Protein 3RTA (pdb70)

Sequence (496 aa):
MKEIDELTIKEYGVDSRILMERAGISVVLAMEEELGNLSDYRFLVLCGGGNNGGDGFVVARNLLGVVKDVLVVFLGKKKTPDCEYNYGLYKKFGGKVVEQFEPSILNEFDVVVDAIFGTGLRGEITGEYAEIINLVNKSGKVVVSVDVPSGIDSNTGKVLRTAVKADLTVTFGVPKIGHILFPGRDLTGKLKVANIGHPVHLINSINRYVITREMVRSLLPERPRDSHKGTYGKVLIIAGSRLYSGAPVLSGMGSLKVGTGLVKLAVPFPQNLIATSRFPELISVPIDTEKGFFSLQNLQECLELSKDVDVVAIGPGLGNNEHVREFVNEFLKTLEKPAVIDADAINVLDTSVLKERKSPAVLTPHPGEMARLVKKTVGDVKYNYELAEEFAKENDDCVLVLKSATTIVTDGEKTLFNITGNTGLSKGGSGDVLTGMIAGFIAQGLSPLEASTVSVYLHGFAAELFEQDERGLTASELLRLIPEAIRRLKAAWLFEA

Foldseek 3Di:
DVVLLVCCCPVVPDPNLLLLLLLLVLLVVVCCVVPPQQAAFAEEEEAEQESLSLSSLSNQQVCPPRHDYYEYAYAYDHHDPSSVVSVVSCVVSPYYYHPDDDLCVLVVGQEYEASHDALPDDAADDDVRQVVLVSQQVSPHAYEYRAFFPQANQAFLDGRNHTHQHQAYEHELDRTNNCFDPPRVRSHRHYDYGYSPRDVVSSVVDQEAAQDLVNLLVLQDDDDPPDALLLQWEEEEEEAW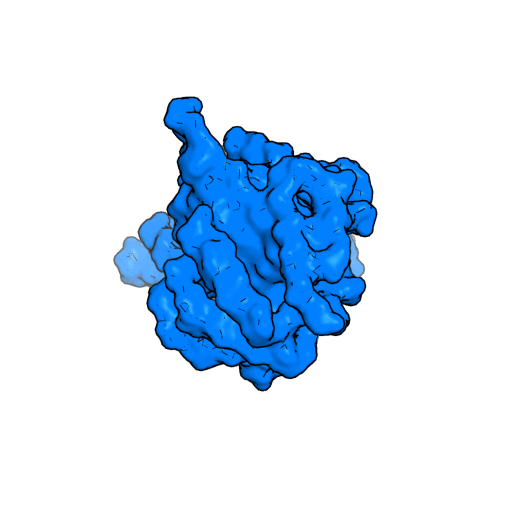PVALCLQLLLQLLLVLSPHRAYEYEFAPPSLVVNCVVPVRHHRHHDHDDHGADFVVCLVVVLVVLVPGAEYEYAYHRDADPRNLHNLLVNLLPRQHEYEYEHNSLLSDDLVSLQNHPYEYEYEEELVSVCNNVVHDSVCPPSPQQVLLVSLCNSQYWYWHDDCWIWTYNNRHIYIYNAADCLCVDPSLSSSLSSQLRSSVRNPRDSRSSNSNSSNLLRQLLVPDDDDSVPDDSVSSSVSSNVSVVVSD/DPPPDDD

Nearest PDB structures (foldseek):
  3rss-assembly1_A  TM=1.002E+00  e=1.118E-88  Thermotoga maritima MSB8
  3k5w-assembly1_A  TM=8.829E-01  e=1.648E-32  Helicobacter pylori
  2r3b-assembly1_B  TM=8.874E-01  e=1.261E-17  Enterococcus faecalis V583
  3bgk-assembly1_A  TM=8.749E-01  e=2.575E-17  Streptococcus mutans
  2dg2-assembly1_A  TM=8.025E-01  e=5.285E-11  Mus musculus

CATH classification: 3.40.50.10260 (+1 more: 3.40.1190.20)

InterPro domains:
  IPR000631 ATP/ADP-dependent (S)-NAD(P)H-hydrate dehydratase [MF_01965] (212-490)
  IPR000631 ATP/ADP-dependent (S)-NAD(P)H-hydrate dehydratase [PF01256] (235-482)
  IPR000631 ATP/ADP-dependent (S)-NAD(P)H-hydrate dehydratase [PS51383] (212-488)
  IPR000631 ATP/ADP-dependent (S)-NAD(P)H-hydrate dehydratase [TIGR00196] (212-487)
  IPR000631 ATP/ADP-dependent (S)-NAD(P)H-hydrate dehydratase [cd01171] (225-482)
  IPR004443 YjeF N-terminal domain [MF_01966] (1-199)
  IPR004443 YjeF N-terminal domain [PF03853] (17-178)
  IPR004443 YjeF N-terminal domain [PS51385] (1-204)
  IPR004443 YjeF N-terminal domain [TIGR00197] (3-198)
  IPR017953 Carbohydrate kinase, predicted, conserved site [PS01049] (311-321)
  IPR017953 Carbohydrate kinase, predicted, conserved site [PS01050] (427-437)
  IPR029056 Ribokinase-like [G3DSA:3.40.1190.20] (207-490)
  IPR029056 Ribokinase-like [SSF53613] (213-487)
  IPR030677 Bifunctional NAD(P)H-hydrate repair enzyme Nnr [PIRSF017184] (1-488)
  IPR036652 YjeF N-terminal domain superfamily [G3DSA:3.40.50.10260] (1-206)
  IPR036652 YjeF N-terminal domain superfamily [SSF64153] (1-206)

Structure (mmCIF, N/CA/C/O backbone):
data_3RTA
#
_entry.id   3RTA
#
_cell.length_a   122.507
_cell.length_b   122.507
_cell.length_c   154.904
_cell.angle_alpha   90.000
_cell.angle_beta   90.000
_cell.angle_gamma   90.000
#
_symmetry.space_group_name_H-M   'I 4 2 2'
#
loop_
_entity.id
_entity.type
_entity.pdbx_description
1 polymer 'Putative uncharacterized protein'
2 polymer 'Unknown peptide, probably from expression host'
3 non-polymer 'POTASSIUM ION'
4 non-polymer 'ACETYL COENZYME *A'
5 water water
#
loop_
_atom_site.group_PDB
_atom_site.id
_atom_site.type_symbol
_atom_site.label_atom_id
_atom_site.label_alt_id
_atom_site.label_comp_id
_atom_site.label_asym_id
_atom_site.label_entity_id
_atom_site.label_seq_id
_atom_site.pdbx_PDB_ins_code
_atom_site.Cartn_x
_atom_site.Cartn_y
_atom_site.Cartn_z
_atom_site.occupancy
_atom_site.B_iso_or_equiv
_atom_site.auth_seq_id
_atom_site.auth_comp_id
_atom_site.auth_asym_id
_atom_site.auth_atom_id
_atom_site.pdbx_PDB_model_num
ATOM 1 N N . MET A 1 13 ? -0.142 -48.693 -20.348 1.00 86.13 1 MET A N 1
ATOM 2 C CA . MET A 1 13 ? -0.019 -48.790 -18.865 1.00 73.48 1 MET A CA 1
ATOM 3 C C . MET A 1 13 ? -0.527 -50.132 -18.310 1.00 64.71 1 MET A C 1
ATOM 4 O O . MET A 1 13 ? -0.154 -50.559 -17.207 1.00 54.69 1 MET A O 1
ATOM 9 N N . LYS A 1 14 ? -1.380 -50.802 -19.069 1.00 70.88 2 LYS A N 1
ATOM 10 C CA . LYS A 1 14 ? -1.809 -52.144 -18.695 1.00 68.26 2 LYS A CA 1
ATOM 11 C C . LYS A 1 14 ? -0.551 -53.002 -18.460 1.00 58.71 2 LYS A C 1
ATOM 12 O O . LYS A 1 14 ? -0.445 -53.729 -17.451 1.00 52.69 2 LYS A O 1
ATOM 18 N N . GLU A 1 15 ? 0.419 -52.866 -19.368 1.00 60.14 3 GLU A N 1
ATOM 19 C CA . GLU A 1 15 ? 1.683 -53.606 -19.284 1.00 56.03 3 GLU A CA 1
ATOM 20 C C . GLU A 1 15 ? 2.579 -53.050 -18.191 1.00 46.54 3 GLU A C 1
ATOM 21 O O . GLU A 1 15 ? 3.375 -53.789 -17.634 1.00 42.71 3 GLU A O 1
ATOM 27 N N . ILE A 1 16 ? 2.438 -51.764 -17.879 1.00 45.97 4 ILE A N 1
ATOM 28 C CA . ILE A 1 16 ? 3.227 -51.146 -16.815 1.00 42.02 4 ILE A CA 1
ATOM 29 C C . ILE A 1 16 ? 2.801 -51.675 -15.458 1.00 35.86 4 ILE A C 1
ATOM 30 O O . ILE A 1 16 ? 3.643 -52.010 -14.654 1.00 34.59 4 ILE A O 1
ATOM 35 N N . ASP A 1 17 ? 1.501 -51.740 -15.197 1.00 36.45 5 ASP A N 1
ATOM 36 C CA . ASP A 1 17 ? 1.014 -52.400 -13.990 1.00 35.10 5 ASP A CA 1
ATOM 37 C C . ASP A 1 17 ? 1.584 -53.826 -13.903 1.00 33.58 5 ASP A C 1
ATOM 38 O O . ASP A 1 17 ? 2.101 -54.207 -12.848 1.00 32.23 5 ASP A O 1
ATOM 43 N N . GLU A 1 18 ? 1.447 -54.602 -14.994 1.00 35.72 6 GLU A N 1
ATOM 44 C CA . GLU A 1 18 ? 1.822 -56.020 -14.992 1.00 38.82 6 GLU A CA 1
ATOM 45 C C . GLU A 1 18 ? 3.287 -56.237 -14.689 1.00 35.86 6 GLU A C 1
ATOM 46 O O . GLU A 1 18 ? 3.641 -57.109 -13.861 1.00 37.75 6 GLU A O 1
ATOM 52 N N . LEU A 1 19 ? 4.148 -55.461 -15.339 1.00 27.44 7 LEU A N 1
ATOM 53 C CA . LEU A 1 19 ? 5.580 -55.618 -15.153 1.00 28.81 7 LEU A CA 1
ATOM 54 C C . LEU A 1 19 ? 5.959 -55.207 -13.718 1.00 27.30 7 LEU A C 1
ATOM 55 O O . LEU A 1 19 ? 6.804 -55.846 -13.088 1.00 27.36 7 LEU A O 1
ATOM 60 N N . THR A 1 20 ? 5.298 -54.175 -13.206 1.00 25.82 8 THR A N 1
ATOM 61 C CA . THR A 1 20 ? 5.633 -53.655 -11.870 1.00 25.17 8 THR A CA 1
ATOM 62 C C . THR A 1 20 ? 5.305 -54.754 -10.843 1.00 24.74 8 THR A C 1
ATOM 63 O O . THR A 1 20 ? 6.057 -54.984 -9.897 1.00 24.24 8 THR A O 1
ATOM 67 N N . ILE A 1 21 ? 4.191 -55.462 -11.067 1.00 24.87 9 ILE A N 1
ATOM 68 C CA . ILE A 1 21 ? 3.798 -56.582 -10.201 1.00 25.61 9 ILE A CA 1
ATOM 69 C C . ILE A 1 21 ? 4.665 -57.836 -10.459 1.00 27.45 9 ILE A C 1
ATOM 70 O O . ILE A 1 21 ? 5.334 -58.358 -9.584 1.00 25.34 9 ILE A O 1
ATOM 75 N N . LYS A 1 22 ? 4.711 -58.280 -11.707 1.00 28.38 10 LYS A N 1
ATOM 76 C CA . LYS A 1 22 ? 5.299 -59.556 -12.019 1.00 30.38 10 LYS A CA 1
ATOM 77 C C . LYS A 1 22 ? 6.822 -59.584 -12.067 1.00 30.58 10 LYS A C 1
ATOM 78 O O . LYS A 1 22 ? 7.429 -60.592 -11.708 1.00 28.79 10 LYS A O 1
ATOM 84 N N . GLU A 1 23 ? 7.442 -58.508 -12.537 1.00 29.87 11 GLU A N 1
ATOM 85 C CA . GLU A 1 23 ? 8.888 -58.480 -12.650 1.00 32.66 11 GLU A CA 1
ATOM 86 C C . GLU A 1 23 ? 9.527 -57.791 -11.462 1.00 30.50 11 GLU A C 1
ATOM 87 O O . GLU A 1 23 ? 10.532 -58.258 -10.955 1.00 31.73 11 GLU A O 1
ATOM 93 N N . TYR A 1 24 ? 8.965 -56.681 -11.019 1.00 28.16 12 TYR A N 1
ATOM 94 C CA . TYR A 1 24 ? 9.545 -55.935 -9.907 1.00 27.17 12 TYR A CA 1
ATOM 95 C C . TYR A 1 24 ? 9.061 -56.431 -8.551 1.00 26.61 12 TYR A C 1
ATOM 96 O O . TYR A 1 24 ? 9.715 -56.175 -7.554 1.00 27.93 12 TYR A O 1
ATOM 105 N N . GLY A 1 25 ? 7.935 -57.112 -8.491 1.00 25.05 13 GLY A N 1
ATOM 106 C CA . GLY A 1 25 ? 7.505 -57.735 -7.239 1.00 25.93 13 GLY A CA 1
ATOM 107 C C . GLY A 1 25 ? 6.636 -56.881 -6.340 1.00 25.16 13 GLY A C 1
ATOM 108 O O . GLY A 1 25 ? 6.405 -57.243 -5.182 1.00 24.33 13 GLY A O 1
ATOM 109 N N . VAL A 1 26 ? 6.131 -55.751 -6.851 1.00 24.04 14 VAL A N 1
ATOM 110 C CA . VAL A 1 26 ? 5.214 -54.900 -6.043 1.00 22.57 14 VAL A CA 1
ATOM 111 C C . VAL A 1 26 ? 3.857 -55.599 -5.991 1.00 23.31 14 VAL A C 1
ATOM 112 O O . VAL A 1 26 ? 3.278 -55.907 -7.031 1.00 23.15 14 VAL A O 1
ATOM 116 N N . ASP A 1 27 ? 3.356 -55.886 -4.802 1.00 23.09 15 ASP A N 1
ATOM 117 C CA . ASP A 1 27 ? 2.016 -56.497 -4.642 1.00 24.27 15 ASP A CA 1
ATOM 118 C C . ASP A 1 27 ? 0.959 -55.602 -5.309 1.00 23.32 15 ASP A C 1
ATOM 119 O O . ASP A 1 27 ? 0.977 -54.351 -5.161 1.00 21.13 15 ASP A O 1
ATOM 124 N N . SER A 1 28 ? 0.046 -56.237 -6.055 1.00 22.18 16 SER A N 1
ATOM 125 C CA . SER A 1 28 ? -1.047 -55.517 -6.726 1.00 22.31 16 SER A CA 1
ATOM 126 C C . SER A 1 28 ? -1.870 -54.665 -5.733 1.00 20.82 16 SER A C 1
ATOM 127 O O . SER A 1 28 ? -2.375 -53.593 -6.065 1.00 20.23 16 SER A O 1
ATOM 130 N N . ARG A 1 29 ? -2.016 -55.155 -4.512 1.00 20.48 17 ARG A N 1
ATOM 131 C CA . ARG A 1 29 ? -2.785 -54.458 -3.504 1.00 20.71 17 ARG A CA 1
ATOM 132 C C . ARG A 1 29 ? -2.122 -53.136 -3.068 1.00 19.85 17 ARG A C 1
ATOM 133 O O . ARG A 1 29 ? -2.823 -52.224 -2.705 1.00 19.57 17 ARG A O 1
ATOM 141 N N . ILE A 1 30 ? -0.795 -53.074 -3.128 1.00 19.39 18 ILE A N 1
ATOM 142 C CA . ILE A 1 30 ? -0.036 -51.852 -2.842 1.00 20.76 18 ILE A CA 1
ATOM 143 C C . ILE A 1 30 ? -0.293 -50.767 -3.897 1.00 19.47 18 ILE A C 1
ATOM 144 O O . ILE A 1 30 ? -0.528 -49.594 -3.570 1.00 18.91 18 ILE A O 1
ATOM 149 N N . LEU A 1 31 ? -0.250 -51.161 -5.173 1.00 20.06 19 LEU A N 1
ATOM 150 C CA . LEU A 1 31 ? -0.543 -50.274 -6.284 1.00 19.89 19 LEU A CA 1
ATOM 151 C C . LEU A 1 31 ? -1.949 -49.735 -6.135 1.00 19.88 19 LEU A C 1
ATOM 152 O O . LEU A 1 31 ? -2.157 -48.534 -6.288 1.00 18.60 19 LEU A O 1
ATOM 157 N N . MET A 1 32 ? -2.904 -50.616 -5.831 1.00 19.95 20 MET A N 1
ATOM 158 C CA . MET A 1 32 ? -4.307 -50.197 -5.708 1.00 19.45 20 MET A CA 1
ATOM 159 C C . MET A 1 32 ? -4.509 -49.244 -4.495 1.00 18.70 20 MET A C 1
ATOM 160 O O . MET A 1 32 ? -5.207 -48.237 -4.580 1.00 17.77 20 MET A O 1
ATOM 165 N N . GLU A 1 33 ? -3.888 -49.540 -3.383 1.00 17.08 21 GLU A N 1
ATOM 166 C CA . GLU A 1 33 ? -3.966 -48.629 -2.241 1.00 17.55 21 GLU A CA 1
ATOM 167 C C . GLU A 1 33 ? -3.397 -47.271 -2.573 1.00 17.75 21 GLU A C 1
ATOM 168 O O . GLU A 1 33 ? -4.023 -46.262 -2.236 1.00 17.44 21 GLU A O 1
ATOM 174 N N . ARG A 1 34 ? -2.213 -47.233 -3.181 1.00 17.55 22 ARG A N 1
ATOM 175 C CA . ARG A 1 34 ? -1.590 -45.954 -3.559 1.00 17.92 22 ARG A CA 1
ATOM 176 C C . ARG A 1 34 ? -2.490 -45.185 -4.549 1.00 18.45 22 ARG A C 1
ATOM 177 O O . ARG A 1 34 ? -2.594 -43.948 -4.460 1.00 18.76 22 ARG A O 1
ATOM 185 N N . ALA A 1 35 ? -3.142 -45.916 -5.485 1.00 17.81 23 ALA A N 1
ATOM 186 C CA . ALA A 1 35 ? -4.081 -45.278 -6.401 1.00 18.26 23 ALA A CA 1
ATOM 187 C C . ALA A 1 35 ? -5.205 -44.587 -5.658 1.00 18.76 23 ALA A C 1
ATOM 188 O O . ALA A 1 35 ? -5.475 -43.369 -5.865 1.00 19.81 23 ALA A O 1
ATOM 190 N N . GLY A 1 36 ? -5.855 -45.307 -4.768 1.00 17.85 24 GLY A N 1
ATOM 191 C CA . GLY A 1 36 ? -6.975 -44.719 -4.024 1.00 19.25 24 GLY A CA 1
ATOM 192 C C . GLY A 1 36 ? -6.599 -43.559 -3.123 1.00 19.23 24 GLY A C 1
ATOM 193 O O . GLY A 1 36 ? -7.313 -42.546 -3.076 1.00 18.69 24 GLY A O 1
ATOM 194 N N . ILE A 1 37 ? -5.503 -43.696 -2.375 1.00 18.19 25 ILE A N 1
ATOM 195 C CA . ILE A 1 37 ? -5.124 -42.583 -1.519 1.00 20.01 25 ILE A CA 1
ATOM 196 C C . ILE A 1 37 ? -4.732 -41.348 -2.353 1.00 19.63 25 ILE A C 1
ATOM 197 O O . ILE A 1 37 ? -4.960 -40.224 -1.908 1.00 20.03 25 ILE A O 1
ATOM 202 N N . SER A 1 38 ? -4.233 -41.543 -3.575 1.00 20.24 26 SER A N 1
ATOM 203 C CA . SER A 1 38 ? -3.896 -40.412 -4.474 1.00 20.20 26 SER A CA 1
ATOM 204 C C . SER A 1 38 ? -5.160 -39.652 -4.816 1.00 19.38 26 SER A C 1
ATOM 205 O O . SER A 1 38 ? -5.171 -38.415 -4.889 1.00 19.39 26 SER A O 1
ATOM 208 N N . VAL A 1 39 ? -6.242 -40.383 -5.046 1.00 18.71 27 VAL A N 1
ATOM 209 C CA . VAL A 1 39 ? -7.539 -39.726 -5.349 1.00 17.59 27 VAL A CA 1
ATOM 210 C C . VAL A 1 39 ? -7.993 -38.884 -4.166 1.00 18.95 27 VAL A C 1
ATOM 211 O O . VAL A 1 39 ? -8.436 -37.765 -4.333 1.00 19.16 27 VAL A O 1
ATOM 215 N N . VAL A 1 40 ? -7.847 -39.418 -2.955 1.00 19.13 28 VAL A N 1
ATOM 216 C CA . VAL A 1 40 ? -8.253 -38.673 -1.762 1.00 20.10 28 VAL A CA 1
ATOM 217 C C . VAL A 1 40 ? -7.437 -37.385 -1.629 1.00 20.88 28 VAL A C 1
ATOM 218 O O . VAL A 1 40 ? -8.009 -36.297 -1.374 1.00 21.34 28 VAL A O 1
ATOM 222 N N . LEU A 1 41 ? -6.118 -37.496 -1.766 1.00 20.56 29 LEU A N 1
ATOM 223 C CA . LEU A 1 41 ? -5.241 -36.314 -1.652 1.00 21.97 29 LEU A CA 1
ATOM 224 C C . LEU A 1 41 ? -5.544 -35.282 -2.747 1.00 21.57 29 LEU A C 1
ATOM 225 O O . LEU A 1 41 ? -5.489 -34.080 -2.528 1.00 21.79 29 LEU A O 1
ATOM 230 N N . ALA A 1 42 ? -5.871 -35.757 -3.940 1.00 20.17 30 ALA A N 1
ATOM 231 C CA . ALA A 1 42 ? -6.140 -34.880 -5.047 1.00 21.39 30 ALA A CA 1
ATOM 232 C C . ALA A 1 42 ? -7.447 -34.105 -4.769 1.00 23.78 30 ALA A C 1
ATOM 233 O O . ALA A 1 42 ? -7.532 -32.882 -5.025 1.00 26.05 30 ALA A O 1
ATOM 235 N N . MET A 1 43 ? -8.434 -34.790 -4.179 1.00 23.15 31 MET A N 1
ATOM 236 C CA . MET A 1 43 ? -9.705 -34.148 -3.849 1.00 24.98 31 MET A CA 1
ATOM 237 C C . MET A 1 43 ? -9.553 -33.066 -2.788 1.00 26.79 31 MET A C 1
ATOM 238 O O . MET A 1 43 ? -10.196 -31.959 -2.838 1.00 26.43 31 MET A O 1
ATOM 243 N N . GLU A 1 44 ? -8.707 -33.362 -1.815 1.00 27.11 32 GLU A N 1
ATOM 244 C CA . GLU A 1 44 ? -8.444 -32.410 -0.762 1.00 30.25 32 GLU A CA 1
ATOM 245 C C . GLU A 1 44 ? -7.765 -31.139 -1.324 1.00 31.98 32 GLU A C 1
ATOM 246 O O . GLU A 1 44 ? -8.079 -30.010 -0.923 1.00 32.97 32 GLU A O 1
ATOM 252 N N . GLU A 1 45 ? -6.824 -31.333 -2.231 1.00 32.79 33 GLU A N 1
ATOM 253 C CA . GLU A 1 45 ? -6.139 -30.256 -2.937 1.00 36.03 33 GLU A CA 1
ATOM 254 C C . GLU A 1 45 ? -7.124 -29.356 -3.701 1.00 37.53 33 GLU A C 1
ATOM 255 O O . GLU A 1 45 ? -6.943 -28.148 -3.761 1.00 38.21 33 GLU A O 1
ATOM 261 N N . GLU A 1 46 ? -8.190 -29.929 -4.234 1.00 37.20 34 GLU A N 1
ATOM 262 C CA . GLU A 1 46 ? -9.161 -29.170 -4.990 1.00 38.65 34 GLU A CA 1
ATOM 263 C C . GLU A 1 46 ? -10.330 -28.717 -4.137 1.00 39.84 34 GLU A C 1
ATOM 264 O O . GLU A 1 46 ? -10.906 -27.675 -4.404 1.00 41.22 34 GLU A O 1
ATOM 270 N N . LEU A 1 47 ? -10.717 -29.478 -3.128 1.00 38.66 35 LEU A N 1
ATOM 271 C CA . LEU A 1 47 ? -11.929 -29.127 -2.390 1.00 39.38 35 LEU A CA 1
ATOM 272 C C . LEU A 1 47 ? -11.622 -28.503 -1.044 1.00 40.38 35 LEU A C 1
ATOM 273 O O . LEU A 1 47 ? -12.511 -27.971 -0.412 1.00 41.44 35 LEU A O 1
ATOM 278 N N . GLY A 1 48 ? -10.365 -28.527 -0.623 1.00 39.14 36 GLY A N 1
ATOM 279 C CA . GLY A 1 48 ? -10.044 -28.159 0.731 1.00 40.06 36 GLY A CA 1
ATOM 280 C C . GLY A 1 48 ? -10.436 -29.308 1.663 1.00 40.01 36 GLY A C 1
ATOM 281 O O . GLY A 1 48 ? -10.597 -30.488 1.247 1.00 38.48 36 GLY A O 1
ATOM 282 N N . ASN A 1 49 ? -10.617 -28.969 2.916 1.00 40.07 37 ASN A N 1
ATOM 283 C CA . ASN A 1 49 ? -11.024 -29.922 3.925 1.00 40.90 37 ASN A CA 1
ATOM 284 C C . ASN A 1 49 ? -12.252 -30.708 3.473 1.00 39.57 37 ASN A C 1
ATOM 285 O O . ASN A 1 49 ? -13.236 -30.129 3.042 1.00 40.93 37 ASN A O 1
ATOM 290 N N . LEU A 1 50 ? -12.151 -32.037 3.546 1.00 36.92 38 LEU A N 1
ATOM 291 C CA . LEU A 1 50 ? -13.171 -32.935 3.051 1.00 35.74 38 LEU A CA 1
ATOM 292 C C . LEU A 1 50 ? -14.239 -33.249 4.097 1.00 35.78 38 LEU A C 1
ATOM 293 O O . LEU A 1 50 ? -15.247 -33.865 3.793 1.00 34.03 38 LEU A O 1
ATOM 298 N N . SER A 1 51 ? -14.031 -32.827 5.327 1.00 36.61 39 SER A N 1
ATOM 299 C CA . SER A 1 51 ? -14.834 -33.363 6.401 1.00 38.44 39 SER A CA 1
ATOM 300 C C . SER A 1 51 ? -16.324 -32.962 6.306 1.00 40.19 39 SER A C 1
ATOM 301 O O . SER A 1 51 ? -17.163 -33.675 6.810 1.00 40.70 39 SER A O 1
ATOM 304 N N . ASP A 1 52 ? -16.650 -31.859 5.639 1.00 41.58 40 ASP A N 1
ATOM 305 C CA . ASP A 1 52 ? -18.046 -31.432 5.530 1.00 44.27 40 ASP A CA 1
ATOM 306 C C . ASP A 1 52 ? -18.808 -32.062 4.355 1.00 42.71 40 ASP A C 1
ATOM 307 O O . ASP A 1 52 ? -20.005 -31.854 4.240 1.00 43.47 40 ASP A O 1
ATOM 312 N N . TYR A 1 53 ? -18.134 -32.799 3.474 1.00 39.13 41 TYR A N 1
ATOM 313 C CA . TYR A 1 53 ? -18.782 -33.310 2.267 1.00 38.06 41 TYR A CA 1
ATOM 314 C C . TYR A 1 53 ? -19.330 -34.757 2.405 1.00 36.01 41 TYR A C 1
ATOM 315 O O . TYR A 1 53 ? -18.848 -35.570 3.203 1.00 35.02 41 TYR A O 1
ATOM 324 N N . ARG A 1 54 ? -20.363 -35.042 1.631 1.00 33.99 42 ARG A N 1
ATOM 325 C CA . ARG A 1 54 ? -20.949 -36.353 1.585 1.00 32.96 42 ARG A CA 1
ATOM 326 C C . ARG A 1 54 ? -20.574 -36.936 0.222 1.00 30.55 42 ARG A C 1
ATOM 327 O O . ARG A 1 54 ? -20.823 -36.315 -0.791 1.00 29.45 42 ARG A O 1
ATOM 335 N N . PHE A 1 55 ? -19.982 -38.121 0.231 1.00 29.06 43 PHE A N 1
ATOM 336 C CA . PHE A 1 55 ? -19.486 -38.786 -0.980 1.00 27.98 43 PHE A CA 1
ATOM 337 C C . PHE A 1 55 ? -20.282 -40.006 -1.429 1.00 27.49 43 PHE A C 1
ATOM 338 O O . PHE A 1 55 ? -20.523 -40.922 -0.646 1.00 27.52 43 PHE A O 1
ATOM 346 N N . LEU A 1 56 ? -20.647 -40.011 -2.714 1.00 26.35 44 LEU A N 1
ATOM 347 C CA . LEU A 1 56 ? -21.209 -41.182 -3.398 1.00 25.87 44 LEU A CA 1
ATOM 348 C C . LEU A 1 56 ? -20.174 -41.785 -4.317 1.00 23.49 44 LEU A C 1
ATOM 349 O O . LEU A 1 56 ? -19.680 -41.112 -5.247 1.00 23.96 44 LEU A O 1
ATOM 354 N N . VAL A 1 57 ? -19.816 -43.031 -4.063 1.00 22.89 45 VAL A N 1
ATOM 355 C CA . VAL A 1 57 ? -18.722 -43.664 -4.817 1.00 22.08 45 VAL A CA 1
ATOM 356 C C . VAL A 1 57 ? -19.325 -44.771 -5.677 1.00 22.44 45 VAL A C 1
ATOM 357 O O . VAL A 1 57 ? -19.923 -45.764 -5.167 1.00 24.51 45 VAL A O 1
ATOM 361 N N . LEU A 1 58 ? -19.202 -44.600 -6.979 1.00 21.53 46 LEU A N 1
ATOM 362 C CA . LEU A 1 58 ? -19.765 -45.536 -7.931 1.00 22.30 46 LEU A CA 1
ATOM 363 C C . LEU A 1 58 ? -18.687 -46.502 -8.395 1.00 23.41 46 LEU A C 1
ATOM 364 O O . LEU A 1 58 ? -17.737 -46.100 -9.079 1.00 24.11 46 LEU A O 1
ATOM 369 N N . CYS A 1 59 ? -18.825 -47.777 -8.021 1.00 23.70 47 CYS A N 1
ATOM 370 C CA . CYS A 1 59 ? -17.795 -48.770 -8.273 1.00 23.30 47 CYS A CA 1
ATOM 371 C C . CYS A 1 59 ? -18.243 -49.853 -9.223 1.00 24.31 47 CYS A C 1
ATOM 372 O O . CYS A 1 59 ? -19.288 -50.503 -9.026 1.00 25.02 47 CYS A O 1
ATOM 375 N N . GLY A 1 60 ? -17.414 -50.079 -10.240 1.00 23.90 48 GLY A N 1
ATOM 376 C CA . GLY A 1 60 ? -17.572 -51.207 -11.133 1.00 24.19 48 GLY A CA 1
ATOM 377 C C . GLY A 1 60 ? -16.926 -52.438 -10.507 1.00 25.07 48 GLY A C 1
ATOM 378 O O . GLY A 1 60 ? -16.322 -52.398 -9.403 1.00 24.83 48 GLY A O 1
ATOM 379 N N . GLY A 1 61 ? -17.018 -53.527 -11.228 1.00 24.86 49 GLY A N 1
ATOM 380 C CA . GLY A 1 61 ? -16.449 -54.799 -10.755 1.00 25.89 49 GLY A CA 1
ATOM 381 C C . GLY A 1 61 ? -14.991 -55.010 -11.092 1.00 25.34 49 GLY A C 1
ATOM 382 O O . GLY A 1 61 ? -14.421 -56.028 -10.695 1.00 26.78 49 GLY A O 1
ATOM 383 N N . GLY A 1 62 ? -14.382 -54.080 -11.838 1.00 24.30 50 GLY A N 1
ATOM 384 C CA . GLY A 1 62 ? -12.977 -54.220 -12.226 1.00 23.31 50 GLY A CA 1
ATOM 385 C C . GLY A 1 62 ? -12.030 -53.576 -11.265 1.00 21.46 50 GLY A C 1
ATOM 386 O O . GLY A 1 62 ? -12.421 -53.183 -10.174 1.00 21.41 50 GLY A O 1
ATOM 387 N N . ASN A 1 63 ? -10.789 -53.395 -11.683 1.00 20.83 51 ASN A N 1
ATOM 388 C CA . ASN A 1 63 ? -9.805 -52.806 -10.834 1.00 21.13 51 ASN A CA 1
ATOM 389 C C . ASN A 1 63 ? -10.038 -51.309 -10.628 1.00 20.72 51 ASN A C 1
ATOM 390 O O . ASN A 1 63 ? -9.657 -50.759 -9.600 1.00 18.59 51 ASN A O 1
ATOM 395 N N . ASN A 1 64 ? -10.733 -50.632 -11.569 1.00 19.76 52 ASN A N 1
ATOM 396 C CA . ASN A 1 64 ? -11.127 -49.261 -11.344 1.00 21.14 52 ASN A CA 1
ATOM 397 C C . ASN A 1 64 ? -12.092 -49.184 -10.121 1.00 20.35 52 ASN A C 1
ATOM 398 O O . ASN A 1 64 ? -11.959 -48.337 -9.261 1.00 18.62 52 ASN A O 1
ATOM 403 N N . GLY A 1 65 ? -13.059 -50.088 -10.075 1.00 20.75 53 GLY A N 1
ATOM 404 C CA . GLY A 1 65 ? -13.976 -50.106 -8.944 1.00 20.51 53 GLY A CA 1
ATOM 405 C C . GLY A 1 65 ? -13.220 -50.442 -7.673 1.00 20.27 53 GLY A C 1
ATOM 406 O O . GLY A 1 65 ? -13.503 -49.887 -6.627 1.00 20.55 53 GLY A O 1
ATOM 407 N N . GLY A 1 66 ? -12.233 -51.350 -7.778 1.00 21.37 54 GLY A N 1
ATOM 408 C CA . GLY A 1 66 ? -11.314 -51.648 -6.649 1.00 21.46 54 GLY A CA 1
ATOM 409 C C . GLY A 1 66 ? -10.627 -50.391 -6.094 1.00 20.31 54 GLY A C 1
ATOM 410 O O . GLY A 1 66 ? -10.546 -50.180 -4.883 1.00 19.21 54 GLY A O 1
ATOM 411 N N . ASP A 1 67 ? -10.078 -49.578 -6.986 1.00 19.99 55 ASP A N 1
ATOM 412 C CA . ASP A 1 67 ? -9.555 -48.251 -6.600 1.00 20.11 55 ASP A CA 1
ATOM 413 C C . ASP A 1 67 ? -10.634 -47.420 -5.854 1.00 19.73 55 ASP A C 1
ATOM 414 O O . ASP A 1 67 ? -10.352 -46.774 -4.833 1.00 20.10 55 ASP A O 1
ATOM 419 N N . GLY A 1 68 ? -11.859 -47.470 -6.369 1.00 20.55 56 GLY A N 1
ATOM 420 C CA . GLY A 1 68 ? -13.004 -46.803 -5.755 1.00 21.02 56 GLY A CA 1
ATOM 421 C C . GLY A 1 68 ? -13.270 -47.259 -4.330 1.00 20.62 56 GLY A C 1
ATOM 422 O O . GLY A 1 68 ? -13.516 -46.438 -3.443 1.00 21.82 56 GLY A O 1
ATOM 423 N N . PHE A 1 69 ? -13.239 -48.569 -4.102 1.00 20.53 57 PHE A N 1
ATOM 424 C CA . PHE A 1 69 ? -13.339 -49.074 -2.747 1.00 20.69 57 PHE A CA 1
ATOM 425 C C . PHE A 1 69 ? -12.242 -48.557 -1.823 1.00 19.00 57 PHE A C 1
ATOM 426 O O . PHE A 1 69 ? -12.519 -48.307 -0.660 1.00 20.46 57 PHE A O 1
ATOM 434 N N . VAL A 1 70 ? -11.037 -48.358 -2.335 1.00 18.39 58 VAL A N 1
ATOM 435 C CA . VAL A 1 70 ? -9.971 -47.826 -1.522 1.00 17.45 58 VAL A CA 1
ATOM 436 C C . VAL A 1 70 ? -10.284 -46.395 -1.151 1.00 18.07 58 VAL A C 1
ATOM 437 O O . VAL A 1 70 ? -10.092 -46.007 0.016 1.00 18.12 58 VAL A O 1
ATOM 441 N N . VAL A 1 71 ? -10.748 -45.609 -2.128 1.00 18.90 59 VAL A N 1
ATOM 442 C CA . VAL A 1 71 ? -11.172 -44.226 -1.877 1.00 19.21 59 VAL A CA 1
ATOM 443 C C . VAL A 1 71 ? -12.227 -44.211 -0.759 1.00 19.97 59 VAL A C 1
ATOM 444 O O . VAL A 1 71 ? -12.070 -43.516 0.245 1.00 20.74 59 VAL A O 1
ATOM 448 N N . ALA A 1 72 ? -13.274 -45.014 -0.923 1.00 20.47 60 ALA A N 1
ATOM 449 C CA . ALA A 1 72 ? -14.388 -45.021 0.002 1.00 20.81 60 ALA A CA 1
ATOM 450 C C . ALA A 1 72 ? -13.954 -45.397 1.399 1.00 20.92 60 ALA A C 1
ATOM 451 O O . ALA A 1 72 ? -14.301 -44.711 2.354 1.00 21.15 60 ALA A O 1
ATOM 453 N N . ARG A 1 73 ? -13.142 -46.429 1.503 1.00 20.15 61 ARG A N 1
ATOM 454 C CA . ARG A 1 73 ? -12.667 -46.867 2.793 1.00 21.43 61 ARG A CA 1
ATOM 455 C C . ARG A 1 73 ? -11.840 -45.801 3.505 1.00 21.80 61 ARG A C 1
ATOM 456 O O . ARG A 1 73 ? -12.028 -45.584 4.666 1.00 21.13 61 ARG A O 1
ATOM 464 N N . ASN A 1 74 ? -10.959 -45.127 2.778 1.00 20.49 62 ASN A N 1
ATOM 465 C CA . ASN A 1 74 ? -10.151 -44.048 3.326 1.00 21.76 62 ASN A CA 1
ATOM 466 C C . ASN A 1 74 ? -10.898 -42.767 3.741 1.00 23.54 62 ASN A C 1
ATOM 467 O O . ASN A 1 74 ? -10.355 -41.945 4.460 1.00 23.36 62 ASN A O 1
ATOM 472 N N . LEU A 1 75 ? -12.118 -42.585 3.244 1.00 23.48 63 LEU A N 1
ATOM 473 C CA . LEU A 1 75 ? -12.988 -41.496 3.714 1.00 24.90 63 LEU A CA 1
ATOM 474 C C . LEU A 1 75 ? -13.840 -41.834 4.941 1.00 27.47 63 LEU A C 1
ATOM 475 O O . LEU A 1 75 ? -14.354 -40.903 5.627 1.00 28.23 63 LEU A O 1
ATOM 480 N N . LEU A 1 76 ? -13.997 -43.132 5.229 1.00 27.55 64 LEU A N 1
ATOM 481 C CA . LEU A 1 76 ? -14.767 -43.583 6.391 1.00 29.87 64 LEU A CA 1
ATOM 482 C C . LEU A 1 76 ? -14.325 -42.921 7.673 1.00 31.60 64 LEU A C 1
ATOM 483 O O . LEU A 1 76 ? -13.151 -42.924 8.004 1.00 32.04 64 LEU A O 1
ATOM 488 N N . GLY A 1 77 ? -15.268 -42.305 8.370 1.00 33.95 65 GLY A N 1
ATOM 489 C CA . GLY A 1 77 ? -14.962 -41.723 9.658 1.00 36.67 65 GLY A CA 1
ATOM 490 C C . GLY A 1 77 ? -14.373 -40.336 9.595 1.00 37.81 65 GLY A C 1
ATOM 491 O O . GLY A 1 77 ? -14.268 -39.708 10.637 1.00 40.10 65 GLY A O 1
ATOM 492 N N . VAL A 1 78 ? -14.025 -39.849 8.401 1.00 36.74 66 VAL A N 1
ATOM 493 C CA . VAL A 1 78 ? -13.377 -38.542 8.224 1.00 38.17 66 VAL A CA 1
ATOM 494 C C . VAL A 1 78 ? -14.280 -37.517 7.531 1.00 36.97 66 VAL A C 1
ATOM 495 O O . VAL A 1 78 ? -14.093 -36.329 7.689 1.00 38.40 66 VAL A O 1
ATOM 499 N N . VAL A 1 79 ? -15.259 -37.969 6.761 1.00 34.86 67 VAL A N 1
ATOM 500 C CA . VAL A 1 79 ? -16.171 -37.078 6.045 1.00 33.97 67 VAL A CA 1
ATOM 501 C C . VAL A 1 79 ? -17.589 -37.264 6.593 1.00 35.41 67 VAL A C 1
ATOM 502 O O . VAL A 1 79 ? -17.820 -38.160 7.373 1.00 35.34 67 VAL A O 1
ATOM 506 N N . LYS A 1 80 ? -18.527 -36.455 6.123 1.00 35.62 68 LYS A N 1
ATOM 507 C CA . LYS A 1 80 ? -19.884 -36.453 6.633 1.00 37.64 68 LYS A CA 1
ATOM 508 C C . LYS A 1 80 ? -20.617 -37.762 6.370 1.00 36.60 68 LYS A C 1
ATOM 509 O O . LYS A 1 80 ? -21.292 -38.299 7.252 1.00 36.40 68 LYS A O 1
ATOM 515 N N . ASP A 1 81 ? -20.487 -38.277 5.158 1.00 34.06 69 ASP A N 1
ATOM 516 C CA . ASP A 1 81 ? -21.124 -39.521 4.780 1.00 34.15 69 ASP A CA 1
ATOM 517 C C . ASP A 1 81 ? -20.388 -40.067 3.562 1.00 32.37 69 ASP A C 1
ATOM 518 O O . ASP A 1 81 ? -19.898 -39.297 2.712 1.00 30.51 69 ASP A O 1
ATOM 523 N N . VAL A 1 82 ? -20.345 -41.392 3.495 1.00 31.80 70 VAL A N 1
ATOM 524 C CA . VAL A 1 82 ? -19.826 -42.129 2.347 1.00 30.67 70 VAL A CA 1
ATOM 525 C C . VAL A 1 82 ? -20.804 -43.250 2.038 1.00 29.95 70 VAL A C 1
ATOM 526 O O . VAL A 1 82 ? -21.246 -43.939 2.926 1.00 29.90 70 VAL A O 1
ATOM 530 N N . LEU A 1 83 ? -21.148 -43.428 0.780 1.00 28.73 71 LEU A N 1
ATOM 531 C CA . LEU A 1 83 ? -21.913 -44.581 0.349 1.00 28.73 71 LEU A CA 1
ATOM 532 C C . LEU A 1 83 ? -21.303 -45.095 -0.960 1.00 27.04 71 LEU A C 1
ATOM 533 O O . LEU A 1 83 ? -20.907 -44.291 -1.803 1.00 25.89 71 LEU A O 1
ATOM 538 N N . VAL A 1 84 ? -21.193 -46.409 -1.091 1.00 25.37 72 VAL A N 1
ATOM 539 C CA . VAL A 1 84 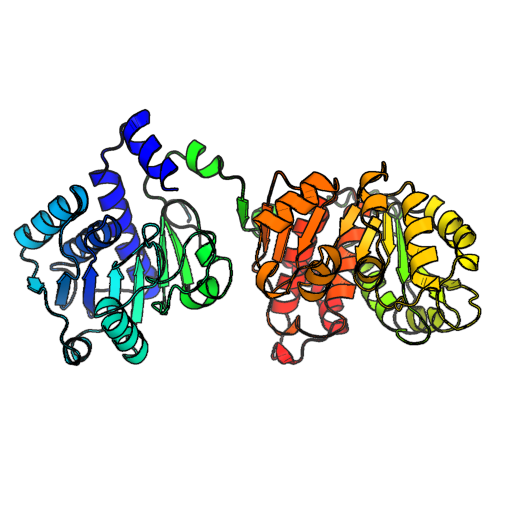? -20.753 -47.040 -2.328 1.00 24.87 72 VAL A CA 1
ATOM 540 C C . VAL A 1 84 ? -21.968 -47.656 -3.033 1.00 25.64 72 VAL A C 1
ATOM 541 O O . VAL A 1 84 ? -22.749 -48.340 -2.405 1.00 26.24 72 VAL A O 1
ATOM 545 N N . VAL A 1 85 ? -22.139 -47.375 -4.318 1.00 27.03 73 VAL A N 1
ATOM 546 C CA . VAL A 1 85 ? -23.080 -48.131 -5.130 1.00 27.45 73 VAL A CA 1
ATOM 547 C C . VAL A 1 85 ? -22.241 -49.053 -5.969 1.00 26.97 73 VAL A C 1
ATOM 548 O O . VAL A 1 85 ? -21.421 -48.576 -6.781 1.00 25.88 73 VAL A O 1
ATOM 552 N N . PHE A 1 86 ? -22.393 -50.359 -5.739 1.00 27.16 74 PHE A N 1
ATOM 553 C CA . PHE A 1 86 ? -21.664 -51.370 -6.512 1.00 27.28 74 PHE A CA 1
ATOM 554 C C . PHE A 1 86 ? -22.509 -51.776 -7.728 1.00 29.81 74 PHE A C 1
ATOM 555 O O . PHE A 1 86 ? -23.599 -52.274 -7.568 1.00 31.02 74 PHE A O 1
ATOM 563 N N . LEU A 1 87 ? -21.962 -51.546 -8.922 1.00 30.08 75 LEU A N 1
ATOM 564 C CA . LEU A 1 87 ? -22.681 -51.631 -10.191 1.00 32.97 75 LEU A CA 1
ATOM 565 C C . LEU A 1 87 ? -22.325 -52.840 -11.033 1.00 34.75 75 LEU A C 1
ATOM 566 O O . LEU A 1 87 ? -22.954 -53.055 -12.077 1.00 38.05 75 LEU A O 1
ATOM 571 N N . GLY A 1 88 ? -21.377 -53.649 -10.590 1.00 35.30 76 GLY A N 1
ATOM 572 C CA . GLY A 1 88 ? -20.984 -54.853 -11.327 1.00 36.40 76 GLY A CA 1
ATOM 573 C C . GLY A 1 88 ? -21.677 -56.151 -10.979 1.00 37.66 76 GLY A C 1
ATOM 574 O O . GLY A 1 88 ? -22.585 -56.198 -10.123 1.00 38.81 76 GLY A O 1
ATOM 575 N N . LYS A 1 89 ? -21.244 -57.214 -11.661 1.00 41.36 77 LYS A N 1
ATOM 576 C CA . LYS A 1 89 ? -21.811 -58.554 -11.497 1.00 44.34 77 LYS A CA 1
ATOM 577 C C . LYS A 1 89 ? -20.816 -59.565 -10.919 1.00 42.74 77 LYS A C 1
ATOM 578 O O . LYS A 1 89 ? -21.198 -60.690 -10.592 1.00 45.44 77 LYS A O 1
ATOM 584 N N . LYS A 1 90 ? -19.550 -59.192 -10.864 1.00 38.22 78 LYS A N 1
ATOM 585 C CA . LYS A 1 90 ? -18.514 -59.980 -10.276 1.00 37.44 78 LYS A CA 1
ATOM 586 C C . LYS A 1 90 ? -17.372 -59.014 -9.989 1.00 33.62 78 LYS A C 1
ATOM 587 O O . LYS A 1 90 ? -17.442 -57.848 -10.409 1.00 31.35 78 LYS A O 1
ATOM 593 N N . LYS A 1 91 ? -16.360 -59.472 -9.250 1.00 30.45 79 LYS A N 1
ATOM 594 C CA . LYS A 1 91 ? -15.269 -58.576 -8.838 1.00 28.28 79 LYS A CA 1
ATOM 595 C C . LYS A 1 91 ? -13.931 -59.231 -9.139 1.00 27.79 79 LYS A C 1
ATOM 596 O O . LYS A 1 91 ? -13.765 -60.433 -8.933 1.00 28.68 79 LYS A O 1
ATOM 602 N N . THR A 1 92 ? -12.980 -58.457 -9.640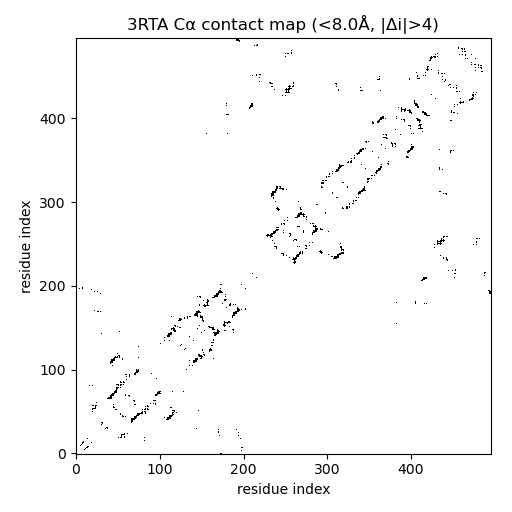 1.00 24.61 80 THR A N 1
ATOM 603 C CA . THR A 1 92 ? -11.623 -58.948 -9.774 1.00 25.58 80 THR A CA 1
ATOM 604 C C . THR A 1 92 ? -11.106 -59.261 -8.349 1.00 25.24 80 THR A C 1
ATOM 605 O O . THR A 1 92 ? -11.669 -58.786 -7.341 1.00 24.29 80 THR A O 1
ATOM 609 N N . PRO A 1 93 ? -10.008 -60.006 -8.251 1.00 26.22 81 PRO A N 1
ATOM 610 C CA . PRO A 1 93 ? -9.446 -60.320 -6.912 1.00 26.28 81 PRO A CA 1
ATOM 611 C C . PRO A 1 93 ? -9.165 -59.051 -6.039 1.00 25.64 81 PRO A C 1
ATOM 612 O O . PRO A 1 93 ? -9.485 -59.009 -4.856 1.00 25.51 81 PRO A O 1
ATOM 616 N N . ASP A 1 94 ? -8.562 -58.037 -6.633 1.00 25.30 82 ASP A N 1
ATOM 617 C CA . ASP A 1 94 ? -8.207 -56.840 -5.871 1.00 24.93 82 ASP A CA 1
ATOM 618 C C . ASP A 1 94 ? -9.435 -56.029 -5.566 1.00 23.80 82 ASP A C 1
ATOM 619 O O . ASP A 1 94 ? -9.522 -55.429 -4.475 1.00 21.85 82 ASP A O 1
ATOM 624 N N . CYS A 1 95 ? -10.407 -56.015 -6.486 1.00 21.87 83 CYS A N 1
ATOM 625 C CA . CYS A 1 95 ? -11.651 -55.350 -6.177 1.00 21.11 83 CYS A CA 1
ATOM 626 C C . CYS A 1 95 ? -12.388 -56.067 -5.007 1.00 22.44 83 CYS A C 1
ATOM 627 O O . CYS A 1 95 ? -12.873 -55.406 -4.078 1.00 22.15 83 CYS A O 1
ATOM 630 N N . GLU A 1 96 ? -12.378 -57.405 -5.003 1.00 22.41 84 GLU A N 1
ATOM 631 C CA . GLU A 1 96 ? -12.997 -58.173 -3.939 1.00 24.34 84 GLU A CA 1
ATOM 632 C C . GLU A 1 96 ? -12.306 -57.889 -2.583 1.00 23.34 84 GLU A C 1
ATOM 633 O O . GLU A 1 96 ? -12.979 -57.729 -1.556 1.00 22.15 84 GLU A O 1
ATOM 639 N N . TYR A 1 97 ? -10.976 -57.868 -2.600 1.00 22.05 85 TYR A N 1
ATOM 640 C CA . TYR A 1 97 ? -10.201 -57.588 -1.400 1.00 22.05 85 TYR A CA 1
ATOM 641 C C . TYR A 1 97 ? -10.629 -56.257 -0.792 1.00 19.63 85 TYR A C 1
ATOM 642 O O . TYR A 1 97 ? -10.911 -56.165 0.404 1.00 19.62 85 TYR A O 1
ATOM 651 N N . ASN A 1 98 ? -10.627 -55.212 -1.615 1.00 19.29 86 ASN A N 1
ATOM 652 C CA . ASN A 1 98 ? -10.918 -53.877 -1.139 1.00 19.92 86 ASN A CA 1
ATOM 653 C C . ASN A 1 98 ? -12.397 -53.609 -0.800 1.00 21.36 86 ASN A C 1
ATOM 654 O O . ASN A 1 98 ? -12.722 -52.853 0.116 1.00 22.38 86 ASN A O 1
ATOM 659 N N . TYR A 1 99 ? -13.286 -54.309 -1.473 1.00 21.16 87 TYR A N 1
ATOM 660 C CA . TYR A 1 99 ? -14.707 -54.374 -1.063 1.00 22.86 87 TYR A CA 1
ATOM 661 C C . TYR A 1 99 ? -14.840 -54.983 0.305 1.00 22.83 87 TYR A C 1
ATOM 662 O O . TYR A 1 99 ? -15.532 -54.456 1.152 1.00 24.27 87 TYR A O 1
ATOM 671 N N . GLY A 1 100 ? -14.130 -56.076 0.525 1.00 23.40 88 GLY A N 1
ATOM 672 C CA . GLY A 1 100 ? -14.043 -56.693 1.838 1.00 24.33 88 GLY A CA 1
ATOM 673 C C . GLY A 1 100 ? -13.529 -55.774 2.929 1.00 23.94 88 GLY A C 1
ATOM 674 O O . GLY A 1 100 ? -14.114 -55.715 4.024 1.00 22.28 88 GLY A O 1
ATOM 675 N N . LEU A 1 101 ? -12.448 -55.051 2.659 1.00 22.79 89 LEU A N 1
ATOM 676 C CA . LEU A 1 101 ? -11.958 -54.082 3.660 1.00 23.23 89 LEU A CA 1
ATOM 677 C C . LEU A 1 101 ? -12.949 -52.937 3.954 1.00 22.49 89 LEU A C 1
ATOM 678 O O . LEU A 1 101 ? -13.168 -52.571 5.114 1.00 23.34 89 LEU A O 1
ATOM 683 N N . TYR A 1 102 ? -13.532 -52.389 2.898 1.00 20.95 90 TYR A N 1
ATOM 684 C CA . TYR A 1 102 ? -14.535 -51.363 3.027 1.00 22.07 90 TYR A CA 1
ATOM 685 C C . TYR A 1 102 ? -15.660 -51.800 3.970 1.00 23.85 90 TYR A C 1
ATOM 686 O O . TYR A 1 102 ? -15.992 -51.082 4.929 1.00 25.21 90 TYR A O 1
ATOM 695 N N . LYS A 1 103 ? -16.194 -52.999 3.771 1.00 25.33 91 LYS A N 1
ATOM 696 C CA . LYS A 1 103 ? -17.237 -53.507 4.667 1.00 27.58 91 LYS A CA 1
ATOM 697 C C . LYS A 1 103 ? -16.715 -53.785 6.086 1.00 28.27 91 LYS A C 1
ATOM 698 O O . LYS A 1 103 ? -17.402 -53.515 7.027 1.00 27.56 91 LYS A O 1
ATOM 704 N N . LYS A 1 104 ? -15.504 -54.323 6.214 1.00 27.96 92 LYS A N 1
ATOM 705 C CA . LYS A 1 104 ? -14.921 -54.596 7.549 1.00 30.28 92 LYS A CA 1
ATOM 706 C C . LYS A 1 104 ? -14.736 -53.302 8.374 1.00 29.18 92 LYS A C 1
ATOM 707 O O . LYS A 1 104 ? -14.814 -53.331 9.579 1.00 28.40 92 LYS A O 1
ATOM 713 N N . PHE A 1 105 ? -14.431 -52.200 7.689 1.00 27.02 93 PHE A N 1
ATOM 714 C CA . PHE A 1 105 ? -14.239 -50.898 8.302 1.00 27.26 93 PHE A CA 1
ATOM 715 C C . PHE A 1 105 ? -15.594 -50.219 8.595 1.00 29.10 93 PHE A C 1
ATOM 716 O O . PHE A 1 105 ? -15.616 -49.071 8.959 1.00 29.14 93 PHE A O 1
ATOM 724 N N . GLY A 1 106 ? -16.712 -50.893 8.365 1.00 29.68 94 GLY A N 1
ATOM 725 C CA . GLY A 1 106 ? -18.048 -50.327 8.615 1.00 31.82 94 GLY A CA 1
ATOM 726 C C . GLY A 1 106 ? -18.724 -49.639 7.421 1.00 30.41 94 GLY A C 1
ATOM 727 O O . GLY A 1 106 ? -19.752 -49.025 7.577 1.00 30.56 94 GLY A O 1
ATOM 728 N N . GLY A 1 107 ? -18.194 -49.772 6.218 1.00 29.05 95 GLY A N 1
ATOM 729 C CA . GLY A 1 107 ? -18.771 -49.056 5.065 1.00 28.46 95 GLY A CA 1
ATOM 730 C C . GLY A 1 107 ? -20.059 -49.653 4.539 1.00 29.92 95 GLY A C 1
ATOM 731 O O . GLY A 1 107 ? -20.230 -50.874 4.561 1.00 31.01 95 GLY A O 1
ATOM 732 N N . LYS A 1 108 ? -20.929 -48.802 4.000 1.00 30.65 96 LYS A N 1
ATOM 733 C CA . LYS A 1 108 ? -22.231 -49.244 3.447 1.00 33.53 96 LYS A CA 1
ATOM 734 C C . LYS A 1 108 ? -22.134 -49.354 1.902 1.00 31.87 96 LYS A C 1
ATOM 735 O O . LYS A 1 108 ? -21.612 -48.442 1.233 1.00 29.37 96 LYS A O 1
ATOM 741 N N . VAL A 1 109 ? -22.611 -50.485 1.378 1.00 31.63 97 VAL A N 1
ATOM 742 C CA . VAL A 1 109 ? -22.671 -50.757 -0.057 1.00 31.69 97 VAL A CA 1
ATOM 743 C C . VAL A 1 109 ? -24.091 -51.039 -0.422 1.00 33.58 97 VAL A C 1
ATOM 744 O O . VAL A 1 109 ? -24.760 -51.790 0.297 1.00 35.97 97 VAL A O 1
ATOM 748 N N . VAL A 1 110 ? -24.593 -50.422 -1.481 1.00 33.31 98 VAL A N 1
ATOM 749 C CA . VAL A 1 110 ? -25.905 -50.852 -2.036 1.00 35.85 98 VAL A CA 1
ATOM 750 C C . VAL A 1 110 ? -25.605 -51.262 -3.463 1.00 37.36 98 VAL A C 1
ATOM 751 O O . VAL A 1 110 ? -24.588 -50.798 -4.029 1.00 33.83 98 VAL A O 1
ATOM 755 N N . GLU A 1 111 ? -26.458 -52.124 -4.018 1.00 41.17 99 GLU A N 1
ATOM 756 C CA . GLU A 1 111 ? -26.305 -52.664 -5.358 1.00 44.62 99 GLU A CA 1
ATOM 757 C C . GLU A 1 111 ? -27.371 -52.188 -6.328 1.00 48.23 99 GLU A C 1
ATOM 758 O O . GLU A 1 111 ? -27.460 -52.707 -7.418 1.00 49.75 99 GLU A O 1
ATOM 764 N N . GLN A 1 112 ? -28.176 -51.216 -5.929 1.00 51.43 100 GLN A N 1
ATOM 765 C CA . GLN A 1 112 ? -29.179 -50.620 -6.800 1.00 55.58 100 GLN A CA 1
ATOM 766 C C . GLN A 1 112 ? -29.017 -49.101 -6.778 1.00 55.95 100 GLN A C 1
ATOM 767 O O . GLN A 1 112 ? -28.891 -48.508 -5.703 1.00 55.92 100 GLN A O 1
ATOM 773 N N . PHE A 1 113 ? -28.973 -48.498 -7.974 1.00 57.13 101 PHE A N 1
ATOM 774 C CA . PHE A 1 113 ? -28.844 -47.058 -8.135 1.00 57.13 101 PHE A CA 1
ATOM 775 C C . PHE A 1 113 ? -30.233 -46.445 -8.169 1.00 60.30 101 PHE A C 1
ATOM 776 O O . PHE A 1 113 ? -31.035 -46.721 -9.077 1.00 61.83 101 PHE A O 1
ATOM 784 N N . GLU A 1 114 ? -30.524 -45.614 -7.176 1.00 60.96 102 GLU A N 1
ATOM 785 C CA . GLU A 1 114 ? -31.820 -44.921 -7.125 1.00 63.93 102 GLU A CA 1
ATOM 786 C C . GLU A 1 114 ? -31.674 -43.429 -7.516 1.00 63.17 102 GLU A C 1
ATOM 787 O O . GLU A 1 114 ? -30.933 -42.697 -6.855 1.00 62.14 102 GLU A O 1
ATOM 793 N N . PRO A 1 115 ? -32.375 -42.977 -8.582 1.00 64.25 103 PRO A N 1
ATOM 794 C CA . PRO A 1 115 ? -32.216 -41.599 -9.105 1.00 64.14 103 PRO A CA 1
ATOM 795 C C . PRO A 1 115 ? -32.156 -40.500 -8.035 1.00 63.63 103 PRO A C 1
ATOM 796 O O . PRO A 1 115 ? -31.308 -39.609 -8.120 1.00 62.84 103 PRO A O 1
ATOM 800 N N . SER A 1 116 ? -32.993 -40.607 -7.010 1.00 63.76 104 SER A N 1
ATOM 801 C CA . SER A 1 116 ? -33.025 -39.626 -5.924 1.00 63.61 104 SER A CA 1
ATOM 802 C C . SER A 1 116 ? -31.843 -39.712 -4.951 1.00 60.80 104 SER A C 1
ATOM 803 O O . SER A 1 116 ? -31.691 -38.838 -4.086 1.00 60.11 104 SER A O 1
ATOM 806 N N . ILE A 1 117 ? -31.014 -40.755 -5.071 1.00 58.05 105 ILE A N 1
ATOM 807 C CA . ILE A 1 117 ? -29.870 -40.906 -4.161 1.00 55.84 105 ILE A CA 1
ATOM 808 C C . ILE A 1 117 ? -28.895 -39.736 -4.350 1.00 53.93 105 ILE A C 1
ATOM 809 O O . ILE A 1 117 ? -28.333 -39.243 -3.371 1.00 53.99 105 ILE A O 1
ATOM 814 N N . LEU A 1 118 ? -28.764 -39.256 -5.587 1.00 52.87 106 LEU A N 1
ATOM 815 C CA . LEU A 1 118 ? -27.912 -38.112 -5.894 1.00 52.04 106 LEU A CA 1
ATOM 816 C C . LEU A 1 118 ? -28.218 -36.904 -5.018 1.00 53.06 106 LEU A C 1
ATOM 817 O O . LEU A 1 118 ? -27.309 -36.180 -4.655 1.00 52.32 106 LEU A O 1
ATOM 822 N N . ASN A 1 119 ? -29.487 -36.720 -4.658 1.00 55.14 107 ASN A N 1
ATOM 823 C CA . ASN A 1 119 ? -29.916 -35.624 -3.777 1.00 56.94 107 ASN A CA 1
ATOM 824 C C . ASN A 1 119 ? -29.196 -35.461 -2.455 1.00 55.06 107 ASN A C 1
ATOM 825 O O . ASN A 1 119 ? -29.084 -34.345 -1.968 1.00 56.51 107 ASN A O 1
ATOM 830 N N . GLU A 1 120 ? -28.761 -36.557 -1.851 1.00 51.93 108 GLU A N 1
ATOM 831 C CA . GLU A 1 120 ? -28.137 -36.491 -0.526 1.00 50.86 108 GLU A CA 1
ATOM 832 C C . GLU A 1 120 ? -26.609 -36.546 -0.518 1.00 45.83 108 GLU A C 1
ATOM 833 O O . GLU A 1 120 ? -26.012 -36.789 0.530 1.00 44.47 108 GLU A O 1
ATOM 839 N N . PHE A 1 121 ? -25.981 -36.320 -1.673 1.00 41.29 109 PHE A N 1
ATOM 840 C CA . PHE A 1 121 ? -24.533 -36.320 -1.746 1.00 37.60 109 PHE A CA 1
ATOM 841 C C . PHE A 1 121 ? -24.033 -35.044 -2.418 1.00 36.46 109 PHE A C 1
ATOM 842 O O . PHE A 1 121 ? -24.782 -34.364 -3.113 1.00 36.84 109 PHE A O 1
ATOM 850 N N . ASP A 1 122 ? -22.789 -34.686 -2.128 1.00 34.31 110 ASP A N 1
ATOM 851 C CA . ASP A 1 122 ? -22.159 -33.475 -2.638 1.00 33.53 110 ASP A CA 1
ATOM 852 C C . ASP A 1 122 ? -21.138 -33.791 -3.737 1.00 31.91 110 ASP A C 1
ATOM 853 O O . ASP A 1 122 ? -20.954 -33.021 -4.677 1.00 31.71 110 ASP A O 1
ATOM 858 N N . VAL A 1 123 ? -20.451 -34.913 -3.583 1.00 30.47 111 VAL A N 1
ATOM 859 C CA . VAL A 1 123 ? -19.393 -35.320 -4.503 1.00 28.47 111 VAL A CA 1
ATOM 860 C C . VAL A 1 123 ? -19.724 -36.709 -4.986 1.00 27.37 111 VAL A C 1
ATOM 861 O O . VAL A 1 123 ? -20.049 -37.564 -4.177 1.00 27.76 111 VAL A O 1
ATOM 865 N N . VAL A 1 124 ? -19.703 -36.900 -6.307 1.00 26.46 112 VAL A N 1
ATOM 866 C CA . VAL A 1 124 ? -19.712 -38.248 -6.919 1.00 25.60 112 VAL A CA 1
ATOM 867 C C . VAL A 1 124 ? -18.324 -38.684 -7.362 1.00 24.13 112 VAL A C 1
ATOM 868 O O . VAL A 1 124 ? -17.663 -37.979 -8.143 1.00 23.34 112 VAL A O 1
ATOM 872 N N . VAL A 1 125 ? -17.866 -39.834 -6.840 1.00 23.81 113 VAL A N 1
ATOM 873 C CA . VAL A 1 125 ? -16.602 -40.428 -7.227 1.00 21.92 113 VAL A CA 1
ATOM 874 C C . VAL A 1 125 ? -16.924 -41.499 -8.251 1.00 21.53 113 VAL A C 1
ATOM 875 O O . VAL A 1 125 ? -17.511 -42.532 -7.945 1.00 22.53 113 VAL A O 1
ATOM 879 N N . ASP A 1 126 ? -16.477 -41.272 -9.469 1.00 21.17 114 ASP A N 1
ATOM 880 C CA . ASP A 1 126 ? -16.741 -42.162 -10.616 1.00 21.22 114 ASP A CA 1
ATOM 881 C C . ASP A 1 126 ? -15.615 -43.210 -10.757 1.00 20.66 114 ASP A C 1
ATOM 882 O O . ASP A 1 126 ? -14.519 -42.924 -11.300 1.00 19.82 114 ASP A O 1
ATOM 887 N N . ALA A 1 127 ? -15.883 -44.412 -10.274 1.00 20.90 115 ALA A N 1
ATOM 888 C CA . ALA A 1 127 ? -14.945 -45.528 -10.340 1.00 19.80 115 ALA A CA 1
ATOM 889 C C . ALA A 1 127 ? -15.627 -46.703 -11.027 1.00 20.70 115 ALA A C 1
ATOM 890 O O . ALA A 1 127 ? -15.414 -47.886 -10.688 1.00 19.04 115 ALA A O 1
ATOM 892 N N . ILE A 1 128 ? -16.385 -46.405 -12.087 1.00 20.78 116 ILE A N 1
ATOM 893 C CA . ILE A 1 128 ? -17.135 -47.448 -12.748 1.00 22.72 116 ILE A CA 1
ATOM 894 C C . ILE A 1 128 ? -16.234 -48.219 -13.724 1.00 23.87 116 ILE A C 1
ATOM 895 O O . ILE A 1 128 ? -16.099 -49.451 -13.611 1.00 24.58 116 ILE A O 1
ATOM 900 N N . PHE A 1 129 ? -15.690 -47.507 -14.718 1.00 24.09 117 PHE A N 1
ATOM 901 C CA . PHE A 1 129 ? -14.767 -48.105 -15.726 1.00 25.48 117 PHE A CA 1
ATOM 902 C C . PHE A 1 129 ? -13.512 -47.268 -15.868 1.00 24.75 117 PHE A C 1
ATOM 903 O O . PHE A 1 129 ? -13.548 -46.027 -15.855 1.00 25.37 117 PHE A O 1
ATOM 911 N N . GLY A 1 130 ? -12.390 -47.930 -16.070 1.00 25.06 118 GLY A N 1
ATOM 912 C CA . GLY A 1 130 ? -11.169 -47.204 -16.365 1.00 26.01 118 GLY A CA 1
ATOM 913 C C . GLY A 1 130 ? -10.722 -47.490 -17.782 1.00 26.28 118 GLY A C 1
ATOM 914 O O . GLY A 1 130 ? -11.512 -47.424 -18.726 1.00 27.50 118 GLY A O 1
ATOM 915 N N . THR A 1 131 ? -9.465 -47.876 -17.900 1.00 26.42 119 THR A N 1
ATOM 916 C CA . THR A 1 131 ? -8.853 -48.222 -19.188 1.00 28.60 119 THR A CA 1
ATOM 917 C C . THR A 1 131 ? -9.328 -49.611 -19.679 1.00 28.66 119 THR A C 1
ATOM 918 O O . THR A 1 131 ? -9.067 -49.976 -20.787 1.00 31.68 119 THR A O 1
ATOM 922 N N . GLY A 1 132 ? -10.029 -50.375 -18.857 1.00 29.12 120 GLY A N 1
ATOM 923 C CA . GLY A 1 132 ? -10.607 -51.661 -19.298 1.00 31.43 120 GLY A CA 1
ATOM 924 C C . GLY A 1 132 ? -11.954 -51.573 -20.015 1.00 32.38 120 GLY A C 1
ATOM 925 O O . GLY A 1 132 ? -12.548 -52.595 -20.372 1.00 32.46 120 GLY A O 1
ATOM 926 N N . LEU A 1 133 ? -12.481 -50.372 -20.210 1.00 32.56 121 LEU A N 1
ATOM 927 C CA . LEU A 1 133 ? -13.714 -50.229 -21.003 1.00 34.11 121 LEU A CA 1
ATOM 928 C C . LEU A 1 133 ? -13.528 -50.787 -22.408 1.00 35.78 121 LEU A C 1
ATOM 929 O O . LEU A 1 133 ? -12.611 -50.406 -23.073 1.00 35.33 121 LEU A O 1
ATOM 934 N N . ARG A 1 134 ? -14.420 -51.670 -22.851 1.00 38.04 122 ARG A N 1
ATOM 935 C CA . ARG A 1 134 ? -14.422 -52.166 -24.226 1.00 40.76 122 ARG A CA 1
ATOM 936 C C . ARG A 1 134 ? -15.850 -52.049 -24.729 1.00 40.47 122 ARG A C 1
ATOM 937 O O . ARG A 1 134 ? -16.765 -52.604 -24.126 1.00 42.04 122 ARG A O 1
ATOM 945 N N . GLY A 1 135 ? -16.049 -51.313 -25.795 1.00 38.88 123 GLY A N 1
ATOM 946 C CA . GLY A 1 135 ? -17.359 -51.267 -26.396 1.00 38.97 123 GLY A CA 1
ATOM 947 C C . GLY A 1 135 ? -18.290 -50.268 -25.742 1.00 37.30 123 GLY A C 1
ATOM 948 O O . GLY A 1 135 ? -18.031 -49.707 -24.639 1.00 34.15 123 GLY A O 1
ATOM 949 N N . GLU A 1 136 ? -19.376 -50.033 -26.459 1.00 36.38 124 GLU A N 1
ATOM 950 C CA . GLU A 1 136 ? -20.355 -49.053 -26.111 1.00 36.77 124 GLU A CA 1
ATOM 951 C C . GLU A 1 136 ? -20.907 -49.412 -24.744 1.00 37.57 124 GLU A C 1
ATOM 952 O O . GLU A 1 136 ? -21.177 -50.587 -24.479 1.00 37.14 124 GLU A O 1
ATOM 958 N N . ILE A 1 137 ? -21.064 -48.399 -23.906 1.00 37.30 125 ILE A N 1
ATOM 959 C CA . ILE A 1 137 ? -21.797 -48.514 -22.646 1.00 39.73 125 ILE A CA 1
ATOM 960 C C . ILE A 1 137 ? -23.318 -48.485 -22.857 1.00 43.52 125 ILE A C 1
ATOM 961 O O . ILE A 1 137 ? -23.866 -47.537 -23.404 1.00 44.74 125 ILE A O 1
ATOM 966 N N . THR A 1 138 ? -24.026 -49.458 -22.321 1.00 47.20 126 THR A N 1
ATOM 967 C CA . THR A 1 138 ? -25.465 -49.387 -22.414 1.00 50.47 126 THR A CA 1
ATOM 968 C C . THR A 1 138 ? -26.137 -49.697 -21.108 1.00 51.76 126 THR A C 1
ATOM 969 O O . THR A 1 138 ? -25.492 -49.745 -20.039 1.00 51.27 126 THR A O 1
ATOM 973 N N . GLY A 1 139 ? -27.457 -49.851 -21.217 1.00 53.42 127 GLY A N 1
ATOM 974 C CA . GLY A 1 139 ? -28.254 -50.448 -20.181 1.00 54.95 127 GLY A CA 1
ATOM 975 C C . GLY A 1 139 ? -28.249 -49.516 -19.017 1.00 53.95 127 GLY A C 1
ATOM 976 O O . GLY A 1 139 ? -28.293 -48.280 -19.179 1.00 52.82 127 GLY A O 1
ATOM 977 N N . GLU A 1 140 ? -28.134 -50.114 -17.841 1.00 54.14 128 GLU A N 1
ATOM 978 C CA . GLU A 1 140 ? -28.242 -49.367 -16.625 1.00 53.64 128 GLU A CA 1
ATOM 979 C C . GLU A 1 140 ? -27.003 -48.541 -16.390 1.00 50.09 128 GLU A C 1
ATOM 980 O O . GLU A 1 140 ? -27.116 -47.465 -15.830 1.00 50.64 128 GLU A O 1
ATOM 986 N N . TYR A 1 141 ? -25.826 -48.990 -16.844 1.00 47.32 129 TYR A N 1
ATOM 987 C CA . TYR A 1 141 ? -24.612 -48.135 -16.766 1.00 43.15 129 TYR A CA 1
ATOM 988 C C . TYR A 1 141 ? -24.843 -46.773 -17.428 1.00 40.89 129 TYR A C 1
ATOM 989 O O . TYR A 1 141 ? -24.499 -45.744 -16.861 1.00 39.23 129 TYR A O 1
ATOM 998 N N . ALA A 1 142 ? -25.434 -46.775 -18.619 1.00 40.63 130 ALA A N 1
ATOM 999 C CA . ALA A 1 142 ? -25.677 -45.549 -19.347 1.00 39.85 130 ALA A CA 1
ATOM 1000 C C . ALA A 1 142 ? -26.678 -44.613 -18.612 1.00 40.99 130 ALA A C 1
ATOM 1001 O O . ALA A 1 142 ? -26.435 -43.419 -18.488 1.00 39.07 130 ALA A O 1
ATOM 1003 N N . GLU A 1 143 ? -27.766 -45.171 -18.089 1.00 42.83 131 GLU A N 1
ATOM 1004 C CA . GLU A 1 143 ? -28.768 -44.365 -17.351 1.00 44.41 131 GLU A CA 1
ATOM 1005 C C . GLU A 1 143 ? -28.120 -43.706 -16.164 1.00 41.80 131 GLU A C 1
ATOM 1006 O O . GLU A 1 143 ? -28.304 -42.513 -15.911 1.00 41.52 131 GLU A O 1
ATOM 1012 N N . ILE A 1 144 ? -27.291 -44.471 -15.470 1.00 39.34 132 ILE A N 1
ATOM 1013 C CA . ILE A 1 144 ? -26.621 -43.968 -14.310 1.00 36.88 132 ILE A CA 1
ATOM 1014 C C . ILE A 1 144 ? -25.666 -42.781 -14.632 1.00 34.63 132 ILE A C 1
ATOM 1015 O O . ILE A 1 144 ? -25.669 -41.734 -13.950 1.00 33.38 132 ILE A O 1
ATOM 1020 N N . ILE A 1 145 ? -24.805 -42.988 -15.618 1.00 31.85 133 ILE A N 1
ATOM 1021 C 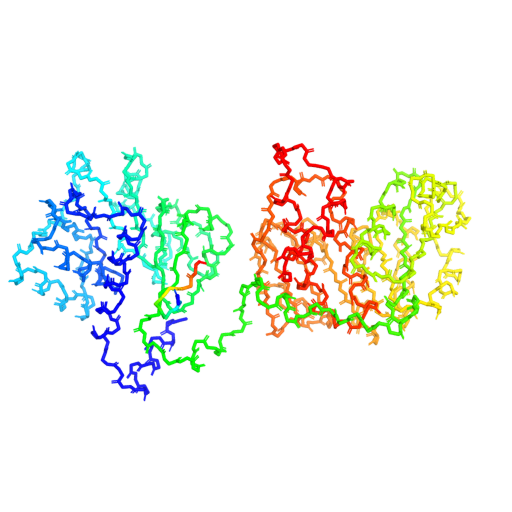CA . ILE A 1 145 ? -23.889 -41.972 -16.074 1.00 29.56 133 ILE A CA 1
ATOM 1022 C C . ILE A 1 145 ? -24.684 -40.711 -16.506 1.00 30.22 133 ILE A C 1
ATOM 1023 O O . ILE A 1 145 ? -24.299 -39.599 -16.146 1.00 29.26 133 ILE A O 1
ATOM 1028 N N . ASN A 1 146 ? -25.788 -40.888 -17.247 1.00 31.93 134 ASN A N 1
ATOM 1029 C CA . ASN A 1 146 ? -26.617 -39.748 -17.658 1.00 33.92 134 ASN A CA 1
ATOM 1030 C C . ASN A 1 146 ? -27.227 -38.971 -16.474 1.00 35.01 134 ASN A C 1
ATOM 1031 O O . ASN A 1 146 ? -27.215 -37.737 -16.486 1.00 35.37 134 ASN A O 1
ATOM 1036 N N . LEU A 1 147 ? -27.688 -39.696 -15.455 1.00 35.52 135 LEU A N 1
ATOM 1037 C CA . LEU A 1 147 ? -28.159 -39.103 -14.199 1.00 36.61 135 LEU A CA 1
ATOM 1038 C C . LEU A 1 147 ? -27.055 -38.318 -13.485 1.00 34.30 135 LEU A C 1
ATOM 1039 O O . LEU A 1 147 ? -27.312 -37.214 -13.051 1.00 34.08 135 LEU A O 1
ATOM 1044 N N . VAL A 1 148 ? -25.833 -38.864 -13.376 1.00 31.86 136 VAL A N 1
ATOM 1045 C CA . VAL A 1 148 ? -24.716 -38.137 -12.795 1.00 30.61 136 VAL A CA 1
ATOM 1046 C C . VAL A 1 148 ? -24.417 -36.820 -13.557 1.00 30.44 136 VAL A C 1
ATOM 1047 O O . VAL A 1 148 ? -24.214 -35.783 -12.950 1.00 30.50 136 VAL A O 1
ATOM 1051 N N . ASN A 1 149 ? -24.433 -36.864 -14.881 1.00 30.00 137 ASN A N 1
ATOM 1052 C CA . ASN A 1 149 ? -24.186 -35.680 -15.682 1.00 30.70 137 ASN A CA 1
ATOM 1053 C C . ASN A 1 149 ? -25.279 -34.622 -15.575 1.00 33.59 137 ASN A C 1
ATOM 1054 O O . ASN A 1 149 ? -24.998 -33.466 -15.803 1.00 34.57 137 ASN A O 1
ATOM 1059 N N . LYS A 1 150 ? -26.504 -34.998 -15.224 1.00 35.54 138 LYS A N 1
ATOM 1060 C CA . LYS A 1 150 ? -27.572 -33.992 -15.017 1.00 39.03 138 LYS A CA 1
ATOM 1061 C C . LYS A 1 150 ? -27.674 -33.509 -13.579 1.00 39.57 138 LYS A C 1
ATOM 1062 O O . LYS A 1 150 ? -28.480 -32.634 -13.283 1.00 41.48 138 LYS A O 1
ATOM 1068 N N . SER A 1 151 ? -26.868 -34.049 -12.685 1.00 38.42 139 SER A N 1
ATOM 1069 C CA . SER A 1 151 ? -27.086 -33.850 -11.249 1.00 39.72 139 SER A CA 1
ATOM 1070 C C . SER A 1 151 ? -26.575 -32.529 -10.721 1.00 40.66 139 SER A C 1
ATOM 1071 O O . SER A 1 151 ? -26.988 -32.097 -9.658 1.00 43.14 139 SER A O 1
ATOM 1074 N N . GLY A 1 152 ? -25.611 -31.942 -11.421 1.00 40.24 140 GLY A N 1
ATOM 1075 C CA . GLY A 1 152 ? -24.895 -30.752 -10.928 1.00 40.07 140 GLY A CA 1
ATOM 1076 C C . GLY A 1 152 ? -23.964 -30.929 -9.727 1.00 38.96 140 GLY A C 1
ATOM 1077 O O . GLY A 1 152 ? -23.568 -29.946 -9.088 1.00 38.41 140 GLY A O 1
ATOM 1078 N N . LYS A 1 153 ? -23.613 -32.169 -9.397 1.00 36.84 141 LYS A N 1
ATOM 1079 C CA . LYS A 1 153 ? -22.697 -32.428 -8.293 1.00 35.31 141 LYS A CA 1
ATOM 1080 C C . LYS A 1 153 ? -21.273 -32.345 -8.788 1.00 32.73 141 LYS A C 1
ATOM 1081 O O . LYS A 1 153 ? -21.013 -32.419 -9.984 1.00 32.99 141 LYS A O 1
ATOM 1087 N N . VAL A 1 154 ? -20.356 -32.191 -7.865 1.00 30.94 142 VAL A N 1
ATOM 1088 C CA . VAL A 1 154 ? -18.948 -32.286 -8.161 1.00 30.17 142 VAL A CA 1
ATOM 1089 C C . VAL A 1 154 ? -18.566 -33.715 -8.519 1.00 28.31 142 VAL A C 1
ATOM 1090 O O . VAL A 1 154 ? -18.831 -34.634 -7.737 1.00 29.42 142 VAL A O 1
ATOM 1094 N N . VAL A 1 155 ? -17.954 -33.900 -9.693 1.00 25.83 143 VAL A N 1
ATOM 1095 C CA . VAL A 1 155 ? -17.589 -35.231 -10.169 1.00 25.34 143 VAL A CA 1
ATOM 1096 C C . VAL A 1 155 ? -16.077 -35.428 -10.254 1.00 23.66 143 VAL A C 1
ATOM 1097 O O . VAL A 1 155 ? -15.377 -34.667 -10.919 1.00 22.72 143 VAL A O 1
ATOM 1101 N N . VAL A 1 156 ? -15.605 -36.458 -9.550 1.00 22.73 144 VAL A N 1
ATOM 1102 C CA . VAL A 1 156 ? -14.220 -36.871 -9.543 1.00 21.46 144 VAL A CA 1
ATOM 1103 C C . VAL A 1 156 ? -14.157 -38.241 -10.187 1.00 21.66 144 VAL A C 1
ATOM 1104 O O . VAL A 1 156 ? -14.773 -39.193 -9.689 1.00 22.82 144 VAL A O 1
ATOM 1108 N N . SER A 1 157 ? -13.429 -38.346 -11.309 1.00 20.77 145 SER A N 1
ATOM 1109 C CA . SER A 1 157 ? -13.235 -39.612 -11.988 1.00 19.26 145 SER A CA 1
ATOM 1110 C C . SER A 1 157 ? -11.907 -40.234 -11.648 1.00 19.86 145 SER A C 1
ATOM 1111 O O . SER A 1 157 ? -10.828 -39.579 -11.632 1.00 19.14 145 SER A O 1
ATOM 1114 N N . VAL A 1 158 ? -11.994 -41.526 -11.375 1.00 20.26 146 VAL A N 1
ATOM 1115 C CA . VAL A 1 158 ? -10.836 -42.349 -11.099 1.00 20.21 146 VAL A CA 1
ATOM 1116 C C . VAL A 1 158 ? -10.294 -42.893 -12.407 1.00 20.65 146 VAL A C 1
ATOM 1117 O O . VAL A 1 158 ? -11.001 -43.576 -13.116 1.00 20.94 146 VAL A O 1
ATOM 1121 N N . ASP A 1 159 ? -9.033 -42.547 -12.698 1.00 22.27 147 ASP A N 1
ATOM 1122 C CA . ASP A 1 159 ? -8.292 -42.976 -13.881 1.00 23.93 147 ASP A CA 1
ATOM 1123 C C . ASP A 1 159 ? -8.713 -42.263 -15.189 1.00 23.86 147 ASP A C 1
ATOM 1124 O O . ASP A 1 159 ? -7.929 -41.562 -15.778 1.00 23.76 147 ASP A O 1
ATOM 1129 N N . VAL A 1 160 ? -9.913 -42.504 -15.648 1.00 23.11 148 VAL A N 1
ATOM 1130 C CA . VAL A 1 160 ? -10.428 -41.871 -16.871 1.00 24.48 148 VAL A CA 1
ATOM 1131 C C . VAL A 1 160 ? -11.923 -41.752 -16.616 1.00 23.55 148 VAL A C 1
ATOM 1132 O O . VAL A 1 160 ? -12.508 -42.649 -16.001 1.00 23.61 148 VAL A O 1
ATOM 1136 N N . PRO A 1 161 ? -12.566 -40.658 -17.037 1.00 22.28 149 PRO A N 1
ATOM 1137 C CA . PRO A 1 161 ? -14.030 -40.606 -16.931 1.00 22.55 149 PRO A CA 1
ATOM 1138 C C . PRO A 1 161 ? -14.669 -41.801 -17.619 1.00 23.36 149 PRO A C 1
ATOM 1139 O O . PRO A 1 161 ? -14.329 -42.110 -18.764 1.00 23.10 149 PRO A O 1
ATOM 1143 N N . SER A 1 162 ? -15.600 -42.477 -16.941 1.00 23.25 150 SER A N 1
ATOM 1144 C CA . SER A 1 162 ? -16.136 -43.711 -17.450 1.00 22.07 150 SER A CA 1
ATOM 1145 C C . SER A 1 162 ? -16.882 -43.476 -18.727 1.00 23.10 150 SER A C 1
ATOM 1146 O O . SER A 1 162 ? -17.717 -42.604 -18.768 1.00 22.57 150 SER A O 1
ATOM 1149 N N . GLY A 1 163 ? -16.612 -44.283 -19.759 1.00 22.05 151 GLY A N 1
ATOM 1150 C CA . GLY A 1 163 ? -17.220 -44.052 -21.062 1.00 23.43 151 GLY A CA 1
ATOM 1151 C C . GLY A 1 163 ? -16.257 -43.468 -22.090 1.00 23.41 151 GLY A C 1
ATOM 1152 O O . GLY A 1 163 ? -16.549 -43.494 -23.272 1.00 23.98 151 GLY A O 1
ATOM 1153 N N . ILE A 1 164 ? -15.097 -42.976 -21.649 1.00 22.77 152 ILE A N 1
ATOM 1154 C CA . ILE A 1 164 ? -14.063 -42.564 -22.598 1.00 23.45 152 ILE A CA 1
ATOM 1155 C C . ILE A 1 164 ? -13.148 -43.732 -22.912 1.00 24.36 152 ILE A C 1
ATOM 1156 O O . ILE A 1 164 ? -12.693 -44.412 -21.998 1.00 25.74 152 ILE A O 1
ATOM 1161 N N . ASP A 1 165 ? -12.871 -43.966 -24.195 1.00 24.62 153 ASP A N 1
ATOM 1162 C CA . ASP A 1 165 ? -11.863 -44.948 -24.646 1.00 25.75 153 ASP A CA 1
ATOM 1163 C C . ASP A 1 165 ? -10.501 -44.329 -24.376 1.00 25.67 153 ASP A C 1
ATOM 1164 O O . ASP A 1 165 ? -10.158 -43.268 -24.942 1.00 22.86 153 ASP A O 1
ATOM 1169 N N . SER A 1 166 ? -9.725 -44.967 -23.499 1.00 25.77 154 SER A N 1
ATOM 1170 C CA . SER A 1 166 ? -8.508 -44.366 -23.018 1.00 26.23 154 SER A CA 1
ATOM 1171 C C . SER A 1 166 ? -7.429 -44.329 -24.108 1.00 27.33 154 SER A C 1
ATOM 1172 O O . SER A 1 166 ? -6.453 -43.593 -23.986 1.00 26.89 154 SER A O 1
ATOM 1175 N N . ASN A 1 167 ? -7.615 -45.094 -25.182 1.00 28.09 155 ASN A N 1
ATOM 1176 C CA . ASN A 1 167 ? -6.662 -45.107 -26.293 1.00 30.19 155 ASN A CA 1
ATOM 1177 C C . ASN A 1 167 ? -6.951 -44.089 -27.363 1.00 28.91 155 ASN A C 1
ATOM 1178 O O . ASN A 1 167 ? -6.068 -43.783 -28.162 1.00 31.66 155 ASN A O 1
ATOM 1183 N N . THR A 1 168 ? -8.172 -43.584 -27.426 1.00 26.67 156 THR A N 1
ATOM 1184 C CA . THR A 1 168 ? -8.520 -42.672 -28.494 1.00 26.71 156 THR A CA 1
ATOM 1185 C C . THR A 1 168 ? -9.145 -41.329 -28.042 1.00 25.18 156 THR A C 1
ATOM 1186 O O . THR A 1 168 ? -9.178 -40.387 -28.818 1.00 26.08 156 THR A O 1
ATOM 1190 N N . GLY A 1 169 ? -9.735 -41.272 -26.857 1.00 23.62 157 GLY A N 1
ATOM 1191 C CA . GLY A 1 169 ? -10.510 -40.089 -26.455 1.00 23.95 157 GLY A CA 1
ATOM 1192 C C . GLY A 1 169 ? -11.947 -40.054 -26.931 1.00 24.25 157 GLY A C 1
ATOM 1193 O O . GLY A 1 169 ? -12.672 -39.104 -26.637 1.00 23.79 157 GLY A O 1
ATOM 1194 N N . LYS A 1 170 ? -12.378 -41.073 -27.667 1.00 24.35 158 LYS A N 1
ATOM 1195 C CA . LYS A 1 170 ? -13.776 -41.134 -28.134 1.00 26.22 158 LYS A CA 1
ATOM 1196 C C . LYS A 1 170 ? -14.716 -41.551 -27.039 1.00 26.60 158 LYS A C 1
ATOM 1197 O O . LYS A 1 170 ? -14.303 -42.201 -26.061 1.00 25.78 158 LYS A O 1
ATOM 1203 N N . VAL A 1 171 ? -15.967 -41.105 -27.144 1.00 26.91 159 VAL A N 1
ATOM 1204 C CA . VAL A 1 171 ? -16.988 -41.437 -26.163 1.00 27.49 159 VAL A CA 1
ATOM 1205 C C . VAL A 1 171 ? -17.670 -42.735 -26.593 1.00 29.52 159 VAL A C 1
ATOM 1206 O O . VAL A 1 171 ? -18.118 -42.864 -27.709 1.00 28.97 159 VAL A O 1
ATOM 1210 N N . LEU A 1 172 ? -17.756 -43.695 -25.687 1.00 30.68 160 LEU A N 1
ATOM 1211 C CA . LEU A 1 172 ? -18.344 -44.982 -26.023 1.00 32.52 160 LEU A CA 1
ATOM 1212 C C . LEU A 1 172 ? -19.861 -45.004 -25.632 1.00 33.40 160 LEU A C 1
ATOM 1213 O O . LEU A 1 172 ? -20.259 -45.566 -24.587 1.00 31.90 160 LEU A O 1
ATOM 1218 N N . ARG A 1 173 ? -20.650 -44.341 -26.511 1.00 33.10 161 ARG A N 1
ATOM 1219 C CA . ARG A 1 173 ? -22.080 -44.017 -26.363 1.00 35.12 161 ARG A CA 1
ATOM 1220 C C . ARG A 1 173 ? -22.401 -42.902 -25.376 1.00 33.80 161 ARG A C 1
ATOM 1221 O O . ARG A 1 173 ? -23.096 -41.973 -25.701 1.00 34.22 161 ARG A O 1
ATOM 1229 N N . THR A 1 174 ? -21.921 -42.999 -24.152 1.00 32.49 162 THR A N 1
ATOM 1230 C CA . THR A 1 174 ? -22.063 -41.860 -23.220 1.00 31.72 162 THR A CA 1
ATOM 1231 C C . THR A 1 174 ? -20.891 -41.916 -22.259 1.00 28.07 162 THR A C 1
ATOM 1232 O O . THR A 1 174 ? -20.249 -42.950 -22.156 1.00 28.29 162 THR A O 1
ATOM 1236 N N . ALA A 1 175 ? -20.599 -40.805 -21.575 1.00 26.58 163 ALA A N 1
ATOM 1237 C CA . ALA A 1 175 ? -19.441 -40.730 -20.686 1.00 24.16 163 ALA A CA 1
ATOM 1238 C C . ALA A 1 175 ? -19.676 -39.724 -19.620 1.00 24.13 163 ALA A C 1
ATOM 1239 O O . ALA A 1 175 ? -20.446 -38.781 -19.798 1.00 25.45 163 ALA A O 1
ATOM 1241 N N . VAL A 1 176 ? -19.006 -39.941 -18.494 1.00 22.32 164 VAL A N 1
ATOM 1242 C CA . VAL A 1 176 ? -19.062 -39.031 -17.366 1.00 22.18 164 VAL A CA 1
ATOM 1243 C C . VAL A 1 176 ? -18.345 -37.757 -17.721 1.00 22.09 164 VAL A C 1
ATOM 1244 O O . VAL A 1 176 ? -17.247 -37.798 -18.309 1.00 20.45 164 VAL A O 1
ATOM 1248 N N . LYS A 1 177 ? -18.943 -36.623 -17.377 1.00 22.27 165 LYS A N 1
ATOM 1249 C CA . LYS A 1 177 ? -18.230 -35.341 -17.446 1.00 23.36 165 LYS A CA 1
ATOM 1250 C C . LYS A 1 177 ? -17.683 -35.039 -16.058 1.00 22.65 165 LYS A C 1
ATOM 1251 O O . LYS A 1 177 ? -18.445 -34.749 -15.143 1.00 24.07 165 LYS A O 1
ATOM 1257 N N . ALA A 1 178 ? -16.381 -35.083 -15.907 1.00 21.78 166 ALA A N 1
ATOM 1258 C CA . ALA A 1 178 ? -15.699 -34.872 -14.640 1.00 21.67 166 ALA A CA 1
ATOM 1259 C C . ALA A 1 178 ? -15.229 -33.441 -14.394 1.00 22.59 166 ALA A C 1
ATOM 1260 O O . ALA A 1 178 ? -14.788 -32.740 -15.315 1.00 23.23 166 ALA A O 1
ATOM 1262 N N . ASP A 1 179 ? -15.291 -33.018 -13.142 1.00 23.64 167 ASP A N 1
ATOM 1263 C CA . ASP A 1 179 ? -14.588 -31.774 -12.735 1.00 24.94 167 ASP A CA 1
ATOM 1264 C C . ASP A 1 179 ? -13.101 -32.030 -12.510 1.00 24.28 167 ASP A C 1
ATOM 1265 O O . ASP A 1 179 ? -12.268 -31.151 -12.743 1.00 23.32 167 ASP A O 1
ATOM 1270 N N . LEU A 1 180 ? -12.773 -33.246 -12.051 1.00 22.96 168 LEU A N 1
ATOM 1271 C CA . LEU A 1 180 ? -11.391 -33.607 -11.667 1.00 23.14 168 LEU A CA 1
ATOM 1272 C C . LEU A 1 180 ? -11.227 -35.073 -12.034 1.00 21.01 168 LEU A C 1
ATOM 1273 O O . LEU A 1 180 ? -12.093 -35.859 -11.726 1.00 22.08 168 LEU A O 1
ATOM 1278 N N . THR A 1 181 ? -10.152 -35.412 -12.712 1.00 20.59 169 THR A N 1
ATOM 1279 C CA . THR A 1 181 ? -9.799 -36.798 -13.043 1.00 19.09 169 THR A CA 1
ATOM 1280 C C . THR A 1 181 ? -8.410 -37.010 -12.456 1.00 19.94 169 THR A C 1
ATOM 1281 O O . THR A 1 181 ? -7.521 -36.185 -12.665 1.00 21.19 169 THR A O 1
ATOM 1285 N N . VAL A 1 182 ? -8.245 -38.119 -11.708 1.00 19.84 170 VAL A N 1
ATOM 1286 C CA . VAL A 1 182 ? -6.965 -38.499 -11.154 1.00 19.16 170 VAL A CA 1
ATOM 1287 C C . VAL A 1 182 ? -6.537 -39.763 -11.872 1.00 19.44 170 VAL A C 1
ATOM 1288 O O . VAL A 1 182 ? -7.178 -40.793 -11.747 1.00 19.44 170 VAL A O 1
ATOM 1292 N N . THR A 1 183 ? -5.446 -39.707 -12.613 1.00 18.23 171 THR A N 1
ATOM 1293 C CA . THR A 1 183 ? -4.993 -40.902 -13.333 1.00 19.64 171 THR A CA 1
ATOM 1294 C C . THR A 1 183 ? -3.632 -41.298 -12.788 1.00 20.25 171 THR A C 1
ATOM 1295 O O . THR A 1 183 ? -3.054 -40.548 -12.013 1.00 21.61 171 THR A O 1
ATOM 1299 N N . PHE A 1 184 ? -3.147 -42.480 -13.158 1.00 20.52 172 PHE A N 1
ATOM 1300 C CA . PHE A 1 184 ? -2.009 -43.098 -12.446 1.00 22.22 172 PHE A CA 1
ATOM 1301 C C . PHE A 1 184 ? -0.853 -43.341 -13.384 1.00 22.87 172 PHE A C 1
ATOM 1302 O O . PHE A 1 184 ? -1.057 -43.848 -14.508 1.00 24.69 172 PHE A O 1
ATOM 1310 N N . GLY A 1 185 ? 0.336 -42.917 -12.970 1.00 23.22 173 GLY A N 1
ATOM 1311 C CA . GLY A 1 185 ? 1.546 -43.130 -13.753 1.00 24.07 173 GLY A CA 1
ATOM 1312 C C . GLY A 1 185 ? 1.813 -42.099 -14.833 1.00 25.54 173 GLY A C 1
ATOM 1313 O O . GLY A 1 185 ? 2.796 -41.364 -14.757 1.00 25.21 173 GLY A O 1
ATOM 1314 N N . VAL A 1 186 ? 0.974 -42.100 -15.866 1.00 25.49 174 VAL A N 1
ATOM 1315 C CA . VAL A 1 186 ? 1.140 -41.228 -17.019 1.00 27.44 174 VAL A CA 1
ATOM 1316 C C . VAL A 1 186 ? -0.256 -40.774 -17.508 1.00 26.86 174 VAL A C 1
ATOM 1317 O O . VAL A 1 186 ? -1.259 -41.457 -17.253 1.00 24.79 174 VAL A O 1
ATOM 1321 N N . PRO A 1 187 ? -0.329 -39.611 -18.179 1.00 27.43 175 PRO A N 1
ATOM 1322 C CA . PRO A 1 187 ? -1.628 -39.343 -18.782 1.00 27.34 175 PRO A CA 1
ATOM 1323 C C . PRO A 1 187 ? -1.930 -40.386 -19.858 1.00 26.80 175 PRO A C 1
ATOM 1324 O O . PRO A 1 187 ? -1.021 -40.925 -20.493 1.00 27.29 175 PRO A O 1
ATOM 1328 N N . LYS A 1 188 ? -3.202 -40.626 -20.086 1.00 25.68 176 LYS A N 1
ATOM 1329 C CA . LYS A 1 188 ? -3.630 -41.492 -21.167 1.00 26.17 176 LYS A CA 1
ATOM 1330 C C . LYS A 1 188 ? -3.990 -40.668 -22.395 1.00 25.54 176 LYS A C 1
ATOM 1331 O O . LYS A 1 188 ? -4.439 -39.501 -22.292 1.00 25.01 176 LYS A O 1
ATOM 1337 N N . ILE A 1 189 ? -3.867 -41.287 -23.561 1.00 25.37 177 ILE A N 1
ATOM 1338 C CA . ILE A 1 189 ? -4.256 -40.607 -24.809 1.00 25.52 177 ILE A CA 1
ATOM 1339 C C . ILE A 1 189 ? -5.674 -40.008 -24.785 1.00 24.58 177 ILE A C 1
ATOM 1340 O O . ILE A 1 189 ? -5.869 -38.897 -25.282 1.00 23.06 177 ILE A O 1
ATOM 1345 N N . GLY A 1 190 ? -6.616 -40.706 -24.148 1.00 23.09 178 GLY A N 1
ATOM 1346 C CA . GLY A 1 190 ? -7.989 -40.255 -23.945 1.00 23.82 178 GLY A CA 1
ATOM 1347 C C . GLY A 1 190 ? -8.220 -39.025 -23.057 1.00 21.91 178 GLY A C 1
ATOM 1348 O O . GLY A 1 190 ? -9.271 -38.423 -23.122 1.00 21.60 178 GLY A O 1
ATOM 1349 N N . HIS A 1 191 ? -7.225 -38.654 -22.260 1.00 20.02 179 HIS A N 1
ATOM 1350 C CA . HIS A 1 191 ? -7.248 -37.405 -21.512 1.00 20.39 179 HIS A CA 1
ATOM 1351 C C . HIS A 1 191 ? -6.815 -36.214 -22.415 1.00 22.14 179 HIS A C 1
ATOM 1352 O O . HIS A 1 191 ? -7.096 -35.065 -22.092 1.00 22.41 179 HIS A O 1
ATOM 1359 N N . ILE A 1 192 ? -6.108 -36.529 -23.507 1.00 21.95 180 ILE A N 1
ATOM 1360 C CA . ILE A 1 192 ? -5.331 -35.584 -24.318 1.00 23.22 180 ILE A CA 1
ATOM 1361 C C . ILE A 1 192 ? -6.060 -35.220 -25.611 1.00 24.32 180 ILE A C 1
ATOM 1362 O O . ILE A 1 192 ? -6.045 -34.045 -26.046 1.00 23.82 180 ILE A O 1
ATOM 1367 N N . LEU A 1 193 ? -6.734 -36.202 -26.210 1.00 22.09 181 LEU A N 1
ATOM 1368 C CA . LEU A 1 193 ? -7.527 -35.962 -27.388 1.00 23.95 181 LEU A CA 1
ATOM 1369 C C . LEU A 1 193 ? -8.996 -35.734 -27.033 1.00 23.78 181 LEU A C 1
ATOM 1370 O O . LEU A 1 193 ? -9.494 -36.257 -26.054 1.00 23.19 181 LEU A O 1
ATOM 1375 N N . PHE A 1 194 ? -9.683 -34.975 -27.866 1.00 24.45 182 PHE A N 1
ATOM 1376 C CA . PHE A 1 194 ? -11.112 -34.672 -27.689 1.00 24.72 182 PHE A CA 1
ATOM 1377 C C . PHE A 1 194 ? -11.921 -35.768 -28.374 1.00 24.87 182 PHE A C 1
ATOM 1378 O O . PHE A 1 194 ? -11.470 -36.329 -29.367 1.00 24.62 182 PHE A O 1
ATOM 1386 N N . PRO A 1 195 ? -13.127 -36.039 -27.874 1.00 24.93 183 PRO A N 1
ATOM 1387 C CA . PRO A 1 195 ? -13.800 -35.322 -26.756 1.00 24.57 183 PRO A CA 1
ATOM 1388 C C . PRO A 1 195 ? -13.337 -35.633 -25.346 1.00 22.87 183 PRO A C 1
ATOM 1389 O O . PRO A 1 195 ? -13.651 -34.873 -24.412 1.00 23.80 183 PRO A O 1
ATOM 1393 N N . GLY A 1 196 ? -12.584 -36.711 -25.155 1.00 21.86 184 GLY A N 1
ATOM 1394 C CA . GLY A 1 196 ? -12.069 -37.042 -23.855 1.00 21.20 184 GLY A CA 1
ATOM 1395 C C . GLY A 1 196 ? -11.403 -35.920 -23.062 1.00 22.02 184 GLY A C 1
ATOM 1396 O O . GLY A 1 196 ? -11.577 -35.808 -21.850 1.00 21.94 184 GLY A O 1
ATOM 1397 N N . ARG A 1 197 ? -10.655 -35.068 -23.733 1.00 22.23 185 ARG A N 1
ATOM 1398 C CA . ARG A 1 197 ? -9.965 -34.003 -23.038 1.00 22.75 185 ARG A CA 1
ATOM 1399 C C . ARG A 1 197 ? -10.961 -33.104 -22.340 1.00 23.58 185 ARG A C 1
ATOM 1400 O O . ARG A 1 197 ? -10.717 -32.611 -21.271 1.00 23.93 185 ARG A O 1
ATOM 1408 N N . ASP A 1 198 ? -12.092 -32.888 -22.974 1.00 24.41 186 ASP A N 1
ATOM 1409 C CA . ASP A 1 198 ? -13.108 -32.018 -22.437 1.00 27.59 186 ASP A CA 1
ATOM 1410 C C . ASP A 1 198 ? -13.813 -32.661 -21.232 1.00 26.64 186 ASP A C 1
ATOM 1411 O O . ASP A 1 198 ? -14.118 -32.007 -20.256 1.00 29.90 186 ASP A O 1
ATOM 1416 N N . LEU A 1 199 ? -14.023 -33.951 -21.276 1.00 24.77 187 LEU A N 1
ATOM 1417 C CA . LEU A 1 199 ? -14.741 -34.638 -20.205 1.00 24.57 187 LEU A CA 1
ATOM 1418 C C . LEU A 1 199 ? -13.909 -34.909 -18.921 1.00 24.47 187 LEU A C 1
ATOM 1419 O O . LEU A 1 199 ? -14.477 -35.225 -17.847 1.00 24.34 187 LEU A O 1
ATOM 1424 N N . THR A 1 200 ? -12.583 -34.834 -19.078 1.00 25.23 188 THR A N 1
ATOM 1425 C CA . THR A 1 200 ? -11.591 -35.108 -18.065 1.00 23.82 188 THR A CA 1
ATOM 1426 C C . THR A 1 200 ? -11.595 -34.008 -17.047 1.00 25.44 188 THR A C 1
ATOM 1427 O O . THR A 1 200 ? -11.285 -34.247 -15.863 1.00 24.73 188 THR A O 1
ATOM 1431 N N . GLY A 1 201 ? -11.940 -32.779 -17.477 1.00 25.46 189 GLY A N 1
ATOM 1432 C CA . GLY A 1 201 ? -11.818 -31.638 -16.601 1.00 25.77 189 GLY A CA 1
ATOM 1433 C C . GLY A 1 201 ? -10.356 -31.434 -16.184 1.00 26.76 189 GLY A C 1
ATOM 1434 O O . GLY A 1 201 ? -9.446 -31.600 -17.011 1.00 25.59 189 GLY A O 1
ATOM 1435 N N . LYS A 1 202 ? -10.123 -31.037 -14.932 1.00 26.15 190 LYS A N 1
ATOM 1436 C CA . LYS A 1 202 ? -8.773 -30.875 -14.442 1.00 26.85 190 LYS A CA 1
ATOM 1437 C C . LYS A 1 202 ? -8.084 -32.212 -14.255 1.00 25.58 190 LYS A C 1
ATOM 1438 O O . LYS A 1 202 ? -8.614 -33.105 -13.563 1.00 24.25 190 LYS A O 1
ATOM 1444 N N . LEU A 1 203 ? -6.918 -32.392 -14.888 1.00 24.16 191 LEU A N 1
ATOM 1445 C CA . LEU A 1 203 ? -6.200 -33.679 -14.768 1.00 23.39 191 LEU A CA 1
ATOM 1446 C C . LEU A 1 203 ? -5.043 -33.618 -13.822 1.00 22.71 191 LEU A C 1
ATOM 1447 O O . LEU A 1 203 ? -4.163 -32.793 -13.990 1.00 22.27 191 LEU A O 1
ATOM 1452 N N . LYS A 1 204 ? -4.980 -34.569 -12.885 1.00 22.47 192 LYS A N 1
ATOM 1453 C CA . LYS A 1 204 ? -3.791 -34.823 -12.080 1.00 22.88 192 LYS A CA 1
ATOM 1454 C C . LYS A 1 204 ? -3.238 -36.228 -12.349 1.00 22.20 192 LYS A C 1
ATOM 1455 O O . LYS A 1 204 ? -4.007 -37.241 -12.378 1.00 19.92 192 LYS A O 1
ATOM 1461 N N . VAL A 1 205 ? -1.926 -36.303 -12.555 1.00 20.69 193 VAL A N 1
ATOM 1462 C CA . VAL A 1 205 ? -1.250 -37.580 -12.761 1.00 21.65 193 VAL A CA 1
ATOM 1463 C C . VAL A 1 205 ? -0.472 -37.944 -11.492 1.00 21.60 193 VAL A C 1
ATOM 1464 O O . VAL A 1 205 ? 0.451 -37.222 -11.059 1.00 23.46 193 VAL A O 1
ATOM 1468 N N . ALA A 1 206 ? -0.887 -39.049 -10.881 1.00 21.14 194 ALA A N 1
ATOM 1469 C CA . ALA A 1 206 ? -0.397 -39.476 -9.592 1.00 21.34 194 ALA A CA 1
ATOM 1470 C C . ALA A 1 206 ? 0.657 -40.534 -9.766 1.00 21.23 194 ALA A C 1
ATOM 1471 O O . ALA A 1 206 ? 0.458 -41.479 -10.481 1.00 21.31 194 ALA A O 1
ATOM 1473 N N . ASN A 1 207 ? 1.735 -40.406 -8.996 1.00 23.18 195 ASN A N 1
ATOM 1474 C CA . ASN A 1 207 ? 2.784 -41.404 -8.909 1.00 23.39 195 ASN A CA 1
ATOM 1475 C C . ASN A 1 207 ? 2.290 -42.452 -7.903 1.00 22.52 195 ASN A C 1
ATOM 1476 O O . ASN A 1 207 ? 2.137 -42.155 -6.712 1.00 22.11 195 ASN A O 1
ATOM 1481 N N . ILE A 1 208 ? 2.052 -43.681 -8.379 1.00 21.76 196 ILE A N 1
ATOM 1482 C CA . ILE A 1 208 ? 1.588 -44.755 -7.480 1.00 21.86 196 ILE A CA 1
ATOM 1483 C C . ILE A 1 208 ? 2.618 -45.867 -7.228 1.00 22.28 196 ILE A C 1
ATOM 1484 O O . ILE A 1 208 ? 2.283 -46.878 -6.650 1.00 23.02 196 ILE A O 1
ATOM 1489 N N . GLY A 1 209 ? 3.858 -45.631 -7.621 1.00 23.49 197 GLY A N 1
ATOM 1490 C CA . GLY A 1 209 ? 5.010 -46.487 -7.280 1.00 24.04 197 GLY A CA 1
ATOM 1491 C C . GLY A 1 209 ? 5.546 -47.331 -8.387 1.00 24.93 197 GLY A C 1
ATOM 1492 O O . GLY A 1 209 ? 6.423 -48.132 -8.127 1.00 25.11 197 GLY A O 1
ATOM 1493 N N . HIS A 1 210 ? 5.059 -47.157 -9.628 1.00 25.12 198 HIS A N 1
ATOM 1494 C CA . HIS A 1 210 ? 5.727 -47.787 -10.791 1.00 26.03 198 HIS A CA 1
ATOM 1495 C C . HIS A 1 210 ? 7.184 -47.299 -10.875 1.00 27.91 198 HIS A C 1
ATOM 1496 O O . HIS A 1 210 ? 7.481 -46.155 -10.542 1.00 26.37 198 HIS A O 1
ATOM 1503 N N . PRO A 1 211 ? 8.118 -48.172 -11.249 1.00 28.83 199 PRO A N 1
ATOM 1504 C CA . PRO A 1 211 ? 9.480 -47.674 -11.347 1.00 31.42 199 PRO A CA 1
ATOM 1505 C C . PRO A 1 211 ? 9.642 -46.636 -12.481 1.00 32.64 199 PRO A C 1
ATOM 1506 O O . PRO A 1 211 ? 8.997 -46.743 -13.569 1.00 31.72 199 PRO A O 1
ATOM 1510 N N . VAL A 1 212 ? 10.474 -45.640 -12.218 1.00 35.42 200 VAL A N 1
ATOM 1511 C CA . VAL A 1 212 ? 10.549 -44.475 -13.119 1.00 38.74 200 VAL A CA 1
ATOM 1512 C C . VAL A 1 212 ? 11.021 -44.906 -14.510 1.00 40.63 200 VAL A C 1
ATOM 1513 O O . VAL A 1 212 ? 10.522 -44.389 -15.505 1.00 40.34 200 VAL A O 1
ATOM 1517 N N . HIS A 1 213 ? 11.903 -45.914 -14.575 1.00 42.76 201 HIS A N 1
ATOM 1518 C CA . HIS A 1 213 ? 12.307 -46.538 -15.855 1.00 45.11 201 HIS A CA 1
ATOM 1519 C C . HIS A 1 213 ? 11.132 -46.964 -16.723 1.00 43.00 201 HIS A C 1
ATOM 1520 O O . HIS A 1 213 ? 11.152 -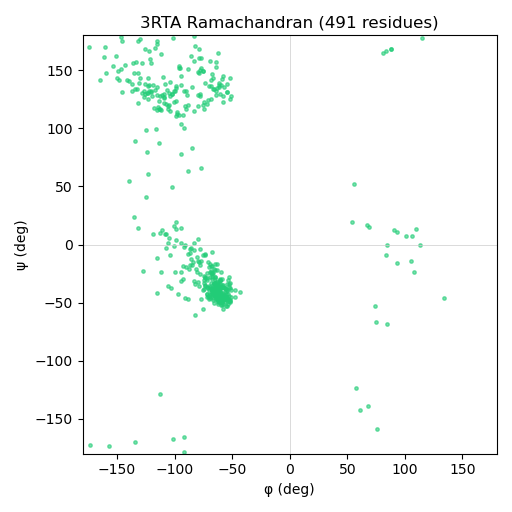46.742 -17.936 1.00 43.70 201 HIS A O 1
ATOM 1527 N N . LEU A 1 214 ? 10.126 -47.609 -16.139 1.00 40.62 202 LEU A N 1
ATOM 1528 C CA . LEU A 1 214 ? 8.973 -48.037 -16.927 1.00 39.61 202 LEU A CA 1
ATOM 1529 C C . LEU A 1 214 ? 8.144 -46.834 -17.339 1.00 39.58 202 LEU A C 1
ATOM 1530 O O . LEU A 1 214 ? 7.639 -46.815 -18.445 1.00 40.30 202 LEU A O 1
ATOM 1535 N N . ILE A 1 215 ? 8.015 -45.845 -16.467 1.00 39.46 203 ILE A N 1
ATOM 1536 C CA . ILE A 1 215 ? 7.246 -44.625 -16.756 1.00 39.91 203 ILE A CA 1
ATOM 1537 C C . ILE A 1 215 ? 7.901 -43.839 -17.883 1.00 42.30 203 ILE A C 1
ATOM 1538 O O . ILE A 1 215 ? 7.205 -43.252 -18.711 1.00 42.63 203 ILE A O 1
ATOM 1543 N N . ASN A 1 216 ? 9.231 -43.875 -17.944 1.00 44.82 204 ASN A N 1
ATOM 1544 C CA . ASN A 1 216 ? 9.992 -43.199 -19.012 1.00 47.24 204 ASN A CA 1
ATOM 1545 C C . ASN A 1 216 ? 10.167 -44.002 -20.276 1.00 48.18 204 ASN A C 1
ATOM 1546 O O . ASN A 1 216 ? 10.749 -43.525 -21.225 1.00 49.52 204 ASN A O 1
ATOM 1551 N N . SER A 1 217 ? 9.684 -45.233 -20.298 1.00 48.10 205 SER A N 1
ATOM 1552 C CA . SER A 1 217 ? 9.809 -46.040 -21.483 1.00 49.23 205 SER A CA 1
ATOM 1553 C C . SER A 1 217 ? 8.727 -45.656 -22.503 1.00 48.25 205 SER A C 1
ATOM 1554 O O . SER A 1 217 ? 8.799 -46.102 -23.635 1.00 49.37 205 SER A O 1
ATOM 1557 N N . ILE A 1 218 ? 7.737 -44.851 -22.104 1.00 58.22 206 ILE A N 1
ATOM 1558 C CA . ILE A 1 218 ? 6.643 -44.422 -23.011 1.00 55.10 206 ILE A CA 1
ATOM 1559 C C . ILE A 1 218 ? 7.165 -43.624 -24.216 1.00 52.42 206 ILE A C 1
ATOM 1560 O O . ILE A 1 218 ? 8.041 -42.795 -24.044 1.00 53.09 206 ILE A O 1
ATOM 1565 N N . ASN A 1 219 ? 6.622 -43.871 -25.414 1.00 49.87 207 ASN A N 1
ATOM 1566 C CA . ASN A 1 219 ? 7.072 -43.230 -26.684 1.00 47.88 207 ASN A CA 1
ATOM 1567 C C . ASN A 1 219 ? 6.220 -42.071 -27.178 1.00 43.67 207 ASN A C 1
ATOM 1568 O O . ASN A 1 219 ? 6.483 -41.463 -28.233 1.00 42.63 207 ASN A O 1
ATOM 1573 N N . ARG A 1 220 ? 5.173 -41.785 -26.447 1.00 40.13 208 ARG A N 1
ATOM 1574 C CA . ARG A 1 220 ? 4.296 -40.724 -26.803 1.00 36.94 208 ARG A CA 1
ATOM 1575 C C . ARG A 1 220 ? 4.300 -39.804 -25.589 1.00 36.60 208 ARG A C 1
ATOM 1576 O O . ARG A 1 220 ? 4.331 -40.303 -24.422 1.00 39.20 208 ARG A O 1
ATOM 1584 N N . TYR A 1 221 ? 4.360 -38.498 -25.846 1.00 33.47 209 TYR A N 1
ATOM 1585 C CA . TYR A 1 221 ? 4.621 -37.502 -24.806 1.00 32.63 209 TYR A CA 1
ATOM 1586 C C . TYR A 1 221 ? 3.660 -36.333 -24.951 1.00 29.06 209 TYR A C 1
ATOM 1587 O O . TYR A 1 221 ? 3.305 -35.980 -26.058 1.00 26.35 209 TYR A O 1
ATOM 1596 N N . VAL A 1 222 ? 3.290 -35.716 -23.836 1.00 26.89 210 VAL A N 1
ATOM 1597 C CA . VAL A 1 222 ? 2.715 -34.396 -23.844 1.00 25.62 210 VAL A CA 1
ATOM 1598 C C . VAL A 1 222 ? 3.857 -33.370 -23.852 1.00 24.23 210 VAL A C 1
ATOM 1599 O O . VAL A 1 222 ? 4.833 -33.499 -23.104 1.00 23.92 210 VAL A O 1
ATOM 1603 N N . ILE A 1 223 ? 3.734 -32.353 -24.695 1.00 21.81 211 ILE A N 1
ATOM 1604 C CA . ILE A 1 223 ? 4.739 -31.273 -24.804 1.00 22.62 211 ILE A CA 1
ATOM 1605 C C . ILE A 1 223 ? 4.577 -30.350 -23.598 1.00 24.14 211 ILE A C 1
ATOM 1606 O O . ILE A 1 223 ? 3.494 -29.798 -23.366 1.00 23.79 211 ILE A O 1
ATOM 1611 N N . THR A 1 224 ? 5.636 -30.232 -22.805 1.00 25.02 212 THR A N 1
ATOM 1612 C CA . THR A 1 224 ? 5.568 -29.450 -21.566 1.00 26.37 212 THR A CA 1
ATOM 1613 C C . THR A 1 224 ? 6.426 -28.219 -21.676 1.00 26.51 212 THR A C 1
ATOM 1614 O O . THR A 1 224 ? 7.333 -28.143 -22.505 1.00 24.86 212 THR A O 1
ATOM 1618 N N . ARG A 1 225 ? 6.178 -27.287 -20.770 1.00 27.54 213 ARG A N 1
ATOM 1619 C CA . ARG A 1 225 ? 6.955 -26.101 -20.662 1.00 30.09 213 ARG A CA 1
ATOM 1620 C C . ARG A 1 225 ? 8.465 -26.453 -20.502 1.00 29.35 213 ARG A C 1
ATOM 1621 O O . ARG A 1 225 ? 9.329 -25.788 -21.084 1.00 28.17 213 ARG A O 1
ATOM 1629 N N . GLU A 1 226 ? 8.781 -27.490 -19.731 1.00 30.57 214 GLU A N 1
ATOM 1630 C CA . GLU A 1 226 ? 10.185 -27.783 -19.383 1.00 32.37 214 GLU A CA 1
ATOM 1631 C C . GLU A 1 226 ? 10.850 -28.374 -20.639 1.00 30.36 214 GLU A C 1
ATOM 1632 O O . GLU A 1 226 ? 12.010 -28.098 -20.938 1.00 28.85 214 GLU A O 1
ATOM 1638 N N . MET A 1 227 ? 10.125 -29.201 -21.390 1.00 29.00 215 MET A N 1
ATOM 1639 C CA . MET A 1 227 ? 10.691 -29.740 -22.625 1.00 29.13 215 MET A CA 1
ATOM 1640 C C . MET A 1 227 ? 11.054 -28.603 -23.635 1.00 27.09 215 MET A C 1
ATOM 1641 O O . MET A 1 227 ? 12.157 -28.578 -24.200 1.00 27.18 215 MET A O 1
ATOM 1646 N N . VAL A 1 228 ? 10.148 -27.657 -23.795 1.00 25.04 216 VAL A N 1
ATOM 1647 C CA . VAL A 1 228 ? 10.332 -26.540 -24.724 1.00 25.25 216 VAL A CA 1
ATOM 1648 C C . VAL A 1 228 ? 11.444 -25.637 -24.264 1.00 26.49 216 VAL A C 1
ATOM 1649 O O . VAL A 1 228 ? 12.228 -25.187 -25.094 1.00 26.00 216 VAL A O 1
ATOM 1653 N N . ARG A 1 229 ? 11.509 -25.357 -22.970 1.00 27.06 217 ARG A N 1
ATOM 1654 C CA . ARG A 1 229 ? 12.605 -24.558 -22.429 1.00 30.26 217 ARG A CA 1
ATOM 1655 C C . ARG A 1 229 ? 13.933 -25.212 -22.743 1.00 29.65 217 ARG A C 1
ATOM 1656 O O . ARG A 1 229 ? 14.852 -24.533 -23.146 1.00 29.34 217 ARG A O 1
ATOM 1664 N N . SER A 1 230 ? 14.039 -26.525 -22.614 1.00 30.13 218 SER A N 1
ATOM 1665 C CA . SER A 1 230 ? 15.326 -27.192 -22.879 1.00 31.99 218 SER A CA 1
ATOM 1666 C C . SER A 1 230 ? 15.705 -27.173 -24.380 1.00 30.25 218 SER A C 1
ATOM 1667 O O . SER A 1 230 ? 16.895 -27.267 -24.718 1.00 30.37 218 SER A O 1
ATOM 1670 N N . LEU A 1 231 ? 14.715 -27.044 -25.271 1.00 28.43 219 LEU A N 1
ATOM 1671 C CA . LEU A 1 231 ? 14.961 -27.037 -26.707 1.00 27.70 219 LEU A CA 1
ATOM 1672 C C . LEU A 1 231 ? 15.161 -25.670 -27.332 1.00 27.48 219 LEU A C 1
ATOM 1673 O O . LEU A 1 231 ? 15.649 -25.582 -28.438 1.00 27.74 219 LEU A O 1
ATOM 1678 N N . LEU A 1 232 ? 14.742 -24.605 -26.667 1.00 28.19 220 LEU A N 1
ATOM 1679 C CA . LEU A 1 232 ? 14.952 -23.282 -27.234 1.00 28.87 220 LEU A CA 1
ATOM 1680 C C . LEU A 1 232 ? 16.433 -23.063 -27.565 1.00 29.51 220 LEU A C 1
ATOM 1681 O O . LEU A 1 232 ? 17.276 -23.268 -26.723 1.00 31.21 220 LEU A O 1
ATOM 1686 N N . PRO A 1 233 ? 16.757 -22.596 -28.764 1.00 29.44 221 PRO A N 1
ATOM 1687 C CA . PRO A 1 233 ? 18.198 -22.421 -28.995 1.00 30.95 221 PRO A CA 1
ATOM 1688 C C . PRO A 1 233 ? 18.870 -21.280 -28.194 1.00 30.83 221 PRO A C 1
ATOM 1689 O O . PRO A 1 233 ? 18.224 -20.351 -27.702 1.00 29.77 221 PRO A O 1
ATOM 1693 N N . GLU A 1 234 ? 20.174 -21.408 -28.051 1.00 32.47 222 GLU A N 1
ATOM 1694 C CA . GLU A 1 234 ? 20.978 -20.476 -27.291 1.00 33.72 222 GLU A CA 1
ATOM 1695 C C . GLU A 1 234 ? 21.196 -19.218 -28.154 1.00 30.77 222 GLU A C 1
ATOM 1696 O O . GLU A 1 234 ? 21.194 -19.292 -29.368 1.00 32.29 222 GLU A O 1
ATOM 1702 N N . ARG A 1 235 ? 21.345 -18.059 -27.532 1.00 28.42 223 ARG A N 1
ATOM 1703 C CA . ARG A 1 235 ? 21.658 -16.823 -28.278 1.00 26.19 223 ARG A CA 1
ATOM 1704 C C . ARG A 1 235 ? 23.074 -16.349 -27.891 1.00 25.74 223 ARG A C 1
ATOM 1705 O O . ARG A 1 235 ? 23.205 -15.569 -26.974 1.00 21.59 223 ARG A O 1
ATOM 1713 N N . PRO A 1 236 ? 24.118 -16.842 -28.566 1.00 24.60 224 PRO A N 1
ATOM 1714 C CA . PRO A 1 236 ? 25.452 -16.414 -28.208 1.00 27.04 224 PRO A CA 1
ATOM 1715 C C . PRO A 1 236 ? 25.583 -14.900 -28.417 1.00 26.02 224 PRO A C 1
ATOM 1716 O O . PRO A 1 236 ? 25.111 -14.362 -29.441 1.00 24.10 224 PRO A O 1
ATOM 1720 N N . ARG A 1 237 ? 26.213 -14.231 -27.460 1.00 26.91 225 ARG A N 1
ATOM 1721 C CA . ARG A 1 237 ? 26.279 -12.779 -27.522 1.00 27.60 225 ARG A CA 1
ATOM 1722 C C . ARG A 1 237 ? 27.069 -12.294 -28.720 1.00 26.91 225 ARG A C 1
ATOM 1723 O O . ARG A 1 237 ? 26.673 -11.307 -29.334 1.00 26.94 225 ARG A O 1
ATOM 1731 N N . ASP A 1 238 ? 28.125 -13.010 -29.110 1.00 25.98 226 ASP A N 1
ATOM 1732 C CA . ASP A 1 238 ? 28.913 -12.587 -30.268 1.00 27.16 226 ASP A CA 1
ATOM 1733 C C . ASP A 1 238 ? 28.358 -13.163 -31.573 1.00 26.93 226 ASP A C 1
ATOM 1734 O O . ASP A 1 238 ? 29.044 -13.888 -32.311 1.00 31.26 226 ASP A O 1
ATOM 1739 N N . SER A 1 239 ? 27.160 -12.783 -31.908 1.00 26.22 227 SER A N 1
ATOM 1740 C CA . SER A 1 239 ? 26.418 -13.387 -33.011 1.00 24.69 227 SER A CA 1
ATOM 1741 C C . SER A 1 239 ? 26.196 -12.328 -34.098 1.00 24.09 227 SER A C 1
ATOM 1742 O O . SER A 1 239 ? 26.545 -11.166 -33.923 1.00 23.81 227 SER A O 1
ATOM 1745 N N . HIS A 1 240 ? 25.665 -12.760 -35.231 1.00 22.84 228 HIS A N 1
ATOM 1746 C CA . HIS A 1 240 ? 25.211 -11.832 -36.266 1.00 23.15 228 HIS A CA 1
ATOM 1747 C C . HIS A 1 240 ? 23.995 -12.470 -36.909 1.00 22.48 228 HIS A C 1
ATOM 1748 O O . HIS A 1 240 ? 23.616 -13.608 -36.565 1.00 21.41 228 HIS A O 1
ATOM 1755 N N . LYS A 1 241 ? 23.339 -11.773 -37.814 1.00 22.14 229 LYS A N 1
ATOM 1756 C CA . LYS A 1 241 ? 22.101 -12.323 -38.290 1.00 23.49 229 LYS A CA 1
ATOM 1757 C C . LYS A 1 241 ? 22.205 -13.749 -38.836 1.00 21.55 229 LYS A C 1
ATOM 1758 O O . LYS A 1 241 ? 21.325 -14.560 -38.626 1.00 20.17 229 LYS A O 1
ATOM 1764 N N . GLY A 1 242 ? 23.290 -14.035 -39.545 1.00 23.34 230 GLY A N 1
ATOM 1765 C CA . GLY A 1 242 ? 23.527 -15.327 -40.110 1.00 23.70 230 GLY A CA 1
ATOM 1766 C C . GLY A 1 242 ? 23.604 -16.427 -39.080 1.00 23.68 230 GLY A C 1
ATOM 1767 O O . GLY A 1 242 ? 23.208 -17.565 -39.366 1.00 23.42 230 GLY A O 1
ATOM 1768 N N . THR A 1 243 ? 24.061 -16.091 -37.874 1.00 23.44 231 THR A N 1
ATOM 1769 C CA . THR A 1 243 ? 24.040 -17.047 -36.755 1.00 23.43 231 THR A CA 1
ATOM 1770 C C . THR A 1 243 ? 22.632 -17.652 -36.551 1.00 23.11 231 THR A C 1
ATOM 1771 O O . THR A 1 243 ? 22.483 -18.838 -36.216 1.00 23.14 231 THR A O 1
ATOM 1775 N N . TYR A 1 244 ? 21.599 -16.839 -36.764 1.00 21.81 232 TYR A N 1
ATOM 1776 C CA . TYR A 1 244 ? 20.225 -17.205 -36.464 1.00 21.96 232 TYR A CA 1
ATOM 1777 C C . TYR A 1 244 ? 19.428 -17.679 -37.674 1.00 24.26 232 TYR A C 1
ATOM 1778 O O . TYR A 1 244 ? 18.209 -17.758 -37.639 1.00 22.84 232 TYR A O 1
ATOM 1787 N N . GLY A 1 245 ? 20.125 -17.969 -38.762 1.00 22.43 233 GLY A N 1
ATOM 1788 C CA . GLY A 1 245 ? 19.474 -18.548 -39.944 1.00 22.07 233 GLY A CA 1
ATOM 1789 C C . GLY A 1 245 ? 18.744 -17.600 -40.893 1.00 22.25 233 GLY A C 1
ATOM 1790 O O . GLY A 1 245 ? 18.475 -16.420 -40.599 1.00 21.37 233 GLY A O 1
ATOM 1791 N N . LYS A 1 246 ? 18.475 -18.145 -42.068 1.00 21.76 234 LYS A N 1
ATOM 1792 C CA . LYS A 1 246 ? 17.846 -17.452 -43.169 1.00 22.30 234 LYS A CA 1
ATOM 1793 C C . LYS A 1 246 ? 16.754 -18.341 -43.712 1.00 20.91 234 LYS A C 1
ATOM 1794 O O . LYS A 1 246 ? 16.947 -19.538 -43.934 1.00 20.42 234 LYS A O 1
ATOM 1800 N N . VAL A 1 247 ? 15.592 -17.737 -43.932 1.00 19.86 235 VAL A N 1
ATOM 1801 C CA . VAL A 1 247 ? 14.410 -18.441 -44.372 1.00 19.24 235 VAL A CA 1
ATOM 1802 C C . VAL A 1 247 ? 13.928 -17.814 -45.664 1.00 18.70 235 VAL A C 1
ATOM 1803 O O . VAL A 1 247 ? 13.824 -16.558 -45.770 1.00 18.64 235 VAL A O 1
ATOM 1807 N N . LEU A 1 248 ? 13.551 -18.661 -46.627 1.00 18.44 236 LEU A N 1
ATOM 1808 C CA . LEU A 1 248 ? 12.761 -18.207 -47.764 1.00 17.90 236 LEU A CA 1
ATOM 1809 C C . LEU A 1 248 ? 11.331 -18.715 -47.617 1.00 18.51 236 LEU A C 1
ATOM 1810 O O . LEU A 1 248 ? 11.126 -19.885 -47.374 1.00 19.45 236 LEU A O 1
ATOM 1815 N N . ILE A 1 249 ? 10.353 -17.849 -47.807 1.00 18.16 237 ILE A N 1
ATOM 1816 C CA . ILE A 1 249 ? 8.968 -18.211 -47.819 1.00 20.03 237 ILE A CA 1
ATOM 1817 C C . ILE A 1 249 ? 8.414 -17.989 -49.221 1.00 20.69 237 ILE A C 1
ATOM 1818 O O . ILE A 1 249 ? 8.431 -16.886 -49.720 1.00 23.01 237 ILE A O 1
ATOM 1823 N N . ILE A 1 250 ? 7.989 -19.058 -49.869 1.00 19.88 238 ILE A N 1
ATOM 1824 C CA . ILE A 1 250 ? 7.326 -18.998 -51.173 1.00 19.55 238 ILE A CA 1
ATOM 1825 C C . ILE A 1 250 ? 5.816 -19.082 -50.952 1.00 20.41 238 ILE A C 1
ATOM 1826 O O . ILE A 1 250 ? 5.310 -20.113 -50.512 1.00 21.28 238 ILE A O 1
ATOM 1831 N N . ALA A 1 251 ? 5.099 -17.983 -51.190 1.00 20.40 239 ALA A N 1
ATOM 1832 C CA . ALA A 1 251 ? 3.733 -17.857 -50.683 1.00 19.96 239 ALA A CA 1
ATOM 1833 C C . ALA A 1 251 ? 2.988 -16.784 -51.446 1.00 21.14 239 ALA A C 1
ATOM 1834 O O . ALA A 1 251 ? 3.575 -15.939 -52.119 1.00 20.78 239 ALA A O 1
ATOM 1836 N N . GLY A 1 252 ? 1.665 -16.831 -51.360 1.00 21.07 240 GLY A N 1
ATOM 1837 C CA . GLY A 1 252 ? 0.869 -15.744 -51.890 1.00 20.85 240 GLY A CA 1
ATOM 1838 C C . GLY A 1 252 ? 0.516 -15.885 -53.350 1.00 20.82 240 GLY A C 1
ATOM 1839 O O . GLY A 1 252 ? 1.081 -16.685 -54.085 1.00 20.80 240 GLY A O 1
ATOM 1840 N N . SER A 1 253 ? -0.395 -15.027 -53.761 1.00 20.85 241 SER A N 1
ATOM 1841 C CA . SER A 1 253 ? -1.047 -15.052 -55.047 1.00 21.37 241 SER A CA 1
ATOM 1842 C C . SER A 1 253 ? -1.900 -13.786 -55.109 1.00 22.65 241 SER A C 1
ATOM 1843 O O . SER A 1 253 ? -2.036 -13.053 -54.099 1.00 21.40 241 SER A O 1
ATOM 1846 N N . ARG A 1 254 ? -2.440 -13.484 -56.283 1.00 24.00 242 ARG A N 1
ATOM 1847 C CA . ARG A 1 254 ? -3.315 -12.328 -56.415 1.00 26.20 242 ARG A CA 1
ATOM 1848 C C . ARG A 1 254 ? -4.556 -12.482 -55.510 1.00 26.24 242 ARG A C 1
ATOM 1849 O O . ARG A 1 254 ? -5.110 -11.472 -55.056 1.00 26.12 242 ARG A O 1
ATOM 1857 N N . LEU A 1 255 ? -4.988 -13.728 -55.283 1.00 26.70 243 LEU A N 1
ATOM 1858 C CA . LEU A 1 255 ? -6.112 -13.996 -54.400 1.00 27.35 243 LEU A CA 1
ATOM 1859 C C . LEU A 1 255 ? -5.785 -13.859 -52.916 1.00 25.24 243 LEU A C 1
ATOM 1860 O O . LEU A 1 255 ? -6.645 -13.404 -52.131 1.00 25.93 243 LEU A O 1
ATOM 1865 N N . TYR A 1 256 ? -4.606 -14.302 -52.519 1.00 22.92 244 TYR A N 1
ATOM 1866 C CA . TYR A 1 256 ? -4.252 -14.434 -51.094 1.00 23.75 244 TYR A CA 1
ATOM 1867 C C . TYR A 1 256 ? -3.010 -13.651 -50.801 1.00 24.04 244 TYR A C 1
ATOM 1868 O O . TYR A 1 256 ? -1.907 -14.221 -50.704 1.00 25.14 244 TYR A O 1
ATOM 1877 N N . SER A 1 257 ? -3.154 -12.339 -50.644 1.00 24.49 245 SER A N 1
ATOM 1878 C CA . SER A 1 257 ? -1.952 -11.495 -50.521 1.00 24.08 245 SER A CA 1
ATOM 1879 C C . SER A 1 257 ? -1.408 -11.405 -49.091 1.00 24.53 245 SER A C 1
ATOM 1880 O O . SER A 1 257 ? -0.240 -10.993 -48.867 1.00 25.76 245 SER A O 1
ATOM 1883 N N . GLY A 1 258 ? -2.236 -11.753 -48.102 1.00 25.12 246 GLY A N 1
ATOM 1884 C CA . GLY A 1 258 ? -1.830 -11.615 -46.692 1.00 23.84 246 GLY A CA 1
ATOM 1885 C C . GLY A 1 258 ? -1.004 -12.744 -46.131 1.00 23.94 246 GLY A C 1
ATOM 1886 O O . GLY A 1 258 ? -0.154 -12.528 -45.246 1.00 23.93 246 GLY A O 1
ATOM 1887 N N . ALA A 1 259 ? -1.234 -13.969 -46.620 1.00 22.36 247 ALA A N 1
ATOM 1888 C CA . ALA A 1 259 ? -0.521 -15.130 -46.094 1.00 22.68 247 ALA A CA 1
ATOM 1889 C C . ALA A 1 259 ? 1.014 -14.953 -45.954 1.00 22.70 247 ALA A C 1
ATOM 1890 O O . ALA A 1 259 ? 1.574 -15.288 -44.908 1.00 21.79 247 ALA A O 1
ATOM 1892 N N . PRO A 1 260 ? 1.694 -14.394 -46.980 1.00 23.12 248 PRO A N 1
ATOM 1893 C CA . PRO A 1 260 ? 3.150 -14.323 -46.874 1.00 22.79 248 PRO A CA 1
ATOM 1894 C C . PRO A 1 260 ? 3.659 -13.467 -45.712 1.00 22.39 248 PRO A C 1
ATOM 1895 O O . PRO A 1 260 ? 4.710 -13.779 -45.121 1.00 22.23 248 PRO A O 1
ATOM 1899 N N . VAL A 1 261 ? 2.942 -12.383 -45.435 1.00 21.65 249 VAL A N 1
ATOM 1900 C CA . VAL A 1 261 ? 3.259 -11.458 -44.398 1.00 22.10 249 VAL A CA 1
ATOM 1901 C C . VAL A 1 261 ? 3.204 -12.162 -42.997 1.00 20.82 249 VAL A C 1
ATOM 1902 O O . VAL A 1 261 ? 4.084 -11.990 -42.172 1.00 18.95 249 VAL A O 1
ATOM 1906 N N . LEU A 1 262 ? 2.165 -12.956 -42.756 1.00 19.55 250 LEU A N 1
ATOM 1907 C CA . LEU A 1 262 ? 1.992 -13.641 -41.482 1.00 19.68 250 LEU A CA 1
ATOM 1908 C C . LEU A 1 262 ? 3.082 -14.705 -41.304 1.00 20.05 250 LEU A C 1
ATOM 1909 O O . LEU A 1 262 ? 3.657 -14.833 -40.237 1.00 19.71 250 LEU A O 1
ATOM 1914 N N . SER A 1 263 ? 3.376 -15.449 -42.359 1.00 19.73 251 SER A N 1
ATOM 1915 C CA . SER A 1 263 ? 4.428 -16.469 -42.288 1.00 21.31 251 SER A CA 1
ATOM 1916 C C . SER A 1 263 ? 5.801 -15.864 -42.031 1.00 20.25 251 SER A C 1
ATOM 1917 O O . SER A 1 263 ? 6.560 -16.305 -41.137 1.00 18.49 251 SER A O 1
ATOM 1920 N N . GLY A 1 264 ? 6.110 -14.808 -42.779 1.00 19.70 252 GLY A N 1
ATOM 1921 C CA . GLY A 1 264 ? 7.432 -14.144 -42.605 1.00 19.62 252 GLY A CA 1
ATOM 1922 C C . GLY A 1 264 ? 7.658 -13.625 -41.204 1.00 19.94 252 GLY A C 1
ATOM 1923 O O . GLY A 1 264 ? 8.711 -13.852 -40.598 1.00 18.08 252 GLY A O 1
ATOM 1924 N N . MET A 1 265 ? 6.679 -12.895 -40.682 1.00 19.84 253 MET A N 1
ATOM 1925 C CA . MET A 1 265 ? 6.790 -12.370 -39.345 1.00 20.17 253 MET A CA 1
ATOM 1926 C C . MET A 1 265 ? 6.808 -13.465 -38.314 1.00 19.04 253 MET A C 1
ATOM 1927 O O . MET A 1 265 ? 7.449 -13.315 -37.290 1.00 19.54 253 MET A O 1
ATOM 1932 N N . GLY A 1 266 ? 6.093 -14.545 -38.572 1.00 17.46 254 GLY A N 1
ATOM 1933 C CA . GLY A 1 266 ? 6.223 -15.733 -37.759 1.00 18.85 254 GLY A CA 1
ATOM 1934 C C . GLY A 1 266 ? 7.692 -16.190 -37.596 1.00 17.84 254 GLY A C 1
ATOM 1935 O O . GLY A 1 266 ? 8.153 -16.447 -36.499 1.00 18.61 254 GLY A O 1
ATOM 1936 N N . SER A 1 267 ? 8.432 -16.253 -38.672 1.00 17.50 255 SER A N 1
ATOM 1937 C CA . SER A 1 267 ? 9.868 -16.542 -38.574 1.00 18.43 255 SER A CA 1
ATOM 1938 C C . SER A 1 267 ? 10.642 -15.483 -37.807 1.00 17.36 255 SER A C 1
ATOM 1939 O O . SER A 1 267 ? 11.498 -15.809 -36.998 1.00 17.40 255 SER A O 1
ATOM 1942 N N . LEU A 1 268 ? 10.380 -14.188 -38.073 1.00 18.33 256 LEU A N 1
ATOM 1943 C CA . LEU A 1 268 ? 11.159 -13.153 -37.376 1.00 17.93 256 LEU A CA 1
ATOM 1944 C C . LEU A 1 268 ? 10.900 -13.109 -35.903 1.00 18.11 256 LEU A C 1
ATOM 1945 O O . LEU A 1 268 ? 11.825 -12.844 -35.102 1.00 17.16 256 LEU A O 1
ATOM 1950 N N . LYS A 1 269 ? 9.631 -13.291 -35.505 1.00 17.51 257 LYS A N 1
ATOM 1951 C CA . LYS A 1 269 ? 9.278 -13.137 -34.086 1.00 18.70 257 LYS A CA 1
ATOM 1952 C C . LYS A 1 269 ? 9.886 -14.260 -33.218 1.00 18.42 257 LYS A C 1
ATOM 1953 O O . LYS A 1 269 ? 9.980 -14.101 -31.999 1.00 18.87 257 LYS A O 1
ATOM 1959 N N . VAL A 1 270 ? 10.288 -15.379 -33.826 1.00 17.50 258 VAL A N 1
ATOM 1960 C CA . VAL A 1 270 ? 10.922 -16.473 -33.037 1.00 17.80 258 VAL A CA 1
ATOM 1961 C C . VAL A 1 270 ? 12.460 -16.374 -33.040 1.00 18.95 258 VAL A C 1
ATOM 1962 O O . VAL A 1 270 ? 13.129 -17.195 -32.454 1.00 18.83 258 VAL A O 1
ATOM 1966 N N . GLY A 1 271 ? 12.992 -15.354 -33.702 1.00 18.79 259 GLY A N 1
ATOM 1967 C CA . GLY A 1 271 ? 14.418 -14.986 -33.551 1.00 19.65 259 GLY A CA 1
ATOM 1968 C C . GLY A 1 271 ? 15.255 -15.286 -34.790 1.00 18.47 259 GLY A C 1
ATOM 1969 O O . GLY A 1 271 ? 16.479 -15.282 -34.725 1.00 19.30 259 GLY A O 1
ATOM 1970 N N . THR A 1 272 ? 14.616 -15.562 -35.915 1.00 18.52 260 THR A N 1
ATOM 1971 C CA . THR A 1 272 ? 15.347 -15.857 -37.152 1.00 19.87 260 THR A CA 1
ATOM 1972 C C . THR A 1 272 ? 16.072 -14.603 -37.636 1.00 20.01 260 THR A C 1
ATOM 1973 O O . THR A 1 272 ? 15.585 -13.500 -37.435 1.00 20.87 260 THR A O 1
ATOM 1977 N N . GLY A 1 273 ? 17.237 -14.775 -38.249 1.00 20.06 261 GLY A N 1
ATOM 1978 C CA . GLY A 1 273 ? 18.058 -13.668 -38.621 1.00 21.85 261 GLY A CA 1
ATOM 1979 C C . GLY A 1 273 ? 17.604 -12.904 -39.856 1.00 22.47 261 GLY A C 1
ATOM 1980 O O . GLY A 1 273 ? 17.583 -11.665 -39.879 1.00 20.98 261 GLY A O 1
ATOM 1981 N N . LEU A 1 274 ? 17.282 -13.645 -40.907 1.00 23.11 262 LEU A N 1
ATOM 1982 C CA . LEU A 1 274 ? 16.853 -13.054 -42.164 1.00 23.35 262 LEU A CA 1
ATOM 1983 C C . LEU A 1 274 ? 15.688 -13.823 -42.719 1.00 21.42 262 LEU A C 1
ATOM 1984 O O . LEU A 1 274 ? 15.743 -15.074 -42.807 1.00 20.00 262 LEU A O 1
ATOM 1989 N N . VAL A 1 275 ? 14.658 -13.090 -43.130 1.00 20.24 263 VAL A N 1
ATOM 1990 C CA . VAL A 1 275 ? 13.508 -13.692 -43.796 1.00 21.42 263 VAL A CA 1
ATOM 1991 C C . VAL A 1 275 ? 13.259 -12.978 -45.108 1.00 21.90 263 VAL A C 1
ATOM 1992 O O . VAL A 1 275 ? 13.157 -11.720 -45.141 1.00 20.72 263 VAL A O 1
ATOM 1996 N N . LYS A 1 276 ? 13.183 -13.782 -46.176 1.00 21.57 264 LYS A N 1
ATOM 1997 C CA . LYS A 1 276 ? 12.834 -13.335 -47.505 1.00 23.69 264 LYS A CA 1
ATOM 1998 C C . LYS A 1 276 ? 11.588 -14.027 -47.966 1.00 21.32 264 LYS A C 1
ATOM 1999 O O . LYS A 1 276 ? 11.454 -15.201 -47.767 1.00 22.62 264 LYS A O 1
ATOM 2005 N N . LEU A 1 277 ? 10.692 -13.283 -48.582 1.00 20.73 265 LEU A N 1
ATOM 2006 C CA . LEU A 1 277 ? 9.469 -13.824 -49.161 1.00 20.19 265 LEU A CA 1
ATOM 2007 C C . LEU A 1 277 ? 9.614 -13.725 -50.667 1.00 20.34 265 LEU A C 1
ATOM 2008 O O . LEU A 1 277 ? 10.228 -12.768 -51.167 1.00 22.60 265 LEU A O 1
ATOM 2013 N N . ALA A 1 278 ? 9.084 -14.713 -51.378 1.00 19.56 266 ALA A N 1
ATOM 2014 C CA . ALA A 1 278 ? 8.875 -14.616 -52.800 1.00 20.77 266 ALA A CA 1
ATOM 2015 C C . ALA A 1 278 ? 7.390 -14.666 -53.073 1.00 19.59 266 ALA A C 1
ATOM 2016 O O . ALA A 1 278 ? 6.703 -15.657 -52.734 1.00 21.53 266 ALA A O 1
ATOM 2018 N N . VAL A 1 279 ? 6.887 -13.571 -53.598 1.00 19.53 267 VAL A N 1
ATOM 2019 C CA . VAL A 1 279 ? 5.485 -13.320 -53.733 1.00 20.27 267 VAL A CA 1
ATOM 2020 C C . VAL A 1 279 ? 5.231 -12.661 -55.082 1.00 21.18 267 VAL A C 1
ATOM 2021 O O . VAL A 1 279 ? 6.032 -11.826 -55.513 1.00 23.42 267 VAL A O 1
ATOM 2025 N N . PRO A 1 280 ? 4.132 -13.047 -55.760 1.00 22.82 268 PRO A N 1
ATOM 2026 C CA . PRO A 1 280 ? 3.838 -12.439 -57.047 1.00 23.68 268 PRO A CA 1
ATOM 2027 C C . PRO A 1 280 ? 3.627 -10.944 -56.932 1.00 24.40 268 PRO A C 1
ATOM 2028 O O . PRO A 1 280 ? 2.970 -10.472 -56.017 1.00 21.88 268 PRO A O 1
ATOM 2032 N N . PHE A 1 281 ? 4.239 -10.217 -57.861 1.00 25.20 269 PHE A N 1
ATOM 2033 C CA . PHE A 1 281 ? 4.088 -8.769 -57.961 1.00 25.54 269 PHE A CA 1
ATOM 2034 C C . PHE A 1 281 ? 2.688 -8.467 -58.384 1.00 27.17 269 PHE A C 1
ATOM 2035 O O . PHE A 1 281 ? 2.181 -9.158 -59.271 1.00 28.74 269 PHE A O 1
ATOM 2043 N N . PRO A 1 282 ? 2.067 -7.391 -57.838 1.00 27.28 270 PRO A N 1
ATOM 2044 C CA . PRO A 1 282 ? 2.554 -6.458 -56.832 1.00 27.36 270 PRO A CA 1
ATOM 2045 C C . PRO A 1 282 ? 2.142 -6.827 -55.408 1.00 26.18 270 PRO A C 1
ATOM 2046 O O . PRO A 1 282 ? 2.317 -5.999 -54.499 1.00 26.10 270 PRO A O 1
ATOM 2050 N N . GLN A 1 283 ? 1.660 -8.056 -55.197 1.00 25.26 271 GLN A N 1
ATOM 2051 C CA . GLN A 1 283 ? 1.236 -8.484 -53.856 1.00 23.88 271 GLN A CA 1
ATOM 2052 C C . GLN A 1 283 ? 2.404 -8.525 -52.901 1.00 23.78 271 GLN A C 1
ATOM 2053 O O . GLN A 1 283 ? 2.188 -8.433 -51.678 1.00 24.95 271 GLN A O 1
ATOM 2059 N N . ASN A 1 284 ? 3.642 -8.632 -53.421 1.00 23.35 272 ASN A N 1
ATOM 2060 C CA . ASN A 1 284 ? 4.861 -8.594 -52.590 1.00 22.91 272 ASN A CA 1
ATOM 2061 C C . ASN A 1 284 ? 4.993 -7.265 -51.818 1.00 23.17 272 ASN A C 1
ATOM 2062 O O . ASN A 1 284 ? 5.469 -7.255 -50.663 1.00 23.67 272 ASN A O 1
ATOM 2067 N N . LEU A 1 285 ? 4.492 -6.186 -52.394 1.00 23.28 273 LEU A N 1
ATOM 2068 C CA . LEU A 1 285 ? 4.553 -4.868 -51.724 1.00 25.45 273 LEU A CA 1
ATOM 2069 C C . LEU A 1 285 ? 3.711 -4.690 -50.475 1.00 26.13 273 LEU A C 1
ATOM 2070 O O . LEU A 1 285 ? 4.085 -3.879 -49.609 1.00 25.95 273 LEU A O 1
ATOM 2075 N N . ILE A 1 286 ? 2.661 -5.507 -50.341 1.00 26.19 274 ILE A N 1
ATOM 2076 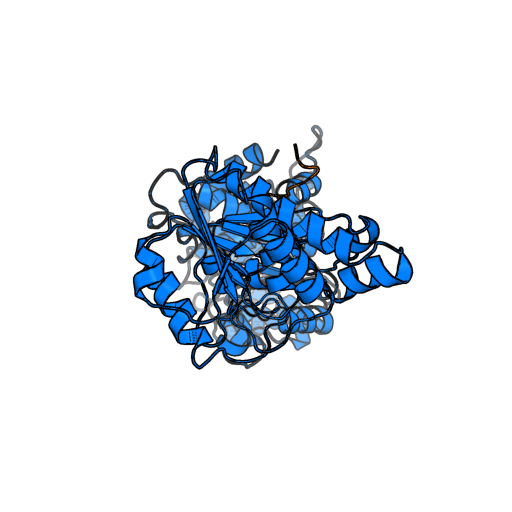C CA . ILE A 1 286 ? 1.826 -5.568 -49.140 1.00 27.38 274 ILE A CA 1
ATOM 2077 C C . ILE A 1 286 ? 2.672 -5.891 -47.900 1.00 26.23 274 ILE A C 1
ATOM 2078 O O . ILE A 1 286 ? 2.415 -5.315 -46.842 1.00 25.88 274 ILE A O 1
ATOM 2083 N N . ALA A 1 287 ? 3.682 -6.765 -48.027 1.00 23.95 275 ALA A N 1
ATOM 2084 C CA . ALA A 1 287 ? 4.446 -7.209 -46.874 1.00 22.75 275 ALA A CA 1
ATOM 2085 C C . ALA A 1 287 ? 5.283 -6.119 -46.226 1.00 22.46 275 ALA A C 1
ATOM 2086 O O . ALA A 1 287 ? 5.327 -5.999 -44.986 1.00 22.59 275 ALA A O 1
ATOM 2088 N N . THR A 1 288 ? 6.007 -5.379 -47.052 1.00 23.33 276 THR A N 1
ATOM 2089 C CA . THR A 1 288 ? 6.945 -4.388 -46.556 1.00 23.76 276 THR A CA 1
ATOM 2090 C C . THR A 1 288 ? 6.226 -3.132 -46.102 1.00 25.46 276 THR A C 1
ATOM 2091 O O . THR A 1 288 ? 6.754 -2.380 -45.304 1.00 25.84 276 THR A O 1
ATOM 2095 N N . SER A 1 289 ? 5.045 -2.862 -46.653 1.00 26.26 277 SER A N 1
ATOM 2096 C CA . SER A 1 289 ? 4.239 -1.758 -46.180 1.00 28.73 277 SER A CA 1
ATOM 2097 C C . SER A 1 289 ? 3.815 -1.960 -44.715 1.00 28.97 277 SER A C 1
ATOM 2098 O O . SER A 1 289 ? 3.666 -0.993 -43.969 1.00 29.41 277 SER A O 1
ATOM 2101 N N . ARG A 1 290 ? 3.625 -3.201 -44.310 1.00 27.01 278 ARG A N 1
ATOM 2102 C CA . ARG A 1 290 ? 3.217 -3.538 -42.917 1.00 29.60 278 ARG A CA 1
ATOM 2103 C C . ARG A 1 290 ? 4.493 -3.769 -42.016 1.00 27.71 278 ARG A C 1
ATOM 2104 O O . ARG A 1 290 ? 4.625 -3.192 -40.970 1.00 27.42 278 ARG A O 1
ATOM 2112 N N . PHE A 1 291 ? 5.459 -4.525 -42.526 1.00 25.76 279 PHE A N 1
ATOM 2113 C CA . PHE A 1 291 ? 6.676 -4.881 -41.820 1.00 25.73 279 PHE A CA 1
ATOM 2114 C C . PHE A 1 291 ? 7.913 -4.706 -42.702 1.00 24.13 279 PHE A C 1
ATOM 2115 O O . PHE A 1 291 ? 8.312 -5.648 -43.422 1.00 22.89 279 PHE A O 1
ATOM 2123 N N . PRO A 1 292 ? 8.497 -3.504 -42.677 1.00 24.38 280 PRO A N 1
ATOM 2124 C CA . PRO A 1 292 ? 9.591 -3.184 -43.546 1.00 25.12 280 PRO A CA 1
ATOM 2125 C C . PRO A 1 292 ? 10.874 -3.942 -43.252 1.00 24.70 280 PRO A C 1
ATOM 2126 O O . PRO A 1 292 ? 11.799 -3.814 -44.031 1.00 24.40 280 PRO A O 1
ATOM 2130 N N . GLU A 1 293 ? 10.925 -4.717 -42.166 1.00 24.44 281 GLU A N 1
ATOM 2131 C CA . GLU A 1 293 ? 12.114 -5.544 -41.879 1.00 25.79 281 GLU A CA 1
ATOM 2132 C C . GLU A 1 293 ? 12.130 -6.822 -42.734 1.00 23.96 281 GLU A C 1
ATOM 2133 O O . GLU A 1 293 ? 13.161 -7.478 -42.886 1.00 24.29 281 GLU A O 1
ATOM 2139 N N . LEU A 1 294 ? 10.993 -7.160 -43.343 1.00 22.23 282 LEU A N 1
ATOM 2140 C CA . LEU A 1 294 ? 10.932 -8.285 -44.288 1.00 21.34 282 LEU A CA 1
ATOM 2141 C C . LEU A 1 294 ? 11.562 -7.891 -45.602 1.00 22.35 282 LEU A C 1
ATOM 2142 O O . LEU A 1 294 ? 11.543 -6.716 -45.990 1.00 22.85 282 LEU A O 1
ATOM 2147 N N . ILE A 1 295 ? 12.152 -8.872 -46.287 1.00 21.74 283 ILE A N 1
ATOM 2148 C CA . ILE A 1 295 ? 12.523 -8.745 -47.699 1.00 21.64 283 ILE A CA 1
ATOM 2149 C C . ILE A 1 295 ? 11.391 -9.428 -48.463 1.00 22.24 283 ILE A C 1
ATOM 2150 O O . ILE A 1 295 ? 11.057 -10.557 -48.180 1.00 21.94 283 ILE A O 1
ATOM 2155 N N . SER A 1 296 ? 10.750 -8.717 -49.371 1.00 21.83 284 SER A N 1
ATOM 2156 C CA . SER A 1 296 ? 9.658 -9.286 -50.128 1.00 22.47 284 SER A CA 1
ATOM 2157 C C . SER A 1 296 ? 9.953 -9.132 -51.636 1.00 22.63 284 SER A C 1
ATOM 2158 O O . SER A 1 296 ? 9.810 -8.042 -52.197 1.00 23.12 284 SER A O 1
ATOM 2161 N N . VAL A 1 297 ? 10.459 -10.209 -52.238 1.00 21.89 285 VAL A N 1
ATOM 2162 C CA . VAL A 1 297 ? 10.949 -10.217 -53.615 1.00 22.59 285 VAL A CA 1
ATOM 2163 C C . VAL A 1 297 ? 9.770 -10.325 -54.582 1.00 22.16 285 VAL A C 1
ATOM 2164 O O . VAL A 1 297 ? 8.910 -11.210 -54.441 1.00 22.54 285 VAL A O 1
ATOM 2168 N N . PRO A 1 298 ? 9.709 -9.420 -55.573 1.00 24.01 286 PRO A N 1
ATOM 2169 C CA . PRO A 1 298 ? 8.602 -9.479 -56.507 1.00 24.15 286 PRO A CA 1
ATOM 2170 C C . PRO A 1 298 ? 8.829 -10.598 -57.532 1.00 24.69 286 PRO A C 1
ATOM 2171 O O . PRO A 1 298 ? 9.879 -10.638 -58.174 1.00 24.66 286 PRO A O 1
ATOM 2175 N N . ILE A 1 299 ? 7.850 -11.465 -57.724 1.00 24.38 287 ILE A N 1
ATOM 2176 C CA . ILE A 1 299 ? 7.971 -12.549 -58.736 1.00 24.89 287 ILE A CA 1
ATOM 2177 C C . ILE A 1 299 ? 7.026 -12.215 -59.886 1.00 26.82 287 ILE A C 1
ATOM 2178 O O . ILE A 1 299 ? 5.810 -12.001 -59.649 1.00 25.64 287 ILE A O 1
ATOM 2183 N N . ASP A 1 300 ? 7.547 -12.188 -61.115 1.00 27.48 288 ASP A N 1
ATOM 2184 C CA . ASP A 1 300 ? 6.748 -11.851 -62.271 1.00 30.96 288 ASP A CA 1
ATOM 2185 C C . ASP A 1 300 ? 5.958 -13.095 -62.643 1.00 31.00 288 ASP A C 1
ATOM 2186 O O . ASP A 1 300 ? 6.544 -14.113 -62.905 1.00 29.78 288 ASP A O 1
ATOM 2191 N N . THR A 1 301 ? 4.632 -13.024 -62.616 1.00 32.08 289 THR A N 1
ATOM 2192 C CA . THR A 1 301 ? 3.771 -14.174 -62.976 1.00 32.27 289 THR A CA 1
ATOM 2193 C C . THR A 1 301 ? 2.883 -13.761 -64.126 1.00 34.68 289 THR A C 1
ATOM 2194 O O . THR A 1 301 ? 2.640 -12.570 -64.317 1.00 35.16 289 THR A O 1
ATOM 2198 N N . GLU A 1 302 ? 2.353 -14.731 -64.866 1.00 35.77 290 GLU A N 1
ATOM 2199 C CA . GLU A 1 302 ? 1.473 -14.416 -65.964 1.00 39.12 290 GLU A CA 1
ATOM 2200 C C . GLU A 1 302 ? 0.105 -13.912 -65.480 1.00 38.27 290 GLU A C 1
ATOM 2201 O O . GLU A 1 302 ? -0.358 -12.900 -65.978 1.00 39.49 290 GLU A O 1
ATOM 2207 N N . LYS A 1 303 ? -0.492 -14.590 -64.484 1.00 36.00 291 LYS A N 1
ATOM 2208 C CA . LYS A 1 303 ? -1.872 -14.346 -64.008 1.00 35.81 291 LYS A CA 1
ATOM 2209 C C . LYS A 1 303 ? -2.008 -14.234 -62.485 1.00 32.85 291 LYS A C 1
ATOM 2210 O O . LYS A 1 303 ? -3.124 -14.331 -61.968 1.00 33.32 291 LYS A O 1
ATOM 2216 N N . GLY A 1 304 ? -0.907 -14.074 -61.761 1.00 28.98 292 GLY A N 1
ATOM 2217 C CA . GLY A 1 304 ? -0.997 -13.814 -60.305 1.00 27.80 292 GLY A CA 1
ATOM 2218 C C . GLY A 1 304 ? -0.738 -15.033 -59.474 1.00 25.81 292 GLY A C 1
ATOM 2219 O O . GLY A 1 304 ? -0.923 -14.980 -58.283 1.00 25.84 292 GLY A O 1
ATOM 2220 N N . PHE A 1 305 ? -0.311 -16.141 -60.107 1.00 25.81 293 PHE A N 1
ATOM 2221 C CA . PHE A 1 305 ? 0.024 -17.347 -59.395 1.00 25.77 293 PHE A CA 1
ATOM 2222 C C . PHE A 1 305 ? 1.367 -17.900 -59.846 1.00 26.03 293 PHE A C 1
ATOM 2223 O O . PHE A 1 305 ? 1.764 -17.755 -61.002 1.00 25.04 293 PHE A O 1
ATOM 2231 N N . PHE A 1 306 ? 2.073 -18.524 -58.913 1.00 24.40 294 PHE A N 1
ATOM 2232 C CA . PHE A 1 306 ? 3.296 -19.200 -59.283 1.00 24.30 294 PHE A CA 1
ATOM 2233 C C . PHE A 1 306 ? 3.046 -20.253 -60.347 1.00 24.59 294 PHE A C 1
ATOM 2234 O O . PHE A 1 306 ? 2.035 -20.918 -60.319 1.00 23.83 294 PHE A O 1
ATOM 2242 N N . SER A 1 307 ? 4.005 -20.428 -61.249 1.00 25.61 295 SER A N 1
ATOM 2243 C CA . SER A 1 307 ? 3.951 -21.500 -62.237 1.00 26.58 295 SER A CA 1
ATOM 2244 C C . SER A 1 307 ? 5.378 -21.962 -62.521 1.00 27.44 295 SER A C 1
ATOM 2245 O O . SER A 1 307 ? 6.359 -21.404 -61.983 1.00 25.77 295 SER A O 1
ATOM 2248 N N . LEU A 1 308 ? 5.510 -22.958 -63.383 1.00 29.37 296 LEU A N 1
ATOM 2249 C CA . LEU A 1 308 ? 6.842 -23.440 -63.792 1.00 30.78 296 LEU A CA 1
ATOM 2250 C C . LEU A 1 308 ? 7.754 -22.330 -64.305 1.00 31.94 296 LEU A C 1
ATOM 2251 O O . LEU A 1 308 ? 8.978 -22.425 -64.157 1.00 32.98 296 LEU A O 1
ATOM 2256 N N . GLN A 1 309 ? 7.212 -21.256 -64.871 1.00 31.80 297 GLN A N 1
ATOM 2257 C CA . GLN A 1 309 ? 8.124 -20.203 -65.311 1.00 34.17 297 GLN A CA 1
ATOM 2258 C C . GLN A 1 309 ? 8.907 -19.563 -64.148 1.00 31.94 297 GLN A C 1
ATOM 2259 O O . GLN A 1 309 ? 9.938 -18.952 -64.348 1.00 31.57 297 GLN A O 1
ATOM 2265 N N . ASN A 1 310 ? 8.449 -19.765 -62.918 1.00 30.15 298 ASN A N 1
ATOM 2266 C CA . ASN A 1 310 ? 9.140 -19.204 -61.783 1.00 28.58 298 ASN A CA 1
ATOM 2267 C C . ASN A 1 310 ? 10.056 -20.203 -61.075 1.00 28.77 298 ASN A C 1
ATOM 2268 O O . ASN A 1 310 ? 10.653 -19.868 -60.042 1.00 27.00 298 ASN A O 1
ATOM 2273 N N . LEU A 1 311 ? 10.174 -21.411 -61.620 1.00 28.93 299 LEU A N 1
ATOM 2274 C CA . LEU A 1 311 ? 10.947 -22.472 -60.988 1.00 28.88 299 LEU A CA 1
ATOM 2275 C C . LEU A 1 311 ? 12.387 -22.013 -60.784 1.00 29.39 299 LEU A C 1
ATOM 2276 O O . LEU A 1 311 ? 12.911 -22.088 -59.678 1.00 27.49 299 LEU A O 1
ATOM 2281 N N . GLN A 1 312 ? 13.019 -21.512 -61.833 1.00 29.76 300 GLN A N 1
ATOM 2282 C CA . GLN A 1 312 ? 14.445 -21.257 -61.736 1.00 32.16 300 GLN A CA 1
ATOM 2283 C C . GLN A 1 312 ? 14.733 -20.130 -60.757 1.00 30.69 300 GLN A C 1
ATOM 2284 O O . GLN A 1 312 ? 15.687 -20.208 -59.953 1.00 30.18 300 GLN A O 1
ATOM 2290 N N . GLU A 1 313 ? 13.931 -19.078 -60.795 1.00 30.14 301 GLU A N 1
ATOM 2291 C CA . GLU A 1 313 ? 14.155 -17.983 -59.848 1.00 30.09 301 GLU A CA 1
ATOM 2292 C C . GLU A 1 313 ? 14.018 -18.430 -58.380 1.00 28.83 301 GLU A C 1
ATOM 2293 O O . GLU A 1 313 ? 14.752 -17.950 -57.500 1.00 27.04 301 GLU A O 1
ATOM 2299 N N . CYS A 1 314 ? 13.054 -19.290 -58.089 1.00 27.82 302 CYS A N 1
ATOM 2300 C CA . CYS A 1 314 ? 12.866 -19.725 -56.679 1.00 27.57 302 CYS A CA 1
ATOM 2301 C C . CYS A 1 314 ? 14.018 -20.614 -56.245 1.00 27.03 302 CYS A C 1
ATOM 2302 O O . CYS A 1 314 ? 14.456 -20.545 -55.103 1.00 26.98 302 CYS A O 1
ATOM 2305 N N . LEU A 1 315 ? 14.528 -21.436 -57.167 1.00 27.06 303 LEU A N 1
ATOM 2306 C CA . LEU A 1 315 ? 15.668 -22.302 -56.853 1.00 27.17 303 LEU A CA 1
ATOM 2307 C C . LEU A 1 315 ? 16.886 -21.425 -56.594 1.00 27.76 303 LEU A C 1
ATOM 2308 O O . LEU A 1 315 ? 17.594 -21.611 -55.618 1.00 27.07 303 LEU A O 1
ATOM 2313 N N . GLU A 1 316 ? 17.091 -20.397 -57.414 1.00 28.89 304 GLU A N 1
ATOM 2314 C CA . GLU A 1 316 ? 18.164 -19.413 -57.159 1.00 31.02 304 GLU A CA 1
ATOM 2315 C C . GLU A 1 316 ? 18.118 -18.714 -55.788 1.00 28.90 304 GLU A C 1
ATOM 2316 O O . GLU A 1 316 ? 19.132 -18.601 -55.122 1.00 27.25 304 GLU A O 1
ATOM 2322 N N . LEU A 1 317 ? 16.940 -18.208 -55.456 1.00 28.21 305 LEU A N 1
ATOM 2323 C CA . LEU A 1 317 ? 16.656 -17.634 -54.149 1.00 28.17 305 LEU A CA 1
ATOM 2324 C C . LEU A 1 317 ? 16.923 -18.597 -52.993 1.00 27.85 305 LEU A C 1
ATOM 2325 O O . LEU A 1 317 ? 17.343 -18.147 -51.918 1.00 28.20 305 LEU A O 1
ATOM 2330 N N . SER A 1 318 ? 16.629 -19.891 -53.187 1.00 26.99 306 SER A N 1
ATOM 2331 C CA . SER A 1 318 ? 16.831 -20.915 -52.158 0.60 26.60 306 SER A CA 1
ATOM 2332 C C . SER A 1 318 ? 18.286 -21.196 -51.827 1.00 28.94 306 SER A C 1
ATOM 2333 O O . SER A 1 318 ? 18.578 -21.649 -50.731 1.00 30.27 306 SER A O 1
ATOM 2336 N N . LYS A 1 319 ? 19.203 -20.938 -52.755 1.00 30.81 307 LYS A N 1
ATOM 2337 C CA . LYS A 1 319 ? 20.594 -21.269 -52.559 1.00 32.94 307 LYS A CA 1
ATOM 2338 C C . LYS A 1 319 ? 21.172 -20.580 -51.337 1.00 33.01 307 LYS A C 1
ATOM 2339 O O . LYS A 1 319 ? 21.965 -21.170 -50.671 1.00 32.58 307 LYS A O 1
ATOM 2345 N N . ASP A 1 320 ? 20.766 -19.343 -51.062 1.00 32.89 308 ASP A N 1
ATOM 2346 C CA . ASP A 1 320 ? 21.386 -18.561 -49.998 1.00 34.64 308 ASP A CA 1
ATOM 2347 C C . ASP A 1 320 ? 20.595 -18.569 -48.692 1.00 33.52 308 ASP A C 1
ATOM 2348 O O . ASP A 1 320 ? 20.788 -17.659 -47.872 1.00 34.46 308 ASP A O 1
ATOM 2353 N N . VAL A 1 321 ? 19.694 -19.558 -48.504 1.00 30.05 309 VAL A N 1
ATOM 2354 C CA . VAL A 1 321 ? 18.930 -19.648 -47.270 1.00 27.83 309 VAL A CA 1
ATOM 2355 C C . VAL A 1 321 ? 19.120 -21.024 -46.687 1.00 27.17 309 VAL A C 1
ATOM 2356 O O . VAL A 1 321 ? 19.690 -21.930 -47.334 1.00 26.15 309 VAL A O 1
ATOM 2360 N N . ASP A 1 322 ? 18.691 -21.176 -45.447 1.00 24.51 310 ASP A N 1
ATOM 2361 C CA . ASP A 1 322 ? 18.797 -22.450 -44.745 1.00 24.89 310 ASP A CA 1
ATOM 2362 C C . ASP A 1 322 ? 17.570 -23.351 -44.847 1.00 24.14 310 ASP A C 1
ATOM 2363 O O . ASP A 1 322 ? 17.702 -24.563 -44.780 1.00 24.88 310 ASP A O 1
ATOM 2368 N N . VAL A 1 323 ? 16.381 -22.771 -44.981 1.00 21.29 311 VAL A N 1
ATOM 2369 C CA . VAL A 1 323 ? 15.131 -23.517 -44.980 1.00 21.49 311 VAL A CA 1
ATOM 2370 C C . VAL A 1 323 ? 14.196 -22.803 -45.913 1.00 19.79 311 VAL A C 1
ATOM 2371 O O . VAL A 1 323 ? 14.262 -21.541 -46.031 1.00 20.27 311 VAL A O 1
ATOM 2375 N N . VAL A 1 324 ? 13.288 -23.542 -46.530 1.00 19.72 312 VAL A N 1
ATOM 2376 C CA . VAL A 1 324 ? 12.279 -22.937 -47.369 1.00 19.56 312 VAL A CA 1
ATOM 2377 C C . VAL A 1 324 ? 10.919 -23.362 -46.845 1.00 20.29 312 VAL A C 1
ATOM 2378 O O . VAL A 1 324 ? 10.685 -24.556 -46.629 1.00 21.18 312 VAL A O 1
ATOM 2382 N N . ALA A 1 325 ? 10.018 -22.397 -46.656 1.00 18.57 313 ALA A N 1
ATOM 2383 C CA . ALA A 1 325 ? 8.589 -22.672 -46.394 1.00 18.84 313 ALA A CA 1
ATOM 2384 C C . ALA A 1 325 ? 7.829 -22.393 -47.674 1.00 19.45 313 ALA A C 1
ATOM 2385 O O . ALA A 1 325 ? 8.107 -21.415 -48.352 1.00 20.30 313 ALA A O 1
ATOM 2387 N N . ILE A 1 326 ? 6.869 -23.233 -47.983 1.00 18.94 314 ILE A N 1
ATOM 2388 C CA . ILE A 1 326 ? 6.059 -23.088 -49.170 1.00 18.72 314 ILE A CA 1
ATOM 2389 C C . ILE A 1 326 ? 4.620 -23.454 -48.888 1.00 18.49 314 ILE A C 1
ATOM 2390 O O . ILE A 1 326 ? 4.352 -24.377 -48.123 1.00 20.07 314 ILE A O 1
ATOM 2395 N N . GLY A 1 327 ? 3.683 -22.712 -49.481 1.00 19.34 315 GLY A N 1
ATOM 2396 C CA . GLY A 1 327 ? 2.295 -23.100 -49.492 1.00 19.57 315 GLY A CA 1
ATOM 2397 C C . GLY A 1 327 ? 1.237 -22.075 -49.158 1.00 20.45 315 GLY A C 1
ATOM 2398 O O . GLY A 1 327 ? 0.190 -22.019 -49.818 1.00 22.05 315 GLY A O 1
ATOM 2399 N N . PRO A 1 328 ? 1.451 -21.306 -48.092 1.00 20.52 316 PRO A N 1
ATOM 2400 C CA . PRO A 1 328 ? 0.391 -20.393 -47.648 1.00 21.40 316 PRO A CA 1
ATOM 2401 C C . PRO A 1 328 ? -0.030 -19.409 -48.756 1.00 21.08 316 PRO A C 1
ATOM 2402 O O . PRO A 1 328 ? 0.807 -18.675 -49.314 1.00 20.63 316 PRO A O 1
ATOM 2406 N N . GLY A 1 329 ? -1.308 -19.427 -49.077 1.00 22.62 317 GLY A N 1
ATOM 2407 C CA . GLY A 1 329 ? -1.864 -18.529 -50.081 1.00 22.98 317 GLY A CA 1
ATOM 2408 C C . GLY A 1 329 ? -1.423 -18.728 -51.520 1.00 23.23 317 GLY A C 1
ATOM 2409 O O . GLY A 1 329 ? -1.634 -17.841 -52.322 1.00 24.76 317 GLY A O 1
ATOM 2410 N N . LEU A 1 330 ? -0.848 -19.877 -51.873 1.00 23.44 318 LEU A N 1
ATOM 2411 C CA . LEU A 1 330 ? -0.414 -20.095 -53.251 1.00 23.18 318 LEU A CA 1
ATOM 2412 C C . LEU A 1 330 ? -1.577 -20.238 -54.230 1.00 24.82 318 LEU A C 1
ATOM 2413 O O . LEU A 1 330 ? -1.434 -19.907 -55.399 1.00 24.57 318 LEU A O 1
ATOM 2418 N N . GLY A 1 331 ? -2.737 -20.720 -53.782 1.00 24.41 319 GLY A N 1
ATOM 2419 C CA . GLY A 1 331 ? -3.747 -21.101 -54.720 1.00 26.18 319 GLY A CA 1
ATOM 2420 C C . GLY A 1 331 ? -3.504 -22.536 -55.112 1.00 28.34 319 GLY A C 1
ATOM 2421 O O . GLY A 1 331 ? -2.451 -23.105 -54.875 1.00 26.26 319 GLY A O 1
ATOM 2422 N N . ASN A 1 332 ? -4.470 -23.131 -55.787 1.00 32.73 320 ASN A N 1
ATOM 2423 C CA . ASN A 1 332 ? -4.392 -24.544 -56.054 1.00 35.62 320 ASN A CA 1
ATOM 2424 C C . ASN A 1 332 ? -4.851 -24.919 -57.468 1.00 36.54 320 ASN A C 1
ATOM 2425 O O . ASN A 1 332 ? -5.696 -25.738 -57.601 1.00 41.32 320 ASN A O 1
ATOM 2430 N N . ASN A 1 333 ? -4.305 -24.341 -58.507 1.00 35.07 321 ASN A N 1
ATOM 2431 C CA . ASN A 1 333 ? -4.619 -24.761 -59.864 1.00 36.31 321 AS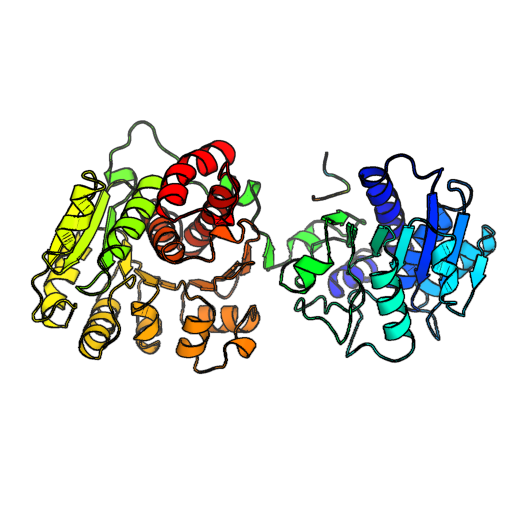N A CA 1
ATOM 2432 C C . ASN A 1 333 ? -3.460 -25.636 -60.384 1.00 35.02 321 ASN A C 1
ATOM 2433 O O . ASN A 1 333 ? -2.427 -25.867 -59.661 1.00 32.57 321 ASN A O 1
ATOM 2438 N N . GLU A 1 334 ? -3.636 -26.128 -61.600 1.00 34.51 322 GLU A N 1
ATOM 2439 C CA . GLU A 1 334 ? -2.702 -27.045 -62.203 1.00 35.95 322 GLU A CA 1
ATOM 2440 C C . GLU A 1 334 ? -1.310 -26.486 -62.358 1.00 34.46 322 GLU A C 1
ATOM 2441 O O . GLU A 1 334 ? -0.352 -27.234 -62.205 1.00 34.68 322 GLU A O 1
ATOM 2447 N N . HIS A 1 335 ? -1.179 -25.187 -62.618 1.00 32.95 323 HIS A N 1
ATOM 2448 C CA . HIS A 1 335 ? 0.152 -24.579 -62.809 1.00 32.11 323 HIS A CA 1
ATOM 2449 C C . HIS A 1 335 ? 0.877 -24.466 -61.461 1.00 29.45 323 HIS A C 1
ATOM 2450 O O . HIS A 1 335 ? 2.088 -24.664 -61.389 1.00 27.59 323 HIS A O 1
ATOM 2457 N N . VAL A 1 336 ? 0.124 -24.183 -60.391 1.00 27.72 324 VAL A N 1
ATOM 2458 C CA . VAL A 1 336 ? 0.692 -24.216 -59.050 1.00 26.65 324 VAL A CA 1
ATOM 2459 C C . VAL A 1 336 ? 1.154 -25.638 -58.688 1.00 26.41 324 VAL A C 1
ATOM 2460 O O . VAL A 1 336 ? 2.243 -25.805 -58.214 1.00 26.26 324 VAL A O 1
ATOM 2464 N N . ARG A 1 337 ? 0.334 -26.659 -58.958 1.00 28.32 325 ARG A N 1
ATOM 2465 C CA . ARG A 1 337 ? 0.692 -28.059 -58.756 1.00 28.81 325 ARG A CA 1
ATOM 2466 C C . ARG A 1 337 ? 2.019 -28.412 -59.456 1.00 29.49 325 ARG A C 1
ATOM 2467 O O . ARG A 1 337 ? 2.872 -29.018 -58.845 1.00 29.83 325 ARG A O 1
ATOM 2475 N N . GLU A 1 338 ? 2.195 -28.033 -60.717 1.00 30.45 326 GLU A N 1
ATOM 2476 C CA . GLU A 1 338 ? 3.426 -28.360 -61.455 1.00 31.67 326 GLU A CA 1
ATOM 2477 C C . GLU A 1 338 ? 4.640 -27.737 -60.794 1.00 29.08 326 GLU A C 1
ATOM 2478 O O . GLU A 1 338 ? 5.646 -28.407 -60.530 1.00 28.01 326 GLU A O 1
ATOM 2484 N N . PHE A 1 339 ? 4.526 -26.444 -60.501 1.00 27.92 327 PHE A N 1
ATOM 2485 C CA . PHE A 1 339 ? 5.567 -25.705 -59.810 1.00 27.01 327 PHE A CA 1
ATOM 2486 C C . PHE A 1 339 ? 5.923 -26.299 -58.435 1.00 26.21 327 PHE A C 1
ATOM 2487 O O . PHE A 1 339 ? 7.069 -26.584 -58.155 1.00 25.31 327 PHE A O 1
ATOM 2495 N N . VAL A 1 340 ? 4.940 -26.452 -57.564 1.00 25.63 328 VAL A N 1
ATOM 2496 C CA . VAL A 1 340 ? 5.222 -26.986 -56.255 1.00 23.98 328 VAL A CA 1
ATOM 2497 C C . VAL A 1 340 ? 6.016 -28.312 -56.299 1.00 24.00 328 VAL A C 1
ATOM 2498 O O . VAL A 1 340 ? 7.009 -28.463 -55.570 1.00 22.72 328 VAL A O 1
ATOM 2502 N N . ASN A 1 341 ? 5.560 -29.266 -57.104 1.00 26.18 329 ASN A N 1
ATOM 2503 C CA . ASN A 1 341 ? 6.141 -30.604 -57.112 1.00 28.06 329 ASN A CA 1
ATOM 2504 C C . ASN A 1 341 ? 7.524 -30.624 -57.746 1.00 29.40 329 ASN A C 1
ATOM 2505 O O . ASN A 1 341 ? 8.427 -31.247 -57.196 1.00 30.44 329 ASN A O 1
ATOM 2510 N N . GLU A 1 342 ? 7.704 -29.921 -58.858 1.00 30.15 330 GLU A N 1
ATOM 2511 C CA . GLU A 1 342 ? 9.046 -29.792 -59.444 1.00 31.99 330 GLU A CA 1
ATOM 2512 C C . GLU A 1 342 ? 10.015 -29.034 -58.511 1.00 30.48 330 GLU A C 1
ATOM 2513 O O . GLU A 1 342 ? 11.165 -29.442 -58.380 1.00 29.75 330 GLU A O 1
ATOM 2519 N N . PHE A 1 343 ? 9.558 -27.953 -57.857 1.00 28.01 331 PHE A N 1
ATOM 2520 C CA . PHE A 1 343 ? 10.413 -27.220 -56.904 1.00 27.25 331 PHE A CA 1
ATOM 2521 C C . PHE A 1 343 ? 10.861 -28.133 -55.755 1.00 27.05 331 PHE A C 1
ATOM 2522 O O . PHE A 1 343 ? 12.051 -28.243 -55.462 1.00 27.92 331 PHE A O 1
ATOM 2530 N N . LEU A 1 344 ? 9.921 -28.800 -55.103 1.00 26.20 332 LEU A N 1
ATOM 2531 C CA . LEU A 1 344 ? 10.293 -29.688 -53.988 1.00 26.65 332 LEU A CA 1
ATOM 2532 C C . LEU A 1 344 ? 11.158 -30.878 -54.398 1.00 28.77 332 LEU A C 1
ATOM 2533 O O . LEU A 1 344 ? 12.000 -31.319 -53.634 1.00 27.62 332 LEU A O 1
ATOM 2538 N N . LYS A 1 345 ? 10.967 -31.385 -55.608 1.00 30.95 333 LYS A N 1
ATOM 2539 C CA . LYS A 1 345 ? 11.817 -32.478 -56.112 1.00 33.81 333 LYS A CA 1
ATOM 2540 C C . LYS A 1 345 ? 13.268 -32.025 -56.273 1.00 34.09 333 LYS A C 1
ATOM 2541 O O . LYS A 1 345 ? 14.195 -32.798 -56.057 1.00 36.21 333 LYS A O 1
ATOM 2547 N N . THR A 1 346 ? 13.471 -30.767 -56.634 1.00 33.20 334 THR A N 1
ATOM 2548 C CA . THR A 1 346 ? 14.811 -30.245 -56.909 1.00 34.00 334 THR A CA 1
ATOM 2549 C C . THR A 1 346 ? 15.454 -29.575 -55.704 1.00 31.99 334 THR A C 1
ATOM 2550 O O . THR A 1 346 ? 16.666 -29.511 -55.609 1.00 30.97 334 THR A O 1
ATOM 2554 N N . LEU A 1 347 ? 14.640 -29.109 -54.757 1.00 29.96 335 LEU A N 1
ATOM 2555 C CA . LEU A 1 347 ? 15.181 -28.333 -53.646 1.00 29.22 335 LEU A CA 1
ATOM 2556 C C . LEU A 1 347 ? 15.980 -29.188 -52.658 1.00 30.32 335 LEU A C 1
ATOM 2557 O O . LEU A 1 347 ? 15.433 -30.091 -52.003 1.00 29.61 335 LEU A O 1
ATOM 2562 N N . GLU A 1 348 ? 17.249 -28.841 -52.476 1.00 30.98 336 GLU A N 1
ATOM 2563 C CA . GLU A 1 348 ? 18.105 -29.580 -51.538 1.00 32.36 336 GLU A CA 1
ATOM 2564 C C . GLU A 1 348 ? 18.279 -28.806 -50.224 1.00 31.83 336 GLU A C 1
ATOM 2565 O O . GLU A 1 348 ? 19.414 -28.568 -49.780 1.00 32.41 336 GLU A O 1
ATOM 2571 N N . LYS A 1 349 ? 17.153 -28.360 -49.646 1.00 29.26 337 LYS A N 1
ATOM 2572 C CA . LYS A 1 349 ? 17.133 -27.663 -48.347 1.00 27.35 337 LYS A CA 1
ATOM 2573 C C . LYS A 1 349 ? 15.955 -28.293 -47.597 1.00 25.70 337 LYS A C 1
ATOM 2574 O O . LYS A 1 349 ? 15.032 -28.783 -48.248 1.00 25.35 337 LYS A O 1
ATOM 2580 N N . PRO A 1 350 ? 15.964 -28.248 -46.255 1.00 23.84 338 PRO A N 1
ATOM 2581 C CA . PRO A 1 350 ? 14.731 -28.553 -45.520 1.00 23.50 338 PRO A CA 1
ATOM 2582 C C . PRO A 1 350 ? 13.557 -27.695 -46.049 1.00 21.89 338 PRO A C 1
ATOM 2583 O O . PRO A 1 350 ? 13.732 -26.492 -46.406 1.00 19.82 338 PRO A O 1
ATOM 2587 N N . ALA A 1 351 ? 12.374 -28.297 -46.092 1.00 22.45 339 ALA A N 1
ATOM 2588 C CA . ALA A 1 351 ? 11.156 -27.618 -46.538 1.00 21.34 339 ALA A CA 1
ATOM 2589 C C . ALA A 1 351 ? 10.085 -27.744 -45.487 1.00 21.83 339 ALA A C 1
ATOM 2590 O O . ALA A 1 351 ? 9.897 -28.821 -44.905 1.00 22.77 339 ALA A O 1
ATOM 2592 N N . VAL A 1 352 ? 9.354 -26.657 -45.253 1.00 18.78 340 VAL A N 1
ATOM 2593 C CA . VAL A 1 352 ? 8.171 -26.707 -44.469 1.00 18.51 340 VAL A CA 1
ATOM 2594 C C . VAL A 1 352 ? 7.013 -26.511 -45.445 1.00 19.21 340 VAL A C 1
ATOM 2595 O O . VAL A 1 352 ? 6.987 -25.510 -46.182 1.00 21.20 340 VAL A O 1
ATOM 2599 N N . ILE A 1 353 ? 6.100 -27.475 -45.497 1.00 19.21 341 ILE A N 1
ATOM 2600 C CA . ILE A 1 353 ? 5.101 -27.599 -46.563 1.00 19.20 341 ILE A CA 1
ATOM 2601 C C . ILE A 1 353 ? 3.713 -27.467 -45.907 1.00 19.72 341 ILE A C 1
ATOM 2602 O O . ILE A 1 353 ? 3.347 -28.261 -45.040 1.00 20.04 341 ILE A O 1
ATOM 2607 N N . ASP A 1 354 ? 2.981 -26.440 -46.299 1.00 19.33 342 ASP A N 1
ATOM 2608 C CA . ASP A 1 354 ? 1.712 -26.035 -45.664 1.00 21.50 342 ASP A CA 1
ATOM 2609 C C . ASP A 1 354 ? 0.651 -25.761 -46.741 1.00 21.99 342 ASP A C 1
ATOM 2610 O O . ASP A 1 354 ? 0.974 -25.480 -47.935 1.00 21.66 342 ASP A O 1
ATOM 2615 N N . ALA A 1 355 ? -0.604 -25.855 -46.316 1.00 22.34 343 ALA A N 1
ATOM 2616 C CA . ALA A 1 355 ? -1.724 -25.195 -47.014 1.00 22.98 343 ALA A CA 1
ATOM 2617 C C . ALA A 1 355 ? -1.813 -25.628 -48.453 1.00 22.10 343 ALA A C 1
ATOM 2618 O O . ALA A 1 355 ? -1.947 -26.848 -48.728 1.00 21.66 343 ALA A O 1
ATOM 2620 N N . ASP A 1 356 ? -1.775 -24.689 -49.387 1.00 22.84 344 ASP A N 1
ATOM 2621 C CA . ASP A 1 356 ? -1.966 -25.043 -50.816 1.00 24.02 344 ASP A CA 1
ATOM 2622 C C . ASP A 1 356 ? -0.863 -25.941 -51.378 1.00 23.57 344 ASP A C 1
ATOM 2623 O O . ASP A 1 356 ? -1.156 -26.751 -52.266 1.00 24.42 344 ASP A O 1
ATOM 2628 N N . ALA A 1 357 ? 0.360 -25.865 -50.832 1.00 21.25 345 ALA A N 1
ATOM 2629 C CA . ALA A 1 357 ? 1.432 -26.796 -51.240 1.00 21.25 345 ALA A CA 1
ATOM 2630 C C . ALA A 1 357 ? 1.096 -28.239 -50.824 1.00 21.46 345 ALA A C 1
ATOM 2631 O O . ALA A 1 357 ? 1.452 -29.180 -51.519 1.00 22.33 345 ALA A O 1
ATOM 2633 N N . ILE A 1 358 ? 0.398 -28.423 -49.694 1.00 21.94 346 ILE A N 1
ATOM 2634 C CA . ILE A 1 358 ? -0.099 -29.768 -49.314 1.00 22.70 346 ILE A CA 1
ATOM 2635 C C . ILE A 1 358 ? -1.242 -30.207 -50.253 1.00 24.09 346 ILE A C 1
ATOM 2636 O O . ILE A 1 358 ? -1.263 -31.341 -50.735 1.00 24.09 346 ILE A O 1
ATOM 2641 N N . ASN A 1 359 ? -2.193 -29.320 -50.501 1.00 24.11 347 ASN A N 1
ATOM 2642 C CA . ASN A 1 359 ? -3.304 -29.609 -51.422 1.00 25.30 347 ASN A CA 1
ATOM 2643 C C . ASN A 1 359 ? -2.895 -30.085 -52.838 1.00 26.41 347 ASN A C 1
ATOM 2644 O O . ASN A 1 359 ? -3.620 -30.848 -53.436 1.00 26.91 347 ASN A O 1
ATOM 2649 N N . VAL A 1 360 ? -1.748 -29.649 -53.363 1.00 26.07 348 VAL A N 1
ATOM 2650 C CA . VAL A 1 360 ? -1.278 -30.111 -54.675 1.00 27.18 348 VAL A CA 1
ATOM 2651 C C . VAL A 1 360 ? -0.111 -31.093 -54.633 1.00 27.30 348 VAL A C 1
ATOM 2652 O O . VAL A 1 360 ? 0.408 -31.475 -55.667 1.00 28.10 348 VAL A O 1
ATOM 2656 N N . LEU A 1 361 ? 0.337 -31.452 -53.435 1.00 26.90 349 LEU A N 1
ATOM 2657 C CA . LEU A 1 361 ? 1.521 -32.251 -53.250 1.00 27.30 349 LEU A CA 1
ATOM 2658 C C . LEU A 1 361 ? 1.352 -33.669 -53.816 1.00 28.85 349 LEU A C 1
ATOM 2659 O O . LEU A 1 361 ? 0.337 -34.337 -53.610 1.00 28.09 349 LEU A O 1
ATOM 2664 N N . ASP A 1 362 ? 2.375 -34.097 -54.544 1.00 29.57 350 ASP A N 1
ATOM 2665 C CA . ASP A 1 362 ? 2.559 -35.491 -54.944 1.00 32.15 350 ASP A CA 1
ATOM 2666 C C . ASP A 1 362 ? 3.444 -36.114 -53.872 1.00 32.11 350 ASP A C 1
ATOM 2667 O O . ASP A 1 362 ? 4.628 -35.761 -53.740 1.00 31.26 350 ASP A O 1
ATOM 2672 N N . THR A 1 363 ? 2.877 -37.021 -53.091 1.00 33.52 351 THR A N 1
ATOM 2673 C CA . THR A 1 363 ? 3.631 -37.618 -51.977 1.00 35.34 351 THR A CA 1
ATOM 2674 C C . THR A 1 363 ? 4.811 -38.469 -52.429 1.00 36.51 351 THR A C 1
ATOM 2675 O O . THR A 1 363 ? 5.728 -38.694 -51.633 1.00 36.69 351 THR A O 1
ATOM 2679 N N . SER A 1 364 ? 4.803 -38.939 -53.684 1.00 37.73 352 SER A N 1
ATOM 2680 C CA . SER A 1 364 ? 6.002 -39.579 -54.271 1.00 39.56 352 SER A CA 1
ATOM 2681 C C . SER A 1 364 ? 7.220 -38.672 -54.206 1.00 38.63 352 SER A C 1
ATOM 2682 O O . SER A 1 364 ? 8.329 -39.147 -53.985 1.00 38.29 352 SER A O 1
ATOM 2685 N N . VAL A 1 365 ? 7.004 -37.371 -54.417 1.00 37.67 353 VAL A N 1
ATOM 2686 C CA . VAL A 1 365 ? 8.071 -36.365 -54.269 1.00 37.70 353 VAL A CA 1
ATOM 2687 C C . VAL A 1 365 ? 8.746 -36.370 -52.902 1.00 37.27 353 VAL A C 1
ATOM 2688 O O . VAL A 1 365 ? 9.954 -36.166 -52.815 1.00 36.25 353 VAL A O 1
ATOM 2692 N N . LEU A 1 366 ? 7.985 -36.595 -51.824 1.00 35.98 354 LEU A N 1
ATOM 2693 C CA . LEU A 1 366 ? 8.554 -36.627 -50.466 1.00 35.56 354 LEU A CA 1
ATOM 2694 C C . LEU A 1 366 ? 9.438 -37.796 -50.247 1.00 38.80 354 LEU A C 1
ATOM 2695 O O . LEU A 1 366 ? 10.440 -37.683 -49.555 1.00 39.91 354 LEU A O 1
ATOM 2700 N N . LYS A 1 367 ? 9.055 -38.945 -50.803 1.00 41.31 355 LYS A N 1
ATOM 2701 C CA . LYS A 1 367 ? 9.848 -40.142 -50.659 1.00 43.93 355 LYS A CA 1
ATOM 2702 C C . LYS A 1 367 ? 11.196 -39.934 -51.323 1.00 45.23 355 LYS A C 1
ATOM 2703 O O . LYS A 1 367 ? 12.216 -40.366 -50.800 1.00 47.03 355 LYS A O 1
ATOM 2709 N N . GLU A 1 368 ? 11.225 -39.247 -52.454 1.00 45.06 356 GLU A N 1
ATOM 2710 C CA . GLU A 1 368 ? 12.467 -39.178 -53.210 1.00 45.76 356 GLU A CA 1
ATOM 2711 C C . GLU A 1 368 ? 13.420 -38.053 -52.746 1.00 43.81 356 GLU A C 1
ATOM 2712 O O . GLU A 1 368 ? 14.595 -38.017 -53.137 1.00 43.63 356 GLU A O 1
ATOM 2718 N N . ARG A 1 369 ? 12.922 -37.131 -51.919 1.00 40.72 357 ARG A N 1
ATOM 2719 C CA . ARG A 1 369 ? 13.743 -36.043 -51.435 1.00 38.97 357 ARG A CA 1
ATOM 2720 C C . ARG A 1 369 ? 14.817 -36.578 -50.498 1.00 38.75 357 ARG A C 1
ATOM 2721 O O . ARG A 1 369 ? 14.538 -37.406 -49.643 1.00 38.23 357 ARG A O 1
ATOM 2729 N N . LYS A 1 370 ? 16.036 -36.086 -50.664 1.00 38.87 358 LYS A N 1
ATOM 2730 C CA . LYS A 1 370 ? 17.114 -36.393 -49.732 1.00 39.74 358 LYS A CA 1
ATOM 2731 C C . LYS A 1 370 ? 17.032 -35.466 -48.514 1.00 37.76 358 LYS A C 1
ATOM 2732 O O . LYS A 1 370 ? 17.346 -35.883 -47.432 1.00 38.27 358 LYS A O 1
ATOM 2738 N N . SER A 1 371 ? 16.603 -34.217 -48.703 1.00 35.50 359 SER A N 1
ATOM 2739 C CA . SER A 1 371 ? 16.484 -33.252 -47.610 1.00 33.57 359 SER A CA 1
ATOM 2740 C C . SER A 1 371 ? 15.207 -33.479 -46.766 1.00 30.75 359 SER A C 1
ATOM 2741 O O . SER A 1 371 ? 14.260 -34.073 -47.232 1.00 30.00 359 SER A O 1
ATOM 2744 N N . PRO A 1 372 ? 15.173 -32.948 -45.523 1.00 29.09 360 PRO A N 1
ATOM 2745 C CA . PRO A 1 372 ? 14.011 -33.220 -44.672 1.00 26.81 360 PRO A CA 1
ATOM 2746 C C . PRO A 1 372 ? 12.800 -32.366 -45.007 1.00 24.60 360 PRO A C 1
ATOM 2747 O O . PRO A 1 372 ? 12.905 -31.424 -45.782 1.00 24.46 360 PRO A O 1
ATOM 2751 N N . ALA A 1 373 ? 11.645 -32.709 -44.446 1.00 23.36 361 ALA A N 1
ATOM 2752 C CA . ALA A 1 373 ? 10.439 -31.917 -44.612 1.00 22.31 361 ALA A CA 1
ATOM 2753 C C . ALA A 1 373 ? 9.568 -32.028 -43.387 1.00 21.51 361 ALA A C 1
ATOM 2754 O O . ALA A 1 373 ? 9.517 -33.084 -42.735 1.00 22.34 361 ALA A O 1
ATOM 2756 N N . VAL A 1 374 ? 8.844 -30.956 -43.140 1.00 20.07 362 VAL A N 1
ATOM 2757 C CA . VAL A 1 374 ? 7.794 -30.885 -42.148 1.00 20.45 362 VAL A CA 1
ATOM 2758 C C . VAL A 1 374 ? 6.522 -30.544 -42.941 1.00 20.94 362 VAL A C 1
ATOM 2759 O O . VAL A 1 374 ? 6.507 -29.571 -43.759 1.00 20.94 362 VAL A O 1
ATOM 2763 N N . LEU A 1 375 ? 5.471 -31.334 -42.750 1.00 20.10 363 LEU A N 1
ATOM 2764 C CA . LEU A 1 375 ? 4.137 -30.982 -43.289 1.00 21.02 363 LEU A CA 1
ATOM 2765 C C . LEU A 1 375 ? 3.213 -30.579 -42.169 1.00 19.24 363 LEU A C 1
ATOM 2766 O O . LEU A 1 375 ? 3.198 -31.256 -41.123 1.00 19.23 363 LEU A O 1
ATOM 2771 N N . THR A 1 376 ? 2.431 -29.520 -42.397 1.00 18.95 364 THR A N 1
ATOM 2772 C CA . THR A 1 376 ? 1.536 -28.949 -41.369 1.00 18.59 364 THR A CA 1
ATOM 2773 C C . THR A 1 376 ? 0.058 -28.882 -41.778 1.00 19.08 364 THR A C 1
ATOM 2774 O O . THR A 1 376 ? -0.527 -27.809 -41.806 1.00 20.41 364 THR A O 1
ATOM 2778 N N . PRO A 1 377 ? -0.574 -30.030 -42.068 1.00 19.39 365 PRO A N 1
ATOM 2779 C CA . PRO A 1 377 ? -1.973 -30.032 -42.491 1.00 19.21 365 PRO A CA 1
ATOM 2780 C C . PRO A 1 377 ? -2.949 -29.884 -41.330 1.00 19.70 365 PRO A C 1
ATOM 2781 O O . PRO A 1 377 ? -2.642 -30.320 -40.229 1.00 18.59 365 PRO A O 1
ATOM 2785 N N . HIS A 1 378 ? -4.095 -29.233 -41.566 1.00 19.52 366 HIS A N 1
ATOM 2786 C CA . HIS A 1 378 ? -5.255 -29.452 -40.709 1.00 19.67 366 HIS A CA 1
ATOM 2787 C C . HIS A 1 378 ? -5.956 -30.750 -41.210 1.00 19.55 366 HIS A C 1
ATOM 2788 O O . HIS A 1 378 ? -5.550 -31.302 -42.248 1.00 21.76 366 HIS A O 1
ATOM 2795 N N . PRO A 1 379 ? -6.952 -31.288 -40.486 1.00 20.89 367 PRO A N 1
ATOM 2796 C CA . PRO A 1 379 ? -7.571 -32.568 -40.892 1.00 21.83 367 PRO A CA 1
ATOM 2797 C C . PRO A 1 379 ? -8.191 -32.583 -42.278 1.00 21.55 367 PRO A C 1
ATOM 2798 O O . PRO A 1 379 ? -8.235 -33.618 -42.909 1.00 22.24 367 PRO A O 1
ATOM 2802 N N . GLY A 1 380 ? -8.680 -31.444 -42.745 1.00 21.90 368 GLY A N 1
ATOM 2803 C CA . GLY A 1 380 ? -9.176 -31.379 -44.106 1.00 22.91 368 GLY A CA 1
ATOM 2804 C C . GLY A 1 380 ? -8.091 -31.622 -45.127 1.00 23.28 368 GLY A C 1
ATOM 2805 O O . GLY A 1 380 ? -8.277 -32.333 -46.136 1.00 22.80 368 GLY A O 1
ATOM 2806 N N . GLU A 1 381 ? -6.954 -31.002 -44.885 1.00 22.77 369 GLU A N 1
ATOM 2807 C CA . GLU A 1 381 ? -5.799 -31.154 -45.780 1.00 23.39 369 GLU A CA 1
ATOM 2808 C C . GLU A 1 381 ? -5.190 -32.559 -45.682 1.00 22.29 369 GLU A C 1
ATOM 2809 O O . GLU A 1 381 ? -4.802 -33.131 -46.702 1.00 22.22 369 GLU A O 1
ATOM 2815 N N . MET A 1 382 ? -5.120 -33.113 -44.482 1.00 21.21 370 MET A N 1
ATOM 2816 C CA . MET A 1 382 ? -4.629 -34.500 -44.271 1.00 21.71 370 MET A CA 1
ATOM 2817 C C . MET A 1 382 ? -5.566 -35.511 -44.967 1.00 22.53 370 MET A C 1
ATOM 2818 O O . MET A 1 382 ? -5.121 -36.453 -45.639 1.00 24.33 370 MET A O 1
ATOM 2823 N N . ALA A 1 383 ? -6.870 -35.320 -44.808 1.00 21.90 371 ALA A N 1
ATOM 2824 C CA . ALA A 1 383 ? -7.868 -36.155 -45.510 1.00 24.42 371 ALA A CA 1
ATOM 2825 C C . ALA A 1 383 ? -7.630 -36.225 -47.012 1.00 26.10 371 ALA A C 1
ATOM 2826 O O . ALA A 1 383 ? -7.707 -37.303 -47.625 1.00 26.91 371 ALA A O 1
ATOM 2828 N N . ARG A 1 384 ? -7.434 -35.050 -47.613 1.00 28.79 372 ARG A N 1
ATOM 2829 C CA . ARG A 1 384 ? -7.173 -34.947 -49.053 1.00 32.12 372 ARG A CA 1
ATOM 2830 C C . ARG A 1 384 ? -5.845 -35.576 -49.391 1.00 31.93 372 ARG A C 1
ATOM 2831 O O . ARG A 1 384 ? -5.726 -36.256 -50.379 1.00 32.47 372 ARG A O 1
ATOM 2839 N N . LEU A 1 385 ? -4.847 -35.371 -48.549 1.00 31.19 373 LEU A N 1
ATOM 2840 C CA . LEU A 1 385 ? -3.537 -35.912 -48.823 1.00 31.87 373 LEU A CA 1
ATOM 2841 C C . LEU A 1 385 ? -3.496 -37.487 -48.823 1.00 32.01 373 LEU A C 1
ATOM 2842 O O . LEU A 1 385 ? -2.756 -38.094 -49.601 1.00 33.25 373 LEU A O 1
ATOM 2847 N N . VAL A 1 386 ? -4.250 -38.159 -47.955 1.00 28.89 374 VAL A N 1
ATOM 2848 C CA . VAL A 1 386 ? -4.209 -39.639 -47.918 1.00 28.47 374 VAL A CA 1
ATOM 2849 C C . VAL A 1 386 ? -5.511 -40.242 -48.489 1.00 28.69 374 VAL A C 1
ATOM 2850 O O . VAL A 1 386 ? -5.737 -41.441 -48.411 1.00 28.61 374 VAL A O 1
ATOM 2854 N N . LYS A 1 387 ? -6.352 -39.403 -49.069 1.00 27.85 375 LYS A N 1
ATOM 2855 C CA . LYS A 1 387 ? -7.607 -39.863 -49.684 1.00 29.57 375 LYS A CA 1
ATOM 2856 C C . LYS A 1 387 ? -8.504 -40.638 -48.730 1.00 28.98 375 LYS A C 1
ATOM 2857 O O . LYS A 1 387 ? -9.022 -41.700 -49.076 1.00 29.23 375 LYS A O 1
ATOM 2863 N N . LYS A 1 388 ? -8.764 -40.021 -47.584 1.00 27.65 376 LYS A N 1
ATOM 2864 C CA . LYS A 1 388 ? -9.663 -40.534 -46.552 1.00 28.45 376 LYS A CA 1
ATOM 2865 C C . LYS A 1 388 ? -10.630 -39.426 -46.106 1.00 27.95 376 LYS A C 1
ATOM 2866 O O . LYS A 1 388 ? -10.513 -38.251 -46.532 1.00 26.48 376 LYS A O 1
ATOM 2872 N N . THR A 1 389 ? -11.566 -39.784 -45.238 1.00 26.25 377 THR A N 1
ATOM 2873 C CA . THR A 1 389 ? -12.505 -38.807 -44.748 1.00 26.37 377 THR A CA 1
ATOM 2874 C C . THR A 1 389 ? -11.836 -38.068 -43.593 1.00 24.98 377 THR A C 1
ATOM 2875 O O . THR A 1 389 ? -10.898 -38.592 -42.957 1.00 24.53 377 THR A O 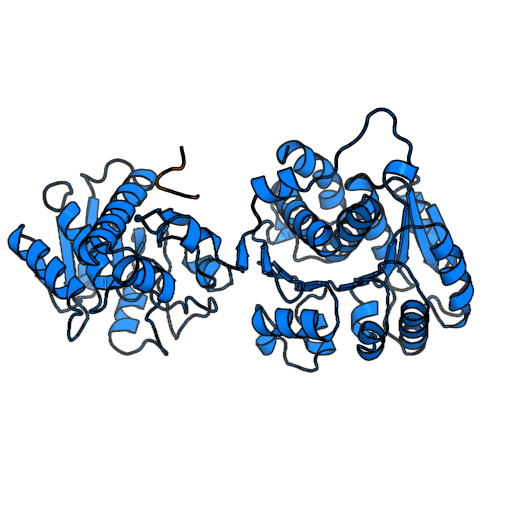1
ATOM 2879 N N . VAL A 1 390 ? -12.327 -36.869 -43.301 1.00 25.08 378 VAL A N 1
ATOM 2880 C CA . VAL A 1 390 ? -11.880 -36.093 -42.141 1.00 25.14 378 VAL A CA 1
ATOM 2881 C C . VAL A 1 390 ? -12.035 -36.880 -40.856 1.00 25.73 378 VAL A C 1
ATOM 2882 O O . VAL A 1 390 ? -11.175 -36.872 -40.016 1.00 25.50 378 VAL A O 1
ATOM 2886 N N . GLY A 1 391 ? -13.153 -37.571 -40.689 1.00 27.17 379 GLY A N 1
ATOM 2887 C CA . GLY A 1 391 ? -13.390 -38.347 -39.446 1.00 29.15 379 GLY A CA 1
ATOM 2888 C C . GLY A 1 391 ? -12.463 -39.546 -39.250 1.00 29.08 379 GLY A C 1
ATOM 2889 O O . GLY A 1 391 ? -12.160 -39.946 -38.125 1.00 29.82 379 GLY A O 1
ATOM 2890 N N . ASP A 1 392 ? -11.990 -40.099 -40.343 1.00 28.42 380 ASP A N 1
ATOM 2891 C CA . ASP A 1 392 ? -10.982 -41.147 -40.308 1.00 29.44 380 ASP A CA 1
ATOM 2892 C C . ASP A 1 392 ? -9.551 -40.631 -39.969 1.00 28.00 380 ASP A C 1
ATOM 2893 O O . ASP A 1 392 ? -8.744 -41.399 -39.469 1.00 29.39 380 ASP A O 1
ATOM 2898 N N . VAL A 1 393 ? -9.236 -39.377 -40.266 1.00 24.96 381 VAL A N 1
ATOM 2899 C CA . VAL A 1 393 ? -7.878 -38.847 -40.001 1.00 23.58 381 VAL A CA 1
ATOM 2900 C C . VAL A 1 393 ? -7.803 -38.012 -38.715 1.00 22.97 381 VAL A C 1
ATOM 2901 O O . VAL A 1 393 ? -6.728 -37.886 -38.109 1.00 21.57 381 VAL A O 1
ATOM 2905 N N . LYS A 1 394 ? -8.937 -37.460 -38.290 1.00 22.47 382 LYS A N 1
ATOM 2906 C CA . LYS A 1 394 ? -8.894 -36.548 -37.179 1.00 21.91 382 LYS A CA 1
ATOM 2907 C C . LYS A 1 394 ? -8.431 -37.262 -35.917 1.00 20.91 382 LYS A C 1
ATOM 2908 O O . LYS A 1 394 ? -8.987 -38.307 -35.563 1.00 20.81 382 LYS A O 1
ATOM 2914 N N . TYR A 1 395 ? -7.429 -36.693 -35.248 1.00 19.65 383 TYR A N 1
ATOM 2915 C CA . TYR A 1 395 ? -6.818 -37.313 -34.016 1.00 20.66 383 TYR A CA 1
ATOM 2916 C C . TYR A 1 395 ? -6.353 -38.757 -34.227 1.00 21.35 383 TYR A C 1
ATOM 2917 O O . TYR A 1 395 ? -6.155 -39.497 -33.253 1.00 22.10 383 TYR A O 1
ATOM 2926 N N . ASN A 1 396 ? -6.164 -39.160 -35.493 1.00 22.15 384 ASN A N 1
ATOM 2927 C CA . ASN A 1 396 ? -5.681 -40.486 -35.795 1.00 22.79 384 ASN A CA 1
ATOM 2928 C C . ASN A 1 396 ? -4.143 -40.524 -35.731 1.00 23.16 384 ASN A C 1
ATOM 2929 O O . ASN A 1 396 ? -3.433 -40.407 -36.737 1.00 22.07 384 ASN A O 1
ATOM 2934 N N . TYR A 1 397 ? -3.612 -40.674 -34.521 1.00 22.84 385 TYR A N 1
ATOM 2935 C CA . TYR A 1 397 ? -2.158 -40.513 -34.352 1.00 23.11 385 TYR A CA 1
ATOM 2936 C C . TYR A 1 397 ? -1.437 -41.698 -34.980 1.00 24.02 385 TYR A C 1
ATOM 2937 O O . TYR A 1 397 ? -0.320 -41.529 -35.423 1.00 24.53 385 TYR A O 1
ATOM 2946 N N . GLU A 1 398 ? -2.060 -42.882 -35.029 1.00 25.14 386 GLU A N 1
ATOM 2947 C CA . GLU A 1 398 ? -1.412 -44.071 -35.673 1.00 27.58 386 GLU A CA 1
ATOM 2948 C C . GLU A 1 398 ? -1.240 -43.861 -37.171 1.00 27.27 386 GLU A C 1
ATOM 2949 O O . GLU A 1 398 ? -0.187 -44.145 -37.710 1.00 26.40 386 GLU A O 1
ATOM 2955 N N . LEU A 1 399 ? -2.248 -43.272 -37.801 1.00 26.94 387 LEU A N 1
ATOM 2956 C CA . LEU A 1 399 ? -2.159 -42.897 -39.212 1.00 26.35 387 LEU A CA 1
ATOM 2957 C C . LEU A 1 399 ? -1.102 -41.852 -39.421 1.00 25.30 387 LEU A C 1
ATOM 2958 O O . LEU A 1 399 ? -0.346 -41.948 -40.377 1.00 24.72 387 LEU A O 1
ATOM 2963 N N . ALA A 1 400 ? -1.012 -40.867 -38.529 1.00 23.82 388 ALA A N 1
ATOM 2964 C CA . ALA A 1 400 ? -0.005 -39.830 -38.668 1.00 23.38 388 ALA A CA 1
ATOM 2965 C C . ALA A 1 400 ? 1.410 -40.412 -38.577 1.00 23.60 388 ALA A C 1
ATOM 2966 O O . ALA A 1 400 ? 2.279 -40.101 -39.386 1.00 23.83 388 ALA A O 1
ATOM 2968 N N . GLU A 1 401 ? 1.621 -41.276 -37.591 1.00 24.35 389 GLU A N 1
ATOM 2969 C CA . GLU A 1 401 ? 2.883 -41.991 -37.428 1.00 24.97 389 GLU A CA 1
ATOM 2970 C C . GLU A 1 401 ? 3.252 -42.803 -38.674 1.00 25.72 389 GLU A C 1
ATOM 2971 O O . GLU A 1 401 ? 4.388 -42.738 -39.110 1.00 24.99 389 GLU A O 1
ATOM 2977 N N . GLU A 1 402 ? 2.297 -43.548 -39.226 1.00 27.11 390 GLU A N 1
ATOM 2978 C CA . GLU A 1 402 ? 2.525 -44.364 -40.454 1.00 28.36 390 GLU A CA 1
ATOM 2979 C C . GLU A 1 402 ? 2.912 -43.467 -41.642 1.00 27.81 390 GLU A C 1
ATOM 2980 O O . GLU A 1 402 ? 3.848 -43.774 -42.404 1.00 26.65 390 GLU A O 1
ATOM 2986 N N . PHE A 1 403 ? 2.195 -42.363 -41.802 1.00 25.86 391 PHE A N 1
ATOM 2987 C CA . PHE A 1 403 ? 2.492 -41.415 -42.870 1.00 26.16 391 PHE A CA 1
ATOM 2988 C C . PHE A 1 403 ? 3.918 -40.834 -42.745 1.00 26.85 391 PHE A C 1
ATOM 2989 O O . PHE A 1 403 ? 4.659 -40.753 -43.734 1.00 25.51 391 PHE A O 1
ATOM 2997 N N . ALA A 1 404 ? 4.265 -40.380 -41.533 1.00 25.89 392 ALA A N 1
ATOM 2998 C CA . ALA A 1 404 ? 5.570 -39.780 -41.271 1.00 26.21 392 ALA A CA 1
ATOM 2999 C C . ALA A 1 404 ? 6.682 -40.779 -41.542 1.00 27.77 392 ALA A C 1
ATOM 3000 O O . ALA A 1 404 ? 7.636 -40.462 -42.241 1.00 27.74 392 ALA A O 1
ATOM 3002 N N . LYS A 1 405 ? 6.518 -41.996 -41.047 1.00 29.36 393 LYS A N 1
ATOM 3003 C CA . LYS A 1 405 ? 7.503 -43.058 -41.256 1.00 31.72 393 LYS A CA 1
ATOM 3004 C C . LYS A 1 405 ? 7.643 -43.414 -42.751 1.00 31.84 393 LYS A C 1
ATOM 3005 O O . LYS A 1 405 ? 8.736 -43.501 -43.241 1.00 31.70 393 LYS A O 1
ATOM 3011 N N . GLU A 1 406 ? 6.541 -43.608 -43.456 1.00 32.97 394 GLU A N 1
ATOM 3012 C CA . GLU A 1 406 ? 6.572 -43.969 -44.875 1.00 34.93 394 GLU A CA 1
ATOM 3013 C C . GLU A 1 406 ? 7.161 -42.876 -45.766 1.00 33.87 394 GLU A C 1
ATOM 3014 O O . GLU A 1 406 ? 7.801 -43.165 -46.805 1.00 33.34 394 GLU A O 1
ATOM 3020 N N . ASN A 1 407 ? 6.943 -41.626 -45.395 1.00 31.84 395 ASN A N 1
ATOM 3021 C CA . ASN A 1 407 ? 7.363 -40.525 -46.243 1.00 32.18 395 ASN A CA 1
ATOM 3022 C C . ASN A 1 407 ? 8.606 -39.817 -45.737 1.00 31.55 395 ASN A C 1
ATOM 3023 O O . ASN A 1 407 ? 9.002 -38.817 -46.320 1.00 32.41 395 ASN A O 1
ATOM 3028 N N . ASP A 1 408 ? 9.207 -40.342 -44.680 1.00 31.86 396 ASP A N 1
ATOM 3029 C CA A ASP A 1 408 ? 10.423 -39.760 -44.101 0.50 32.19 396 ASP A CA 1
ATOM 3030 C CA B ASP A 1 408 ? 10.407 -39.782 -44.030 0.50 32.39 396 ASP A CA 1
ATOM 3031 C C . ASP A 1 408 ? 10.283 -38.281 -43.742 1.00 31.31 396 ASP A C 1
ATOM 3032 O O . ASP A 1 408 ? 11.179 -37.514 -43.992 1.00 31.69 396 ASP A O 1
ATOM 3041 N N . CYS A 1 409 ? 9.168 -37.885 -43.148 1.00 29.79 397 CYS A N 1
ATOM 3042 C CA . CYS A 1 409 ? 8.956 -36.482 -42.819 1.00 28.20 397 CYS A CA 1
ATOM 3043 C C . CYS A 1 409 ? 8.512 -36.348 -41.370 1.00 27.11 397 CYS A C 1
ATOM 3044 O O . CYS A 1 409 ? 8.406 -37.338 -40.662 1.00 27.25 397 CYS A O 1
ATOM 3047 N N . VAL A 1 410 ? 8.344 -35.109 -40.906 1.00 26.21 398 VAL A N 1
ATOM 3048 C CA . VAL A 1 410 ? 7.656 -34.806 -39.674 1.00 23.87 398 VAL A CA 1
ATOM 3049 C C . VAL A 1 410 ? 6.270 -34.352 -40.102 1.00 23.28 398 VAL A C 1
ATOM 3050 O O . VAL A 1 410 ? 6.131 -33.493 -40.994 1.00 22.14 398 VAL A O 1
ATOM 3054 N N . LEU A 1 411 ? 5.255 -34.902 -39.458 1.00 21.74 399 LEU A N 1
ATOM 3055 C CA . LEU A 1 411 ? 3.897 -34.509 -39.700 1.00 21.94 399 LEU A CA 1
ATOM 3056 C C . LEU A 1 411 ? 3.375 -33.774 -38.480 1.00 20.96 399 LEU A C 1
ATOM 3057 O O . LEU A 1 411 ? 3.530 -34.242 -37.348 1.00 21.17 399 LEU A O 1
ATOM 3062 N N . VAL A 1 412 ? 2.809 -32.587 -38.710 1.00 19.93 400 VAL A N 1
ATOM 3063 C CA . VAL A 1 412 ? 2.207 -31.784 -37.672 1.00 19.25 400 VAL A CA 1
ATOM 3064 C C . VAL A 1 412 ? 0.737 -31.706 -38.030 1.00 19.64 400 VAL A C 1
ATOM 3065 O O . VAL A 1 412 ? 0.379 -30.936 -38.904 1.00 19.56 400 VAL A O 1
ATOM 3069 N N . LEU A 1 413 ? -0.088 -32.518 -37.398 1.00 19.04 401 LEU A N 1
ATOM 3070 C CA . LEU A 1 413 ? -1.534 -32.578 -37.709 1.00 19.26 401 LEU A CA 1
ATOM 3071 C C . LEU A 1 413 ? -2.223 -31.643 -36.737 1.00 18.89 401 LEU A C 1
ATOM 3072 O O . LEU A 1 413 ? -2.365 -31.951 -35.555 1.00 19.16 401 LEU A O 1
ATOM 3077 N N . LYS A 1 414 ? -2.609 -30.485 -37.238 1.00 19.20 402 LYS A N 1
ATOM 3078 C CA . LYS A 1 414 ? -3.185 -29.414 -36.411 1.00 19.45 402 LYS A CA 1
ATOM 3079 C C . LYS A 1 414 ? -4.637 -29.715 -35.957 1.00 20.49 402 LYS A C 1
ATOM 3080 O O . LYS A 1 414 ? -5.432 -30.197 -36.743 1.00 23.98 402 LYS A O 1
ATOM 3086 N N . SER A 1 415 ? -4.976 -29.405 -34.716 1.00 19.31 403 SER A N 1
ATOM 3087 C CA . SER A 1 415 ? -6.342 -29.415 -34.195 1.00 19.07 403 SER A CA 1
ATOM 3088 C C . SER A 1 415 ? -6.201 -28.824 -32.800 1.00 18.50 403 SER A C 1
ATOM 3089 O O . SER A 1 415 ? -5.080 -28.417 -32.369 1.00 17.64 403 SER A O 1
ATOM 3092 N N . ALA A 1 416 ? -7.288 -28.849 -32.032 1.00 19.81 404 ALA A N 1
ATOM 3093 C CA . ALA A 1 416 ? -7.220 -28.267 -30.688 1.00 20.65 404 ALA A CA 1
ATOM 3094 C C . ALA A 1 416 ? -6.128 -28.933 -29.870 1.00 20.46 404 ALA A C 1
ATOM 3095 O O . ALA A 1 416 ? -5.460 -28.278 -29.097 1.00 20.94 404 ALA A O 1
ATOM 3097 N N . THR A 1 417 ? -5.945 -30.239 -30.062 1.00 20.20 405 THR A N 1
ATOM 3098 C CA . THR A 1 417 ? -4.749 -30.936 -29.649 1.00 18.57 405 THR A CA 1
ATOM 3099 C C . THR A 1 417 ? -3.997 -31.256 -30.921 1.00 19.46 405 THR A C 1
ATOM 3100 O O . THR A 1 417 ? -4.554 -31.894 -31.830 1.00 19.13 405 THR A O 1
ATOM 3104 N N . THR A 1 418 ? -2.761 -30.761 -31.011 1.00 18.32 406 THR A N 1
ATOM 3105 C CA . THR A 1 418 ? -1.950 -30.979 -32.187 1.00 18.09 406 THR A CA 1
ATOM 3106 C C . THR A 1 418 ? -1.066 -32.175 -31.985 1.00 18.95 406 THR A C 1
ATOM 3107 O O . THR A 1 418 ? -0.504 -32.365 -30.910 1.00 17.98 406 THR A O 1
ATOM 3111 N N . ILE A 1 419 ? -0.970 -32.998 -33.023 1.00 19.27 407 ILE A N 1
ATOM 3112 C CA . ILE A 1 419 ? -0.102 -34.168 -33.022 1.00 19.62 407 ILE A CA 1
ATOM 3113 C C . ILE A 1 419 ? 1.167 -33.923 -33.864 1.00 19.55 407 ILE A C 1
ATOM 3114 O O . ILE A 1 419 ? 1.067 -33.495 -35.018 1.00 18.96 407 ILE A O 1
ATOM 3119 N N . VAL A 1 420 ? 2.339 -34.163 -33.283 1.00 19.75 408 VAL A N 1
ATOM 3120 C CA . VAL A 1 420 ? 3.620 -33.939 -33.967 1.00 18.81 408 VAL A CA 1
ATOM 3121 C C . VAL A 1 420 ? 4.327 -35.263 -33.929 1.00 20.99 408 VAL A C 1
ATOM 3122 O O . VAL A 1 420 ? 4.536 -35.847 -32.842 1.00 21.65 408 VAL A O 1
ATOM 3126 N N . THR A 1 421 ? 4.724 -35.764 -35.087 1.00 21.96 409 THR A N 1
ATOM 3127 C CA . THR A 1 421 ? 5.341 -37.090 -35.136 1.00 23.52 409 THR A CA 1
ATOM 3128 C C . THR A 1 421 ? 6.334 -37.217 -36.273 1.00 22.95 409 THR A C 1
ATOM 3129 O O . THR A 1 421 ? 6.127 -36.646 -37.324 1.00 23.93 409 THR A O 1
ATOM 3133 N N . ASP A 1 422 ? 7.411 -37.942 -36.036 1.00 24.94 410 ASP A N 1
ATOM 3134 C CA . ASP A 1 422 ? 8.345 -38.374 -37.093 1.00 26.46 410 ASP A CA 1
ATOM 3135 C C . ASP A 1 422 ? 8.212 -39.872 -37.383 1.00 28.76 410 ASP A C 1
ATOM 3136 O O . ASP A 1 422 ? 9.052 -40.438 -38.122 1.00 28.47 410 ASP A O 1
ATOM 3141 N N . GLY A 1 423 ? 7.185 -40.528 -36.819 1.00 28.65 411 GLY A N 1
ATOM 3142 C CA . GLY A 1 423 ? 7.009 -41.982 -37.010 1.00 31.54 411 GLY A CA 1
ATOM 3143 C C . GLY A 1 423 ? 7.661 -42.828 -35.898 1.00 33.40 411 GLY A C 1
ATOM 3144 O O . GLY A 1 423 ? 7.366 -43.995 -35.766 1.00 34.00 411 GLY A O 1
ATOM 3145 N N . GLU A 1 424 ? 8.555 -42.242 -35.104 1.00 34.15 412 GLU A N 1
ATOM 3146 C CA . GLU A 1 424 ? 9.182 -42.980 -33.992 1.00 36.77 412 GLU A CA 1
ATOM 3147 C C . GLU A 1 424 ? 8.783 -42.367 -32.660 1.00 35.66 412 GLU A C 1
ATOM 3148 O O . GLU A 1 424 ? 8.510 -43.094 -31.713 1.00 35.56 412 GLU A O 1
ATOM 3154 N N . LYS A 1 425 ? 8.768 -41.028 -32.603 1.00 33.53 413 LYS A N 1
ATOM 3155 C CA . LYS A 1 425 ? 8.363 -40.240 -31.436 1.00 33.57 413 LYS A CA 1
ATOM 3156 C C . LYS A 1 425 ? 7.095 -39.464 -31.828 1.00 31.07 413 LYS A C 1
ATOM 3157 O O . LYS A 1 425 ? 7.020 -38.937 -32.929 1.00 28.94 413 LYS A O 1
ATOM 3163 N N . THR A 1 426 ? 6.103 -39.439 -30.944 1.00 29.43 414 THR A N 1
ATOM 3164 C CA . THR A 1 426 ? 4.872 -38.648 -31.153 1.00 28.27 414 THR A CA 1
ATOM 3165 C C . THR A 1 426 ? 4.658 -37.771 -29.937 1.00 26.73 414 THR A C 1
ATOM 3166 O O . THR A 1 426 ? 4.749 -38.252 -28.808 1.00 26.43 414 THR A O 1
ATOM 3170 N N . LEU A 1 427 ? 4.384 -36.490 -30.178 1.00 24.27 415 LEU A N 1
ATOM 3171 C CA . LEU A 1 427 ? 4.183 -35.522 -29.119 1.00 22.94 415 LEU A CA 1
ATOM 3172 C C . LEU A 1 427 ? 2.791 -34.882 -29.296 1.00 22.09 415 LEU A C 1
ATOM 3173 O O . LEU A 1 427 ? 2.309 -34.670 -30.426 1.00 21.59 415 LEU A O 1
ATOM 3178 N N . PHE A 1 428 ? 2.139 -34.614 -28.179 1.00 20.98 416 PHE A N 1
ATOM 3179 C CA . PHE A 1 428 ? 0.826 -33.996 -28.181 1.00 20.83 416 PHE A CA 1
ATOM 3180 C C . PHE A 1 428 ? 0.926 -32.614 -27.592 1.00 20.21 416 PHE A C 1
ATOM 3181 O O . PHE A 1 428 ? 1.450 -32.440 -26.472 1.00 19.46 416 PHE A O 1
ATOM 3189 N N . ASN A 1 429 ? 0.402 -31.621 -28.326 1.00 19.33 417 ASN A N 1
ATOM 3190 C CA . ASN A 1 429 ? 0.354 -30.255 -27.827 1.00 18.69 417 ASN A CA 1
ATOM 3191 C C . ASN A 1 429 ? -1.044 -29.893 -27.336 1.00 18.83 417 ASN A C 1
ATOM 3192 O O . ASN A 1 429 ? -2.021 -30.095 -28.080 1.00 19.79 417 ASN A O 1
ATOM 3197 N N . ILE A 1 430 ? -1.139 -29.360 -26.113 1.00 19.39 418 ILE A N 1
ATOM 3198 C CA . ILE A 1 430 ? -2.414 -28.939 -25.557 1.00 21.45 418 ILE A CA 1
ATOM 3199 C C . ILE A 1 430 ? -2.491 -27.429 -25.221 1.00 22.56 418 ILE A C 1
ATOM 3200 O O . ILE A 1 430 ? -3.456 -27.000 -24.608 1.00 24.34 418 ILE A O 1
ATOM 3205 N N . THR A 1 431 ? -1.511 -26.633 -25.623 1.00 20.84 419 THR A N 1
ATOM 3206 C CA . THR A 1 431 ? -1.638 -25.173 -25.472 1.00 21.37 419 THR A CA 1
ATOM 3207 C C . THR A 1 431 ? -2.552 -24.607 -26.546 1.00 20.57 419 THR A C 1
ATOM 3208 O O . THR A 1 431 ? -2.745 -25.209 -27.604 1.00 21.77 419 THR A O 1
ATOM 3212 N N . GLY A 1 432 ? -3.075 -23.420 -26.305 1.00 20.42 420 GLY A N 1
ATOM 3213 C CA . GLY A 1 432 ? -3.929 -22.743 -27.288 1.00 19.82 420 GLY A CA 1
ATOM 3214 C C . GLY A 1 432 ? -5.374 -22.556 -26.824 1.00 21.87 420 GLY A C 1
ATOM 3215 O O . GLY A 1 432 ? -5.771 -22.934 -25.710 1.00 22.12 420 GLY A O 1
ATOM 3216 N N . ASN A 1 433 ? -6.154 -21.909 -27.664 1.00 20.92 421 ASN A N 1
ATOM 3217 C CA . ASN A 1 433 ? -7.567 -21.722 -27.387 1.00 20.89 421 ASN A CA 1
ATOM 3218 C C . ASN A 1 433 ? -8.269 -21.493 -28.735 1.00 21.27 421 ASN A C 1
ATOM 3219 O O . ASN A 1 433 ? -7.609 -21.590 -29.820 1.00 19.61 421 ASN A O 1
ATOM 3224 N N . THR A 1 434 ? -9.562 -21.171 -28.671 1.00 21.07 422 THR A N 1
ATOM 3225 C CA . THR A 1 434 ? -10.376 -21.082 -29.877 1.00 21.82 422 THR A CA 1
ATOM 3226 C C . THR A 1 434 ? -10.076 -19.831 -30.698 1.00 22.30 422 THR A C 1
ATOM 3227 O O . THR A 1 434 ? -10.526 -19.750 -31.820 1.00 21.82 422 THR A O 1
ATOM 3231 N N . GLY A 1 435 ? -9.267 -18.890 -30.169 1.00 20.79 423 GLY A N 1
ATOM 3232 C CA . GLY A 1 435 ? -8.875 -17.774 -30.968 1.00 21.18 423 GLY A CA 1
ATOM 3233 C C . GLY A 1 435 ? -8.044 -18.200 -32.169 1.00 20.70 423 GLY A C 1
ATOM 3234 O O . GLY A 1 435 ? -7.941 -17.451 -33.143 1.00 21.24 423 GLY A O 1
ATOM 3235 N N . LEU A 1 436 ? -7.430 -19.382 -32.092 1.00 19.38 424 LEU A N 1
ATOM 3236 C CA . LEU A 1 436 ? -6.625 -19.912 -33.181 1.00 20.00 424 LEU A CA 1
ATOM 3237 C C . LEU A 1 436 ? -7.465 -20.546 -34.282 1.00 21.48 424 LEU A C 1
ATOM 3238 O O . LEU A 1 436 ? -6.944 -20.841 -35.381 1.00 21.47 424 LEU A O 1
ATOM 3243 N N . SER A 1 437 ? -8.744 -20.800 -34.010 1.00 20.34 425 SER A N 1
ATOM 3244 C CA . SER A 1 437 ? -9.675 -21.242 -35.044 1.00 22.12 425 SER A CA 1
ATOM 3245 C C . SER A 1 437 ? -10.147 -20.080 -35.958 1.00 22.05 425 SER A C 1
ATOM 3246 O O . SER A 1 437 ? -11.328 -19.681 -35.947 1.00 23.10 425 SER A O 1
ATOM 3249 N N . LYS A 1 438 ? -9.220 -19.528 -36.721 1.00 22.18 426 LYS A N 1
ATOM 3250 C CA . LYS A 1 438 ? -9.453 -18.326 -37.494 1.00 23.11 426 LYS A CA 1
ATOM 3251 C C . LYS A 1 438 ? -8.341 -18.175 -38.537 1.00 24.20 426 LYS A C 1
ATOM 3252 O O . LYS A 1 438 ? -7.174 -18.473 -38.271 1.00 23.78 426 LYS A O 1
ATOM 3258 N N . GLY A 1 439 ? -8.708 -17.712 -39.726 1.00 22.58 427 GLY A N 1
ATOM 3259 C CA . GLY A 1 439 ? -7.755 -17.647 -40.834 1.00 23.48 427 GLY A CA 1
ATOM 3260 C C . GLY A 1 439 ? -6.510 -16.864 -40.447 1.00 21.70 427 GLY A C 1
ATOM 3261 O O . GLY A 1 439 ? -6.588 -15.824 -39.777 1.00 22.85 427 GLY A O 1
ATOM 3262 N N . GLY A 1 440 ? -5.372 -17.368 -40.842 1.00 21.27 428 GLY A N 1
ATOM 3263 C CA . GLY A 1 440 ? -4.100 -16.659 -40.634 1.00 21.58 428 GLY A CA 1
ATOM 3264 C C . GLY A 1 440 ? -3.276 -17.340 -39.555 1.00 20.75 428 GLY A C 1
ATOM 3265 O O . GLY A 1 440 ? -2.050 -17.233 -39.541 1.00 20.98 428 GLY A O 1
ATOM 3266 N N . SER A 1 441 ? -3.927 -18.080 -38.669 1.00 21.97 429 SER A N 1
ATOM 3267 C CA . SER A 1 441 ? -3.218 -18.733 -37.530 1.00 23.59 429 SER A CA 1
ATOM 3268 C C . SER A 1 441 ? -2.180 -19.749 -37.984 1.00 22.29 429 SER A C 1
ATOM 3269 O O . SER A 1 441 ? -1.057 -19.792 -37.470 1.00 20.65 429 SER A O 1
ATOM 3272 N N . GLY A 1 442 ? -2.544 -20.544 -38.979 1.00 20.38 430 GLY A N 1
ATOM 3273 C CA . GLY A 1 442 ? -1.672 -21.564 -39.514 1.00 20.67 430 GLY A CA 1
ATOM 3274 C C . GLY A 1 442 ? -0.478 -21.010 -40.258 1.00 21.04 430 GLY A C 1
ATOM 3275 O O . GLY A 1 442 ? 0.615 -21.602 -40.215 1.00 20.50 430 GLY A O 1
ATOM 3276 N N . ASP A 1 443 ? -0.679 -19.865 -40.914 1.00 20.27 431 ASP A N 1
ATOM 3277 C CA . ASP A 1 443 ? 0.359 -19.192 -41.662 1.00 20.39 431 ASP A CA 1
ATOM 3278 C C . ASP A 1 443 ? 1.483 -18.759 -40.704 1.00 20.03 431 ASP A C 1
ATOM 3279 O O . ASP A 1 443 ? 2.667 -18.913 -40.986 1.00 18.53 431 ASP A O 1
ATOM 3284 N N . VAL A 1 444 ? 1.087 -18.230 -39.548 1.00 19.18 432 VAL A N 1
ATOM 3285 C CA . VAL A 1 444 ? 2.065 -17.881 -38.507 1.00 17.77 432 VAL A CA 1
ATOM 3286 C C . VAL A 1 444 ? 2.877 -19.107 -38.058 1.00 16.55 432 VAL A C 1
ATOM 3287 O O . VAL A 1 444 ? 4.110 -19.036 -37.932 1.00 18.14 432 VAL A O 1
ATOM 3291 N N . LEU A 1 445 ? 2.192 -20.212 -37.779 1.00 16.02 433 LEU A N 1
ATOM 3292 C CA . LEU A 1 445 ? 2.851 -21.411 -37.270 1.00 16.15 433 LEU A CA 1
ATOM 3293 C C . LEU A 1 445 ? 3.882 -21.893 -38.301 1.00 16.51 433 LEU A C 1
ATOM 3294 O O . LEU A 1 445 ? 4.975 -22.285 -37.953 1.00 16.06 433 LEU A O 1
ATOM 3299 N N . THR A 1 446 ? 3.532 -21.837 -39.585 1.00 16.79 434 THR A N 1
ATOM 3300 C CA . THR A 1 446 ? 4.467 -22.263 -40.647 1.00 17.44 434 THR A CA 1
ATOM 3301 C C . THR A 1 446 ? 5.847 -21.509 -40.637 1.00 18.10 434 THR A C 1
ATOM 3302 O O . THR A 1 446 ? 6.949 -22.110 -40.779 1.00 17.22 434 THR A O 1
ATOM 3306 N N . GLY A 1 447 ? 5.754 -20.187 -40.444 1.00 17.98 435 GLY A N 1
ATOM 3307 C CA . GLY A 1 447 ? 6.909 -19.373 -40.326 1.00 17.72 435 GLY A CA 1
ATOM 3308 C C . GLY A 1 447 ? 7.680 -19.657 -39.055 1.00 17.23 435 GLY A C 1
ATOM 3309 O O . GLY A 1 447 ? 8.901 -19.682 -39.082 1.00 18.42 435 GLY A O 1
ATOM 3310 N N . MET A 1 448 ? 6.988 -19.892 -37.932 1.00 15.90 436 MET A N 1
ATOM 3311 C CA . MET A 1 448 ? 7.685 -20.250 -36.687 1.00 15.66 436 MET A CA 1
ATOM 3312 C C . MET A 1 448 ? 8.543 -21.535 -36.873 1.00 15.61 436 MET A C 1
ATOM 3313 O O . MET A 1 448 ? 9.687 -21.579 -36.471 1.00 15.44 436 MET A O 1
ATOM 3318 N N . ILE A 1 449 ? 7.956 -22.565 -37.470 1.00 16.20 437 ILE A N 1
ATOM 3319 C CA . ILE A 1 449 ? 8.651 -23.827 -37.684 1.00 16.70 437 ILE A CA 1
ATOM 3320 C C . ILE A 1 449 ? 9.896 -23.629 -38.552 1.00 17.54 437 ILE A C 1
ATOM 3321 O O . ILE A 1 449 ? 10.988 -24.096 -38.187 1.00 17.11 437 ILE A O 1
ATOM 3326 N N . ALA A 1 450 ? 9.741 -22.938 -39.690 1.00 18.01 438 ALA A N 1
ATOM 3327 C CA . ALA A 1 450 ? 10.881 -22.700 -40.594 1.00 18.30 438 ALA A CA 1
ATOM 3328 C C . ALA A 1 450 ? 11.952 -21.921 -39.871 1.00 18.73 438 ALA A C 1
ATOM 3329 O O . ALA A 1 450 ? 13.152 -22.202 -40.033 1.00 19.53 438 ALA A O 1
ATOM 3331 N N . GLY A 1 451 ? 11.534 -20.938 -39.067 1.00 18.54 439 GLY A N 1
ATOM 3332 C CA . GLY A 1 451 ? 12.493 -20.127 -38.340 1.00 18.24 439 GLY A CA 1
ATOM 3333 C C . GLY A 1 451 ? 13.325 -20.951 -37.344 1.00 18.39 439 GLY A C 1
ATOM 3334 O O . GLY A 1 451 ? 14.527 -20.777 -37.232 1.00 18.10 439 GLY A O 1
ATOM 3335 N N . PHE A 1 452 ? 12.683 -21.838 -36.599 1.00 17.49 440 PHE A N 1
ATOM 3336 C CA . PHE A 1 452 ? 13.404 -22.647 -35.646 1.00 17.98 440 PHE A CA 1
ATOM 3337 C C . PHE A 1 452 ? 14.312 -23.651 -36.340 1.00 18.96 440 PHE A C 1
ATOM 3338 O O . PHE A 1 452 ? 15.432 -23.942 -35.867 1.00 20.05 440 PHE A O 1
ATOM 3346 N N . ILE A 1 453 ? 13.861 -24.193 -37.462 1.00 19.45 441 ILE A N 1
ATOM 3347 C CA . ILE A 1 453 ? 14.777 -24.999 -38.255 1.00 20.68 441 ILE A CA 1
ATOM 3348 C C . ILE A 1 453 ? 16.014 -24.207 -38.718 1.00 19.99 441 ILE A C 1
ATOM 3349 O O . ILE A 1 453 ? 17.148 -24.664 -38.617 1.00 20.00 441 ILE A O 1
ATOM 3354 N N . ALA A 1 454 ? 15.807 -23.011 -39.219 1.00 19.22 442 ALA A N 1
ATOM 3355 C CA . ALA A 1 454 ? 16.915 -22.207 -39.662 1.00 19.60 442 ALA A CA 1
ATOM 3356 C C . ALA A 1 454 ? 17.899 -21.898 -38.507 1.00 20.13 442 ALA A C 1
ATOM 3357 O O . ALA A 1 454 ? 19.115 -21.728 -38.754 1.00 19.88 442 ALA A O 1
ATOM 3359 N N . GLN A 1 455 ? 17.375 -21.837 -37.280 1.00 19.79 443 GLN A N 1
ATOM 3360 C CA . GLN A 1 455 ? 18.194 -21.614 -36.100 1.00 21.41 443 GLN A CA 1
ATOM 3361 C C . GLN A 1 455 ? 18.956 -22.837 -35.591 1.00 22.73 443 GLN A C 1
ATOM 3362 O O . GLN A 1 455 ? 19.798 -22.710 -34.722 1.00 25.58 443 GLN A O 1
ATOM 3368 N N . GLY A 1 456 ? 18.752 -23.989 -36.212 1.00 22.18 444 GLY A N 1
ATOM 3369 C CA . GLY A 1 456 ? 19.516 -25.146 -35.914 1.00 23.69 444 GLY A CA 1
ATOM 3370 C C . GLY A 1 456 ? 18.726 -26.264 -35.261 1.00 23.18 444 GLY A C 1
ATOM 3371 O O . GLY A 1 456 ? 19.297 -27.284 -35.016 1.00 23.58 444 GLY A O 1
ATOM 3372 N N . LEU A 1 457 ? 17.425 -26.105 -35.010 1.00 22.05 445 LEU A N 1
ATOM 3373 C CA . LEU A 1 457 ? 16.683 -27.179 -34.395 1.00 22.44 445 LEU A CA 1
ATOM 3374 C C . LEU A 1 457 ? 16.358 -28.198 -35.514 1.00 22.98 445 LEU A C 1
ATOM 3375 O O . LEU A 1 457 ? 16.154 -27.824 -36.650 1.00 21.43 445 LEU A O 1
ATOM 3380 N N . SER A 1 458 ? 16.296 -29.475 -35.139 1.00 23.72 446 SER A N 1
ATOM 3381 C CA . SER A 1 458 ? 15.865 -30.520 -36.058 1.00 24.92 446 SER A CA 1
ATOM 3382 C C . SER A 1 458 ? 14.398 -30.243 -36.419 1.00 24.66 446 SER A C 1
ATOM 3383 O O . SER A 1 458 ? 13.684 -29.539 -35.693 1.00 22.50 446 SER A O 1
ATOM 3386 N N . PRO A 1 459 ? 13.948 -30.763 -37.567 1.00 24.88 447 PRO A N 1
ATOM 3387 C CA . PRO A 1 459 ? 12.519 -30.602 -37.934 1.00 23.77 447 PRO A CA 1
ATOM 3388 C C . PRO A 1 459 ? 11.549 -31.018 -36.800 1.00 23.49 447 PRO A C 1
ATOM 3389 O O . PRO A 1 459 ? 10.571 -30.302 -36.520 1.00 20.32 447 PRO A O 1
ATOM 3393 N N . LEU A 1 460 ? 11.855 -32.099 -36.079 1.00 22.32 448 LEU A N 1
ATOM 3394 C CA . LEU A 1 460 ? 10.929 -32.510 -35.006 1.00 23.41 448 LEU A CA 1
ATOM 3395 C C . LEU A 1 460 ? 10.974 -31.521 -33.842 1.00 21.60 448 LEU A C 1
ATOM 3396 O O . LEU A 1 460 ? 9.945 -31.141 -33.299 1.00 21.28 448 LEU A O 1
ATOM 3401 N N . GLU A 1 461 ? 12.171 -31.124 -33.436 1.00 21.34 449 GLU A N 1
ATOM 3402 C CA . GLU A 1 461 ? 12.345 -30.153 -32.334 1.00 21.82 449 GLU A CA 1
ATOM 3403 C C . GLU A 1 461 ? 11.683 -28.821 -32.654 1.00 20.49 449 GLU A C 1
ATOM 3404 O O . GLU A 1 461 ? 10.957 -28.257 -31.819 1.00 22.62 449 GLU A O 1
ATOM 3410 N N . ALA A 1 462 ? 11.886 -28.339 -33.884 1.00 19.73 450 ALA A N 1
ATOM 3411 C CA . ALA A 1 462 ? 11.357 -27.057 -34.330 1.00 19.29 450 ALA A CA 1
ATOM 3412 C C . ALA A 1 462 ? 9.845 -27.087 -34.305 1.00 19.12 450 ALA A C 1
ATOM 3413 O O . ALA A 1 462 ? 9.198 -26.119 -33.899 1.00 18.15 450 ALA A O 1
ATOM 3415 N N . SER A 1 463 ? 9.273 -28.226 -34.727 1.00 20.33 451 SER A N 1
ATOM 3416 C CA . SER A 1 463 ? 7.809 -28.401 -34.716 1.00 19.77 451 SER A CA 1
ATOM 3417 C C . SER A 1 463 ? 7.261 -28.431 -33.287 1.00 20.15 451 SER A C 1
ATOM 3418 O O . SER A 1 463 ? 6.210 -27.827 -32.982 1.00 19.78 451 SER A O 1
ATOM 3421 N N . THR A 1 464 ? 7.958 -29.135 -32.410 1.00 19.04 452 THR A N 1
ATOM 3422 C CA . THR A 1 464 ? 7.554 -29.277 -31.019 1.00 19.54 452 THR A CA 1
ATOM 3423 C C . THR A 1 464 ? 7.504 -27.913 -30.291 1.00 19.89 452 THR A C 1
ATOM 3424 O O . THR A 1 464 ? 6.509 -27.517 -29.640 1.00 19.27 452 THR A O 1
ATOM 3428 N N . VAL A 1 465 ? 8.581 -27.171 -30.468 1.00 19.27 453 VAL A N 1
ATOM 3429 C CA . VAL A 1 465 ? 8.719 -25.867 -29.833 1.00 19.30 453 VAL A CA 1
ATOM 3430 C C . VAL A 1 465 ? 7.666 -24.918 -30.409 1.00 17.93 453 VAL A C 1
ATOM 3431 O O . VAL A 1 465 ? 7.034 -24.179 -29.655 1.00 17.30 453 VAL A O 1
ATOM 3435 N N . SER A 1 466 ? 7.471 -24.959 -31.724 1.00 16.75 454 SER A N 1
ATOM 3436 C CA . SER A 1 466 ? 6.592 -23.988 -32.406 1.00 16.89 454 SER A CA 1
ATOM 3437 C C . SER A 1 466 ? 5.112 -24.190 -32.051 1.00 16.86 454 SER A C 1
ATOM 3438 O O . SER A 1 466 ? 4.396 -23.224 -31.760 1.00 15.74 454 SER A O 1
ATOM 3441 N N . VAL A 1 467 ? 4.651 -25.443 -32.005 1.00 17.46 455 VAL A N 1
ATOM 3442 C CA . VAL A 1 467 ? 3.220 -25.670 -31.699 1.00 17.27 455 VAL A CA 1
ATOM 3443 C C . VAL A 1 467 ? 2.925 -25.234 -30.282 1.00 16.80 455 VAL A C 1
ATOM 3444 O O . VAL A 1 467 ? 1.852 -24.675 -29.993 1.00 17.79 455 VAL A O 1
ATOM 3448 N N . TYR A 1 468 ? 3.853 -25.491 -29.383 1.00 16.53 456 TYR A N 1
ATOM 3449 C CA . TYR A 1 468 ? 3.649 -25.115 -27.981 1.00 18.14 456 TYR A CA 1
ATOM 3450 C C . TYR A 1 468 ? 3.590 -23.586 -27.825 1.00 17.24 456 TYR A C 1
ATOM 3451 O O . TYR A 1 468 ? 2.666 -23.025 -27.253 1.00 17.49 456 TYR A O 1
ATOM 3460 N N . LEU A 1 469 ? 4.564 -22.904 -28.391 1.00 17.68 457 LEU A N 1
ATOM 3461 C CA . LEU A 1 469 ? 4.658 -21.446 -28.279 1.00 17.43 457 LEU A CA 1
ATOM 3462 C C . LEU A 1 469 ? 3.542 -20.737 -28.982 1.00 16.96 457 LEU A C 1
ATOM 3463 O O . LEU A 1 469 ? 3.076 -19.710 -28.533 1.00 17.63 457 LEU A O 1
ATOM 3468 N N . HIS A 1 470 ? 3.095 -21.275 -30.093 1.00 15.97 458 HIS A N 1
ATOM 3469 C CA . HIS A 1 470 ? 2.007 -20.671 -30.880 1.00 16.89 458 HIS A CA 1
ATOM 3470 C C . HIS A 1 470 ? 0.711 -20.731 -30.074 1.00 17.35 458 HIS A C 1
ATOM 3471 O O . HIS A 1 470 ? -0.002 -19.752 -29.967 1.00 19.18 458 HIS A O 1
ATOM 3478 N N . GLY A 1 471 ? 0.481 -21.847 -29.389 1.00 17.93 459 GLY A N 1
ATOM 3479 C CA . GLY A 1 471 ? -0.702 -21.984 -28.513 1.00 16.94 459 GLY A CA 1
ATOM 3480 C C . GLY A 1 471 ? -0.578 -21.141 -27.252 1.00 17.81 459 GLY A C 1
ATOM 3481 O O . GLY A 1 471 ? -1.533 -20.492 -26.832 1.00 17.15 459 GLY A O 1
ATOM 3482 N N . PHE A 1 472 ? 0.599 -21.140 -26.660 1.00 17.76 460 PHE A N 1
ATOM 3483 C CA . PHE A 1 472 ? 0.850 -20.344 -25.453 1.00 18.79 460 PHE A CA 1
ATOM 3484 C C . PHE A 1 472 ? 0.693 -18.824 -25.727 1.00 18.77 460 PHE A C 1
ATOM 3485 O O . PHE A 1 472 ? 0.068 -18.103 -24.928 1.00 18.69 460 PHE A O 1
ATOM 3493 N N . ALA A 1 473 ? 1.162 -18.361 -26.886 1.00 18.24 461 ALA A N 1
ATOM 3494 C CA . ALA A 1 473 ? 0.953 -16.966 -27.278 1.00 18.60 461 ALA A CA 1
ATOM 3495 C C . ALA A 1 473 ? -0.556 -16.599 -27.325 1.00 18.12 461 ALA A C 1
ATOM 3496 O O . ALA A 1 473 ? -0.964 -15.574 -26.799 1.00 18.04 461 ALA A O 1
ATOM 3498 N N . ALA A 1 474 ? -1.371 -17.460 -27.910 1.00 17.54 462 ALA A N 1
ATOM 3499 C CA . ALA A 1 474 ? -2.802 -17.266 -27.965 1.00 17.56 462 ALA A CA 1
ATOM 3500 C C . ALA A 1 474 ? -3.375 -17.105 -26.571 1.00 18.03 462 ALA A C 1
ATOM 3501 O O . ALA A 1 474 ? -4.184 -16.222 -26.335 1.00 16.75 462 ALA A O 1
ATOM 3503 N N . GLU A 1 475 ? -2.895 -17.896 -25.616 1.00 18.30 463 GLU A N 1
ATOM 3504 C CA . GLU A 1 475 ? -3.420 -17.828 -24.284 1.00 20.25 463 GLU A CA 1
ATOM 3505 C C . GLU A 1 475 ? -3.044 -16.550 -23.579 1.00 20.86 463 GLU A C 1
ATOM 3506 O O . GLU A 1 475 ? -3.649 -16.221 -22.572 1.00 19.01 463 GLU A O 1
ATOM 3512 N N . LEU A 1 476 ? -2.017 -15.857 -24.051 1.00 18.73 464 LEU A N 1
ATOM 3513 C CA . LEU A 1 476 ? -1.597 -14.624 -23.434 1.00 20.91 464 LEU A CA 1
ATOM 3514 C C . LEU A 1 476 ? -2.399 -13.402 -23.901 1.00 20.94 464 LEU A C 1
ATOM 3515 O O . LEU A 1 476 ? -2.242 -12.357 -23.371 1.00 20.92 464 LEU A O 1
ATOM 3520 N N . PHE A 1 477 ? -3.287 -13.587 -24.859 1.00 20.83 465 PHE A N 1
ATOM 3521 C CA . PHE A 1 477 ? -4.122 -12.496 -25.322 1.00 21.12 465 PHE A CA 1
ATOM 3522 C C . PHE A 1 477 ? -4.963 -11.997 -24.141 1.00 23.00 465 PHE A C 1
ATOM 3523 O O . PHE A 1 477 ? -5.582 -12.750 -23.428 1.00 23.76 465 PHE A O 1
ATOM 3531 N N . GLU A 1 478 ? -4.920 -10.698 -23.963 1.00 24.32 466 GLU A N 1
ATOM 3532 C CA . GLU A 1 478 ? -5.549 -9.998 -22.865 1.00 28.06 466 GLU A CA 1
ATOM 3533 C C . GLU A 1 478 ? -7.085 -9.988 -22.827 1.00 27.30 466 GLU A C 1
ATOM 3534 O O . GLU A 1 478 ? -7.679 -10.003 -21.768 1.00 27.36 466 GLU A O 1
ATOM 3540 N N . GLN A 1 479 ? -7.710 -9.879 -23.984 1.00 25.21 467 GLN A N 1
ATOM 3541 C CA . GLN A 1 479 ? -9.160 -9.789 -24.093 1.00 24.99 467 GLN A CA 1
ATOM 3542 C C . GLN A 1 479 ? -9.797 -11.129 -24.497 1.00 24.89 467 GLN A C 1
ATOM 3543 O O . GLN A 1 479 ? -9.144 -12.140 -24.442 1.00 23.78 467 GLN A O 1
ATOM 3549 N N . ASP A 1 480 ? -11.072 -11.134 -24.873 1.00 23.16 468 ASP A N 1
ATOM 3550 C CA . ASP A 1 480 ? -11.734 -12.409 -25.145 1.00 22.79 468 ASP A CA 1
ATOM 3551 C C . ASP A 1 480 ? -11.083 -13.126 -26.331 1.00 21.74 468 ASP A C 1
ATOM 3552 O O . ASP A 1 480 ? -10.846 -12.518 -27.378 1.00 19.47 468 ASP A O 1
ATOM 3557 N N . GLU A 1 481 ? -10.839 -14.436 -26.163 1.00 21.56 469 GLU A N 1
ATOM 3558 C CA . GLU A 1 481 ? -10.066 -15.172 -27.160 1.00 22.34 469 GLU A CA 1
ATOM 3559 C C . GLU A 1 481 ? -10.727 -15.131 -28.505 1.00 22.64 469 GLU A C 1
ATOM 3560 O O . GLU A 1 481 ? -10.083 -15.276 -29.528 1.00 21.45 469 GLU A O 1
ATOM 3566 N N . ARG A 1 482 ? -12.037 -14.918 -28.541 1.00 23.19 470 ARG A N 1
ATOM 3567 C CA . ARG A 1 482 ? -12.658 -14.967 -29.851 1.00 23.46 470 ARG A CA 1
ATOM 3568 C C . ARG A 1 482 ? -12.240 -13.784 -30.719 1.00 23.60 470 ARG A C 1
ATOM 3569 O O . ARG A 1 482 ? -12.378 -13.850 -31.930 1.00 21.67 470 ARG A O 1
ATOM 3577 N N . GLY A 1 483 ? -11.687 -12.735 -30.100 1.00 22.44 471 GLY A N 1
ATOM 3578 C CA . GLY A 1 483 ? -11.260 -11.571 -30.818 1.00 21.82 471 GLY A CA 1
ATOM 3579 C C . GLY A 1 483 ? -9.823 -11.636 -31.259 1.00 21.77 471 GLY A C 1
ATOM 3580 O O . GLY A 1 483 ? -9.340 -10.668 -31.848 1.00 21.99 471 GLY A O 1
ATOM 3581 N N . LEU A 1 484 ? -9.099 -12.728 -30.942 1.00 20.58 472 LEU A N 1
ATOM 3582 C CA . LEU A 1 484 ? -7.690 -12.849 -31.297 1.00 20.14 472 LEU A CA 1
ATOM 3583 C C . LEU A 1 484 ? -7.561 -12.924 -32.803 1.00 20.74 472 LEU A C 1
ATOM 3584 O O . LEU A 1 484 ? -8.348 -13.628 -33.431 1.00 19.00 472 LEU A O 1
ATOM 3589 N N . THR A 1 485 ? -6.631 -12.170 -33.375 1.00 20.13 473 THR A N 1
ATOM 3590 C CA . THR A 1 485 ? -6.286 -12.334 -34.804 1.00 22.01 473 THR A CA 1
ATOM 3591 C C . THR A 1 485 ? -4.802 -12.650 -34.924 1.00 22.11 473 THR A C 1
ATOM 3592 O O . THR A 1 485 ? -4.029 -12.487 -33.958 1.00 20.55 473 THR A O 1
ATOM 3596 N N . ALA A 1 486 ? -4.414 -13.100 -36.118 1.00 21.43 474 ALA A N 1
ATOM 3597 C CA . ALA A 1 486 ? -3.047 -13.538 -36.347 1.00 21.69 474 ALA A CA 1
ATOM 3598 C C . ALA A 1 486 ? -2.011 -12.427 -36.105 1.00 21.34 474 ALA A C 1
ATOM 3599 O O . ALA A 1 486 ? -0.898 -12.706 -35.614 1.00 20.68 474 ALA A O 1
ATOM 3601 N N . SER A 1 487 ? -2.360 -11.189 -36.472 1.00 21.53 475 SER A N 1
ATOM 3602 C CA . SER A 1 487 ? -1.514 -10.037 -36.231 1.00 23.74 475 SER A CA 1
ATOM 3603 C C . SER A 1 487 ? -1.250 -9.820 -34.709 1.00 24.14 475 SER A C 1
ATOM 3604 O O . SER A 1 487 ? -0.146 -9.455 -34.302 1.00 23.93 475 SER A O 1
ATOM 3607 N N . GLU A 1 488 ? -2.259 -10.064 -33.872 1.00 24.48 476 GLU A N 1
ATOM 3608 C CA . GLU A 1 488 ? -2.058 -9.943 -32.438 1.00 25.44 476 GLU A CA 1
ATOM 3609 C C . GLU A 1 488 ? -1.253 -11.128 -31.942 1.00 22.50 476 GLU A C 1
ATOM 3610 O O . GLU A 1 488 ? -0.442 -11.013 -31.042 1.00 21.82 476 GLU A O 1
ATOM 3616 N N . LEU A 1 489 ? -1.444 -12.282 -32.562 1.00 21.18 477 LEU A N 1
ATOM 3617 C CA . LEU A 1 489 ? -0.724 -13.449 -32.154 1.00 20.95 477 LEU A CA 1
ATOM 3618 C C . LEU A 1 489 ? 0.795 -13.220 -32.362 1.00 21.06 477 LEU A C 1
ATOM 3619 O O . LEU A 1 489 ? 1.608 -13.557 -31.511 1.00 20.92 477 LEU A O 1
ATOM 3624 N N . LEU A 1 490 ? 1.161 -12.584 -33.467 1.00 20.54 478 LEU A N 1
ATOM 3625 C CA . LEU A 1 490 ? 2.557 -12.249 -33.727 1.00 20.66 478 LEU A CA 1
ATOM 3626 C C . LEU A 1 490 ? 3.161 -11.416 -32.618 1.00 21.17 478 LEU A C 1
ATOM 3627 O O . LEU A 1 490 ? 4.279 -11.671 -32.194 1.00 19.97 478 LEU A O 1
ATOM 3632 N N . ARG A 1 491 ? 2.415 -10.423 -32.169 1.00 20.12 479 ARG A N 1
ATOM 3633 C CA . ARG A 1 491 ? 2.911 -9.488 -31.128 1.00 22.32 479 ARG A CA 1
ATOM 3634 C C . ARG A 1 491 ? 3.140 -10.233 -29.830 1.00 20.64 479 ARG A C 1
ATOM 3635 O O . ARG A 1 491 ? 3.979 -9.852 -29.019 1.00 22.64 479 ARG A O 1
ATOM 3643 N N . LEU A 1 492 ? 2.370 -11.295 -29.599 1.00 18.34 480 LEU A N 1
ATOM 3644 C CA . LEU A 1 492 ? 2.455 -12.049 -28.356 1.00 18.29 480 LEU A CA 1
ATOM 3645 C C . LEU A 1 492 ? 3.544 -13.113 -28.295 1.00 18.75 480 LEU A C 1
ATOM 3646 O O . LEU A 1 492 ? 3.884 -13.574 -27.190 1.00 20.15 480 LEU A O 1
ATOM 3651 N N . ILE A 1 493 ? 4.103 -13.473 -29.447 1.00 18.83 481 ILE A N 1
ATOM 3652 C CA . ILE A 1 493 ? 5.126 -14.500 -29.520 1.00 18.80 481 ILE A CA 1
ATOM 3653 C C . ILE A 1 493 ? 6.342 -14.185 -28.590 1.00 19.00 481 ILE A C 1
ATOM 3654 O O . ILE A 1 493 ? 6.768 -15.061 -27.855 1.00 18.99 481 ILE A O 1
ATOM 3659 N N . PRO A 1 494 ? 6.873 -12.956 -28.607 1.00 18.93 482 PRO A N 1
ATOM 3660 C CA . PRO A 1 494 ? 8.052 -12.725 -27.768 1.00 20.12 482 PRO A CA 1
ATOM 3661 C C . PRO A 1 494 ? 7.748 -12.766 -26.246 1.00 20.34 482 PRO A C 1
ATOM 3662 O O . PRO A 1 494 ? 8.659 -13.014 -25.414 1.00 20.09 482 PRO A O 1
ATOM 3666 N N . GLU A 1 495 ? 6.486 -12.499 -25.893 1.00 19.01 483 GLU A N 1
ATOM 3667 C CA . GLU A 1 495 ? 6.060 -12.620 -24.520 1.00 21.28 483 GLU A CA 1
ATOM 3668 C C . GLU A 1 495 ? 6.000 -14.099 -24.080 1.00 20.75 483 GLU A C 1
ATOM 3669 O O . GLU A 1 495 ? 6.457 -14.487 -22.982 1.00 21.29 483 GLU A O 1
ATOM 3675 N N . ALA A 1 496 ? 5.454 -14.923 -24.941 1.00 19.85 484 ALA A N 1
ATOM 3676 C CA . ALA A 1 496 ? 5.451 -16.366 -24.714 1.00 20.70 484 ALA A CA 1
ATOM 3677 C C . ALA A 1 496 ? 6.858 -16.901 -24.529 1.00 20.05 484 ALA A C 1
ATOM 3678 O O . ALA A 1 496 ? 7.090 -17.777 -23.726 1.00 21.44 484 ALA A O 1
ATOM 3680 N N . ILE A 1 497 ? 7.792 -16.468 -25.360 1.00 20.35 485 ILE A N 1
ATOM 3681 C CA . ILE A 1 497 ? 9.210 -16.891 -25.216 1.00 20.67 485 ILE A CA 1
ATOM 3682 C C . ILE A 1 497 ? 9.758 -16.414 -23.872 1.00 21.89 485 ILE A C 1
ATOM 3683 O O . ILE A 1 497 ? 10.350 -17.192 -23.111 1.00 23.75 485 ILE A O 1
ATOM 3688 N N . ARG A 1 498 ? 9.572 -15.143 -23.542 1.00 21.82 486 ARG A N 1
ATOM 3689 C CA . ARG A 1 498 ? 10.038 -14.648 -22.241 1.00 24.10 486 ARG A CA 1
ATOM 3690 C C . ARG A 1 498 ? 9.482 -15.489 -21.093 1.00 25.47 486 ARG A C 1
ATOM 3691 O O . ARG A 1 498 ? 10.227 -15.893 -20.207 1.00 26.43 486 ARG A O 1
ATOM 3699 N N . ARG A 1 499 ? 8.180 -15.758 -21.125 1.00 26.70 487 ARG A N 1
ATOM 3700 C CA . ARG A 1 499 ? 7.538 -16.491 -20.022 1.00 30.95 487 ARG A CA 1
ATOM 3701 C C . ARG A 1 499 ? 8.032 -17.934 -19.918 1.00 33.74 487 ARG A C 1
ATOM 3702 O O . ARG A 1 499 ? 8.263 -18.440 -18.823 1.00 35.54 487 ARG A O 1
ATOM 3710 N N . LEU A 1 500 ? 8.310 -18.539 -21.056 1.00 35.33 488 LEU A N 1
ATOM 3711 C CA . LEU A 1 500 ? 8.825 -19.893 -21.120 1.00 39.87 488 LEU A CA 1
ATOM 3712 C C . LEU A 1 500 ? 10.138 -19.992 -20.379 1.00 42.90 488 LEU A C 1
ATOM 3713 O O . LEU A 1 500 ? 10.367 -20.937 -19.622 1.00 46.33 488 LEU A O 1
ATOM 3718 N N . LYS A 1 501 ? 10.987 -18.983 -20.551 1.00 43.34 489 LYS A N 1
ATOM 3719 C CA . LYS A 1 501 ? 12.318 -18.962 -19.919 1.00 45.77 489 LYS A CA 1
ATOM 3720 C C . LYS A 1 501 ? 12.313 -18.847 -18.396 1.00 47.53 489 LYS A C 1
ATOM 3721 O O . LYS A 1 501 ? 12.187 -17.768 -17.847 1.00 48.28 489 LYS A O 1
ATOM 3727 N N . ALA B 2 1 ? 7.811 -30.268 -4.706 1.00 41.48 1 ALA B N 1
ATOM 3728 C CA . ALA B 2 1 ? 6.413 -29.925 -5.079 1.00 41.05 1 ALA B CA 1
ATOM 3729 C C . ALA B 2 1 ? 5.715 -31.055 -5.876 1.00 39.08 1 ALA B C 1
ATOM 3730 O O . ALA B 2 1 ? 4.506 -31.065 -5.962 1.00 40.54 1 ALA B O 1
ATOM 3732 N N . ALA B 2 2 ? 6.458 -32.024 -6.406 1.00 35.64 2 ALA B N 1
ATOM 3733 C CA . ALA B 2 2 ? 5.918 -32.877 -7.471 1.00 33.66 2 ALA B CA 1
ATOM 3734 C C . ALA B 2 2 ? 6.214 -34.375 -7.294 1.00 31.13 2 ALA B C 1
ATOM 3735 O O . ALA B 2 2 ? 6.218 -35.127 -8.262 1.00 30.30 2 ALA B O 1
ATOM 3737 N N . TRP B 2 3 ? 6.457 -34.833 -6.061 1.00 27.54 3 TRP B N 1
ATOM 3738 C CA . TRP B 2 3 ? 6.710 -36.269 -5.892 1.00 26.39 3 TRP B CA 1
ATOM 3739 C C . TRP B 2 3 ? 5.429 -37.068 -6.206 1.00 25.24 3 TRP B C 1
ATOM 3740 O O . TRP B 2 3 ? 5.493 -38.115 -6.829 1.00 25.23 3 TRP B O 1
ATOM 3751 N N . LEU B 2 4 ? 4.284 -36.578 -5.737 1.00 24.30 4 LEU B N 1
ATOM 3752 C CA . LEU B 2 4 ? 3.033 -37.290 -5.903 1.00 25.55 4 LEU B CA 1
ATOM 3753 C C . LEU B 2 4 ? 2.300 -36.952 -7.205 1.00 26.13 4 LEU B C 1
ATOM 3754 O O . LEU B 2 4 ? 1.857 -37.864 -7.882 1.00 25.31 4 LEU B O 1
ATOM 3759 N N . PHE B 2 5 ? 2.176 -35.655 -7.528 1.00 26.68 5 PHE B N 1
ATOM 3760 C CA . PHE B 2 5 ? 1.339 -35.229 -8.659 1.00 28.54 5 PHE B CA 1
ATOM 3761 C C . PHE B 2 5 ? 2.123 -34.474 -9.735 1.00 31.71 5 PHE B C 1
ATOM 3762 O O . PHE B 2 5 ? 2.929 -33.602 -9.398 1.00 30.66 5 PHE B O 1
ATOM 3770 N N . GLU B 2 6 ? 1.937 -34.863 -11.000 1.00 34.73 6 GLU B N 1
ATOM 3771 C CA . GLU B 2 6 ? 2.132 -33.959 -12.170 1.00 38.89 6 GLU B CA 1
ATOM 3772 C C . GLU B 2 6 ? 0.769 -33.276 -12.504 1.00 41.03 6 GLU B C 1
ATOM 3773 O O . GLU B 2 6 ? -0.305 -33.934 -12.560 1.00 40.13 6 GLU B O 1
ATOM 3779 N N . ALA B 2 7 ? 0.834 -31.949 -12.675 1.00 43.76 7 ALA B N 1
ATOM 3780 C CA . ALA B 2 7 ? -0.357 -31.048 -12.859 1.00 45.80 7 ALA B CA 1
ATOM 3781 C C . ALA B 2 7 ? -1.127 -31.331 -14.140 1.00 46.67 7 ALA B C 1
ATOM 3782 O O . ALA B 2 7 ? -0.573 -31.173 -15.241 1.00 48.32 7 ALA B O 1
#

Solvent-accessible surface area: 21672 Å² total; per-residue (Å²): 51,137,119,5,59,91,63,0,54,173,127,115,61,39,56,30,109,93,9,13,49,60,2,0,65,1,0,23,78,0,0,80,107,65,40,38,108,8,52,104,62,75,0,0,0,1,0,1,16,31,77,15,0,0,15,0,0,0,0,0,27,51,1,43,86,95,17,145,64,12,14,0,0,6,20,5,184,166,47,39,116,24,0,86,90,3,52,30,49,0,92,182,126,66,5,124,28,46,107,148,29,109,76,66,37,12,107,101,5,43,0,0,0,0,0,3,44,7,48,54,19,171,42,106,6,76,49,136,66,3,111,10,0,53,56,3,62,165,32,77,56,52,4,1,0,0,16,0,1,1,0,1,35,12,90,49,0,102,49,30,132,18,6,2,114,3,81,7,0,0,0,17,14,18,36,20,26,0,5,12,0,55,63,0,62,83,27,2,38,111,41,19,11,0,49,8,27,10,31,106,133,14,39,102,65,51,90,84,80,28,4,32,99,101,46,0,108,91,42,27,32,160,129,70,242,147,39,131,116,25,58,20,2,71,0,0,0,0,0,0,0,143,108,111,38,36,12,1,10,28,0,0,8,0,0,38,68,8,20,9,20,32,1,42,0,0,0,0,120,72,34,4,97,84,1,43,96,132,28,104,112,6,68,14,26,71,0,113,20,144,164,10,38,0,17,76,106,5,36,105,72,0,23,84,27,3,128,106,5,64,1,0,0,0,0,0,10,0,5,81,59,106,112,0,92,79,0,0,20,68,0,0,109,64,8,150,55,30,0,0,0,3,20,22,0,2,39,0,16,67,34,65,7,6,106,93,22,203,25,55,5,0,0,0,0,83,17,17,13,2,7,142,23,30,193,98,85,76,51,82,1,88,21,51,20,97,24,0,25,98,14,0,139,120,4,108,7,9,0,0,3,34,32,68,0,12,1,0,0,49,15,131,74,3,0,2,6,68,20,22,42,90,1,37,98,82,75,15,10,19,24,0,3,0,0,0,0,0,0,1,15,12,23,64,19,47,27,22,60,0,0,2,0,0,6,16,0,17,1,20,0,1,81,34,35,108,137,87,62,186,47,2,62,9,46,58,1,3,114,1,0,57,50,0,31,150,109,2,156,167,75,176,34,26,90,121

Organism: Thermotoga maritima (strain ATCC 43589 / DSM 3109 / JCM 10099 / NBRC 100826 / MSB8) (NCBI:txid243274)

Secondary structure (DSSP, 8-state):
-HHHHHHHHHTT---HHHHHHHHHHHHHHHHHHHHS--TT-EEEEEE-SSHHHHHHHHHHHHHTTTSSEEEEEE--SS--HHHHHHHHHHHHTT--EESS--GGGGGG-SEEEEES--TT--S---HHHHHHHHHHHHS--EEEEESS-TTB-TTT--BSS-----SEEEEESS--HHHHSTTHHHHH-EEEEE--S--HHHHTT-SEEE--HHHHHHHSPP--SS--GGGG-EEEEE---SS--SHHHHHHHHHHHTT-SEEEEEEETTTTHHHHHH-TTSEEEEE--SSSS--GGGHHHHHHHHTT-SEEEE-TT---SHHHHHHHHHHHHH--S-EEE-HHHHHT--HHHHHH-SS-EEE---HHHHHHHHT--HHHHTT-HHHHHHHHHHHTSEEEE-SSSEEEE-SS-EEEE----GGGSSTTHHHHHHHHHHHHHHTT--HHHHHHHHHHHHHHHHHT-SS-GGG--HHHHHHHHHHHHHHH-/--SSEE-

B-factor: mean 30.41, std 11.43, range [14.31, 114.14]

Radius of gyration: 26.32 Å; Cα contacts (8 Å, |Δi|>4): 1135; chains: 2; bounding box: 62×59×76 Å